Protein 5MA4 (pdb70)

Foldseek 3Di:
DAAPLVVLQQAKFKEKEWEWEAAANDTWIKIKIFIAHLCFQKTWMKMFTPVADDQWDPVVCVVVRACLSAHEDPVFNLARQQSNLPQQFKWKWKWKQWPPAKIKTKIWTWHDDDRHTYIYMYIYIDGGDCCPCTSVVFFDQWFDKWKKKWAFDVVQLWIWIWTWGWTAGNVGDTIIITMTMIMHHPDDDHGRGHHIWIKIKDKTWDDDPVDDGHMITMMMGMYIDDDDD/DLQVVLLVCLLVLVLVSVVVSVVVPRDLCDADPFQDGSLLNNLLVQNQSSNVVSVVSPHDQLGQGNQQDGSLLNNLLNQNQVSNVVSLVSPYDQLRQGNQGDGSLLNNLLNQRQSSNVVSVVSPYDLAGQGNFGFGSLNNNVLRPNVVNNVVSVVVVHDGACRPPQAGATSFQDGQLLSCLLPNVVSNVVSVVVPYDQAGATNQQDTSLLSNLLNQPQVSNVVSLVSPYDLQRDVRNQGGSLLNNLLVLNQSSNVVSLVSPYDQCDQGPVGDGSLRNNVVNVNVVNNVCSVVRD

Radius of gyration: 24.28 Å; Cα contacts (8 Å, |Δi|>4): 1284; chains: 2; bounding box: 54×56×76 Å

Structure (mmCIF, N/CA/C/O backbone):
data_5MA4
#
_entry.id   5MA4
#
_cell.length_a   55.880
_cell.length_b   92.340
_cell.length_c   56.530
_cell.angle_alpha   90.00
_cell.angle_beta   114.60
_cell.angle_gamma   90.00
#
_symmetry.space_group_name_H-M   'P 1 21 1'
#
loop_
_entity.id
_entity.type
_entity.pdbx_description
1 polymer 'Green fluorescent protein'
2 polymer K7
3 water water
#
loop_
_atom_site.group_PDB
_atom_site.id
_atom_site.type_symbol
_atom_site.label_atom_id
_atom_site.label_alt_id
_atom_site.label_comp_id
_atom_site.label_asym_id
_atom_site.label_entity_id
_atom_site.label_seq_id
_atom_site.pdbx_PDB_ins_code
_atom_site.Cartn_x
_atom_site.Cartn_y
_atom_site.Cartn_z
_atom_site.occupancy
_atom_site.B_iso_or_equiv
_atom_site.auth_seq_id
_atom_site.auth_comp_id
_atom_site.auth_asym_id
_atom_site.auth_atom_id
_atom_site.pdbx_PDB_model_num
ATOM 1 N N . MET A 1 5 ? -11.216 -8.219 23.904 1.00 56.45 0 MET B N 1
ATOM 2 C CA . MET A 1 5 ? -11.490 -7.077 24.836 1.00 52.99 0 MET B CA 1
ATOM 3 C C . MET A 1 5 ? -10.437 -6.924 25.961 1.00 46.73 0 MET B C 1
ATOM 4 O O . MET A 1 5 ? -9.382 -7.562 25.925 1.00 45.64 0 MET B O 1
ATOM 18 N N . VAL A 1 6 ? -10.735 -6.048 26.925 1.00 41.68 1 VAL B N 1
ATOM 19 C CA . VAL A 1 6 ? -9.703 -5.402 27.737 1.00 37.78 1 VAL B CA 1
ATOM 20 C C . VAL A 1 6 ? -8.979 -6.416 28.609 1.00 34.54 1 VAL B C 1
ATOM 21 O O . VAL A 1 6 ? -9.599 -7.275 29.246 1.00 33.58 1 VAL B O 1
ATOM 34 N N . SER A 1 7 ? -7.655 -6.296 28.669 1.00 32.00 2 SER B N 1
ATOM 35 C CA . SER A 1 7 ? -6.857 -7.218 29.476 1.00 29.45 2 SER B CA 1
ATOM 36 C C . SER A 1 7 ? -7.000 -6.901 30.958 1.00 29.95 2 SER B C 1
ATOM 37 O O . SER A 1 7 ? -7.381 -5.808 31.354 1.00 30.73 2 SER B O 1
ATOM 45 N N . LYS A 1 8 ? -6.735 -7.903 31.785 1.00 30.54 3 LYS B N 1
ATOM 46 C CA . LYS A 1 8 ? -6.676 -7.670 33.224 1.00 33.29 3 LYS B CA 1
ATOM 47 C C . LYS A 1 8 ? -5.559 -6.682 33.576 1.00 32.08 3 LYS B C 1
ATOM 48 O O . LYS A 1 8 ? -5.721 -5.840 34.464 1.00 33.39 3 LYS B O 1
ATOM 67 N N . GLY A 1 9 ? -4.418 -6.766 32.892 1.00 31.01 4 GLY B N 1
ATOM 68 C CA . GLY A 1 9 ? -3.304 -5.876 33.216 1.00 30.18 4 GLY B CA 1
ATOM 69 C C . GLY A 1 9 ? -3.615 -4.401 32.995 1.00 29.07 4 GLY B C 1
ATOM 70 O O . GLY A 1 9 ? -3.029 -3.529 33.651 1.00 27.57 4 GLY B O 1
ATOM 74 N N . GLU A 1 10 ? -4.557 -4.101 32.098 1.00 28.47 5 GLU B N 1
ATOM 75 C CA . GLU A 1 10 ? -4.934 -2.713 31.853 1.00 29.55 5 GLU B CA 1
ATOM 76 C C . GLU A 1 10 ? -5.471 -2.048 33.114 1.00 29.26 5 GLU B C 1
ATOM 77 O O . GLU A 1 10 ? -5.355 -0.828 33.270 1.00 29.29 5 GLU B O 1
ATOM 89 N N . GLU A 1 11 ? -6.046 -2.823 34.039 1.00 30.14 6 GLU B N 1
ATOM 90 C CA . GLU A 1 11 ? -6.594 -2.198 35.230 1.00 31.61 6 GLU B CA 1
ATOM 91 C C . GLU A 1 11 ? -5.520 -1.527 36.092 1.00 30.23 6 GLU B C 1
ATOM 92 O O . GLU A 1 11 ? -5.842 -0.662 36.906 1.00 30.53 6 GLU B O 1
ATOM 104 N N . LEU A 1 12 ? -4.258 -1.894 35.935 1.00 27.51 7 LEU B N 1
ATOM 105 C CA . LEU A 1 12 ? -3.211 -1.308 36.752 1.00 25.85 7 LEU B CA 1
ATOM 106 C C . LEU A 1 12 ? -2.857 0.099 36.300 1.00 24.81 7 LEU B C 1
ATOM 107 O O . LEU A 1 12 ? -2.049 0.763 36.952 1.00 25.40 7 LEU B O 1
ATOM 123 N N . PHE A 1 13 ? -3.441 0.558 35.189 1.00 23.45 8 PHE B N 1
ATOM 124 C CA . PHE A 1 13 ? -3.050 1.804 34.548 1.00 23.12 8 PHE B CA 1
ATOM 125 C C . PHE A 1 13 ? -4.193 2.809 34.470 1.00 24.72 8 PHE B C 1
ATOM 126 O O . PHE A 1 13 ? -4.086 3.789 33.720 1.00 25.40 8 PHE B O 1
ATOM 143 N N . THR A 1 14 ? -5.254 2.619 35.246 1.00 27.18 9 THR B N 1
ATOM 144 C CA . THR A 1 14 ? -6.370 3.553 35.196 1.00 28.95 9 THR B CA 1
ATOM 145 C C . THR A 1 14 ? -5.998 4.930 35.718 1.00 28.37 9 THR B C 1
ATOM 146 O O . THR A 1 14 ? -6.669 5.916 35.377 1.00 28.88 9 THR B O 1
ATOM 157 N N . GLY A 1 15 ? -4.960 5.023 36.539 1.00 27.10 10 GLY B N 1
ATOM 158 C CA . GLY A 1 15 ? -4.538 6.294 37.069 1.00 26.53 10 GLY B CA 1
ATOM 159 C C . GLY A 1 15 ? -3.039 6.464 37.028 1.00 24.68 10 GLY B C 1
ATOM 160 O O . GLY A 1 15 ? -2.336 5.747 36.315 1.00 24.93 10 GLY B O 1
ATOM 164 N N . VAL A 1 16 ? -2.542 7.400 37.825 1.00 25.20 11 VAL B N 1
ATOM 165 C CA . VAL A 1 16 ? -1.114 7.688 37.880 1.00 24.21 11 VAL B CA 1
ATOM 166 C C . VAL A 1 16 ? -0.350 6.535 38.516 1.00 23.59 11 VAL B C 1
ATOM 167 O O . VAL A 1 16 ? -0.691 6.057 39.617 1.00 25.56 11 VAL B O 1
ATOM 180 N N . VAL A 1 17 ? 0.767 6.168 37.903 1.00 21.74 12 VAL B N 1
ATOM 181 C CA . VAL A 1 17 ? 1.570 5.061 38.382 1.00 21.11 12 VAL B CA 1
ATOM 182 C C . VAL A 1 17 ? 2.999 5.561 38.551 1.00 20.62 12 VAL B C 1
ATOM 183 O O . VAL A 1 17 ? 3.549 6.180 37.633 1.00 19.81 12 VAL B O 1
ATOM 196 N N . PRO A 1 18 ? 3.619 5.348 39.704 1.00 21.78 13 PRO B N 1
ATOM 197 C CA . PRO A 1 18 ? 5.013 5.754 39.866 1.00 20.86 13 PRO B CA 1
ATOM 198 C C . PRO A 1 18 ? 5.927 4.896 39.015 1.00 19.93 13 PRO B C 1
ATOM 199 O O . PRO A 1 18 ? 5.664 3.712 38.797 1.00 20.62 13 PRO B O 1
ATOM 210 N N . ILE A 1 19 ? 7.014 5.501 38.559 1.00 19.61 14 ILE B N 1
ATOM 211 C CA . ILE A 1 19 ? 7.969 4.852 37.660 1.00 18.05 14 ILE B CA 1
ATOM 212 C C . ILE A 1 19 ? 9.368 4.918 38.245 1.00 19.01 14 ILE B C 1
ATOM 213 O O . ILE A 1 19 ? 9.781 5.963 38.755 1.00 19.04 14 ILE B O 1
ATOM 229 N N . LEU A 1 20 ? 10.111 3.809 38.140 1.00 18.69 15 LEU B N 1
ATOM 230 C CA . LEU A 1 20 ? 11.557 3.824 38.349 1.00 19.20 15 LEU B CA 1
ATOM 231 C C . LEU A 1 20 ? 12.242 3.224 37.138 1.00 17.98 15 LEU B C 1
ATOM 232 O O . LEU A 1 20 ? 11.751 2.256 36.570 1.00 18.25 15 LEU B O 1
ATOM 248 N N . VAL A 1 21 ? 13.388 3.799 36.756 1.00 17.14 16 VAL B N 1
ATOM 249 C CA . VAL A 1 21 ? 14.204 3.309 35.645 1.00 16.48 16 VAL B CA 1
ATOM 250 C C . VAL A 1 21 ? 15.633 3.148 36.143 1.00 17.48 16 VAL B C 1
ATOM 251 O O . VAL A 1 21 ? 16.147 4.028 36.826 1.00 18.16 16 VAL B O 1
ATOM 264 N N . GLU A 1 22 ? 16.277 2.036 35.798 1.00 17.33 17 GLU B N 1
ATOM 265 C CA . GLU A 1 22 ? 17.681 1.836 36.139 1.00 18.07 17 GLU B CA 1
ATOM 266 C C . GLU A 1 22 ? 18.386 1.289 34.910 1.00 18.05 17 GLU B C 1
ATOM 267 O O . GLU A 1 22 ? 17.964 0.263 34.359 1.00 19.90 17 GLU B O 1
ATOM 279 N N A LEU A 1 23 ? 19.462 1.950 34.490 0.55 18.17 18 LEU B N 1
ATOM 280 N N B LEU A 1 23 ? 19.461 1.951 34.495 0.45 17.94 18 LEU B N 1
ATOM 281 C CA A LEU A 1 23 ? 20.195 1.560 33.290 0.55 18.22 18 LEU B CA 1
ATOM 282 C CA B LEU A 1 23 ? 20.207 1.579 33.299 0.45 17.87 18 LEU B CA 1
ATOM 283 C C A LEU A 1 23 ? 21.673 1.371 33.601 0.55 18.66 18 LEU B C 1
ATOM 284 C C B LEU A 1 23 ? 21.667 1.347 33.658 0.45 18.47 18 LEU B C 1
ATOM 285 O O A LEU A 1 23 ? 22.322 2.286 34.112 0.55 18.96 18 LEU B O 1
ATOM 286 O O B LEU A 1 23 ? 22.298 2.209 34.271 0.45 18.84 18 LEU B O 1
ATOM 317 N N . ASP A 1 24 ? 22.198 0.193 33.246 1.00 18.94 19 ASP B N 1
ATOM 318 C CA . ASP A 1 24 ? 23.617 -0.108 33.317 1.00 19.98 19 ASP B CA 1
ATOM 319 C C . ASP A 1 24 ? 24.161 -0.075 31.903 1.00 19.70 19 ASP B C 1
ATOM 320 O O . ASP A 1 24 ? 23.712 -0.864 31.056 1.00 21.09 19 ASP B O 1
ATOM 330 N N . GLY A 1 25 ? 25.151 0.771 31.659 1.00 19.02 20 GLY B N 1
ATOM 331 C CA . GLY A 1 25 ? 25.628 1.008 30.315 1.00 19.27 20 GLY B CA 1
ATOM 332 C C . GLY A 1 25 ? 27.118 0.828 30.153 1.00 20.35 20 GLY B C 1
ATOM 333 O O . GLY A 1 25 ? 27.896 1.053 31.085 1.00 21.05 20 GLY B O 1
ATOM 337 N N . ASP A 1 26 ? 27.507 0.440 28.950 1.00 20.33 21 ASP B N 1
ATOM 338 C CA . ASP A 1 26 ? 28.907 0.323 28.586 1.00 21.44 21 ASP B CA 1
ATOM 339 C C . ASP A 1 26 ? 28.955 0.591 27.100 1.00 21.14 21 ASP B C 1
ATOM 340 O O . ASP A 1 26 ? 28.435 -0.211 26.321 1.00 21.26 21 ASP B O 1
ATOM 349 N N . VAL A 1 27 ? 29.540 1.709 26.714 1.00 20.50 22 VAL B N 1
ATOM 350 C CA . VAL A 1 27 ? 29.676 2.094 25.320 1.00 19.66 22 VAL B CA 1
ATOM 351 C C . VAL A 1 27 ? 31.159 2.253 25.030 1.00 21.42 22 VAL B C 1
ATOM 352 O O . VAL A 1 27 ? 31.804 3.140 25.594 1.00 22.24 22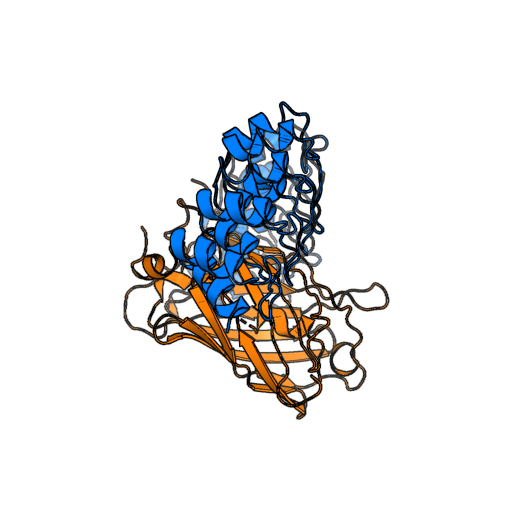 VAL B O 1
ATOM 365 N N . ASN A 1 28 ? 31.663 1.420 24.131 1.00 22.46 23 ASN B N 1
ATOM 366 C CA . ASN A 1 28 ? 33.087 1.373 23.825 1.00 23.76 23 ASN B CA 1
ATOM 367 C C . ASN A 1 28 ? 33.943 1.286 25.092 1.00 25.28 23 ASN B C 1
ATOM 368 O O . ASN A 1 28 ? 35.030 1.870 25.154 1.00 26.45 23 ASN B O 1
ATOM 379 N N . GLY A 1 29 ? 33.447 0.592 26.120 1.00 25.56 24 GLY B N 1
ATOM 380 C CA . GLY A 1 29 ? 34.192 0.423 27.363 1.00 26.18 24 GLY B CA 1
ATOM 381 C C . GLY A 1 29 ? 33.985 1.539 28.370 1.00 26.03 24 GLY B C 1
ATOM 382 O O . GLY A 1 29 ? 34.473 1.431 29.516 1.00 27.90 24 GLY B O 1
ATOM 386 N N . HIS A 1 30 ? 33.270 2.602 27.993 1.00 25.41 25 HIS B N 1
ATOM 387 C CA . HIS A 1 30 ? 32.921 3.667 28.928 1.00 24.78 25 HIS B CA 1
ATOM 388 C C . HIS A 1 30 ? 31.701 3.197 29.703 1.00 24.34 25 HIS B C 1
ATOM 389 O O . HIS A 1 30 ? 30.622 3.121 29.123 1.00 24.81 25 HIS B O 1
ATOM 403 N N . LYS A 1 31 ? 31.856 2.904 30.992 1.00 24.42 26 LYS B N 1
ATOM 404 C CA . LYS A 1 31 ? 30.779 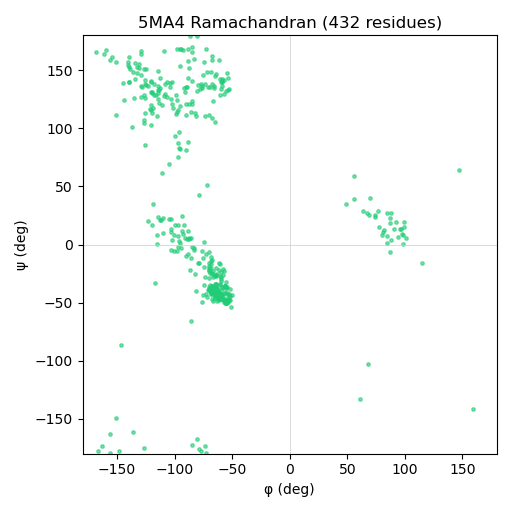2.452 31.850 1.00 24.43 26 LYS B CA 1
ATOM 405 C C . LYS A 1 31 ? 30.041 3.615 32.490 1.00 24.37 26 LYS B C 1
ATOM 406 O O . LYS A 1 31 ? 30.637 4.648 32.823 1.00 25.80 26 LYS B O 1
ATOM 425 N N . PHE A 1 32 ? 28.725 3.462 32.624 1.00 22.29 27 PHE B N 1
ATOM 426 C CA . PHE A 1 32 ? 27.908 4.483 33.276 1.00 21.20 27 PHE B CA 1
ATOM 427 C C . PHE A 1 32 ? 26.636 3.844 33.815 1.00 20.14 27 PHE B C 1
ATOM 428 O O . PHE A 1 32 ? 26.229 2.770 33.363 1.00 21.08 27 PHE B O 1
ATOM 445 N N . SER A 1 33 ? 26.013 4.512 34.798 1.00 19.50 28 SER B N 1
ATOM 446 C CA . SER A 1 33 ? 24.726 4.112 35.358 1.00 19.95 28 SER B CA 1
ATOM 447 C C . SER A 1 33 ? 23.781 5.312 35.356 1.00 18.07 28 SER B C 1
ATOM 448 O O . SER A 1 33 ? 24.196 6.444 35.636 1.00 19.33 28 SER B O 1
ATOM 456 N N . VAL A 1 34 ? 22.511 5.088 34.942 1.00 17.01 29 VAL B N 1
ATOM 457 C CA . VAL A 1 34 ? 21.499 6.129 34.941 1.00 15.86 29 VAL B CA 1
ATOM 458 C C . VAL A 1 34 ? 20.309 5.648 35.749 1.00 16.76 29 VAL B C 1
ATOM 459 O O . VAL A 1 34 ? 19.882 4.492 35.611 1.00 17.93 29 VAL B O 1
ATOM 472 N N . SER A 1 35 ? 19.763 6.528 36.572 1.00 16.93 30 SER B N 1
ATOM 473 C CA . SER A 1 35 ? 18.552 6.270 37.320 1.00 19.39 30 SER B CA 1
ATOM 474 C C . SER A 1 35 ? 17.519 7.312 36.924 1.00 19.16 30 SER B C 1
ATOM 475 O O . SER A 1 35 ? 17.839 8.486 36.764 1.00 19.82 30 SER B O 1
ATOM 483 N N . GLY A 1 36 ? 16.276 6.874 36.800 1.00 18.27 31 GLY B N 1
ATOM 484 C CA . GLY A 1 36 ? 15.177 7.787 36.579 1.00 17.59 31 GLY B CA 1
ATOM 485 C C . GLY A 1 36 ? 14.016 7.528 37.515 1.00 18.33 31 GLY B C 1
ATOM 486 O O . GLY A 1 36 ? 13.808 6.422 38.005 1.00 18.30 31 GLY B O 1
ATOM 490 N N . GLU A 1 37 ? 13.234 8.587 37.727 1.00 18.43 32 GLU B N 1
ATOM 491 C CA . GLU A 1 37 ? 12.032 8.471 38.536 1.00 20.72 32 GLU B CA 1
ATOM 492 C C . GLU A 1 37 ? 10.999 9.474 38.075 1.00 19.17 32 GLU B C 1
ATOM 493 O O . GLU A 1 37 ? 11.324 10.487 37.493 1.00 18.72 32 GLU B O 1
ATOM 505 N N . GLY A 1 38 ? 9.749 9.179 38.368 1.00 18.99 33 GLY B N 1
ATOM 506 C CA . GLY A 1 38 ? 8.661 10.054 38.020 1.00 19.46 33 GLY B CA 1
ATOM 507 C C . GLY A 1 38 ? 7.373 9.287 37.993 1.00 19.86 33 GLY B C 1
ATOM 508 O O . GLY A 1 38 ? 7.174 8.350 38.773 1.00 19.52 33 GLY B O 1
ATOM 512 N N . GLU A 1 39 ? 6.519 9.612 37.030 1.00 19.50 34 GLU B N 1
ATOM 513 C CA . GLU A 1 39 ? 5.252 8.916 36.978 1.00 21.32 34 GLU B CA 1
ATOM 514 C C . GLU A 1 39 ? 4.715 8.918 35.562 1.00 18.50 34 GLU B C 1
ATOM 515 O O . GLU A 1 39 ? 5.124 9.698 34.694 1.00 18.44 34 GLU B O 1
ATOM 527 N N . GLY A 1 40 ? 3.792 8.007 35.357 1.00 18.10 35 GLY B N 1
ATOM 528 C CA . GLY A 1 40 ? 3.129 7.871 34.079 1.00 17.96 35 GLY B CA 1
ATOM 529 C C . GLY A 1 40 ? 1.631 7.770 34.246 1.00 18.54 35 GLY B C 1
ATOM 530 O O . GLY A 1 40 ? 1.120 7.252 35.241 1.00 18.55 35 GLY B O 1
ATOM 534 N N . ASP A 1 41 ? 0.917 8.294 33.256 1.00 17.90 36 ASP B N 1
ATOM 535 C CA . ASP A 1 41 ? -0.538 8.226 33.293 1.00 19.02 36 ASP B CA 1
ATOM 536 C C . ASP A 1 41 ? -1.017 7.862 31.905 1.00 18.02 36 ASP B C 1
ATOM 537 O O . ASP A 1 41 ? -1.120 8.735 31.033 1.00 17.52 36 ASP B O 1
ATOM 546 N N . ALA A 1 42 ? -1.352 6.591 31.741 1.00 18.44 37 ALA B N 1
ATOM 547 C CA . ALA A 1 42 ? -1.744 6.104 30.441 1.00 17.28 37 ALA B CA 1
ATOM 548 C C . ALA A 1 42 ? -3.057 6.674 29.996 1.00 18.00 37 ALA B C 1
ATOM 549 O O . ALA A 1 42 ? -3.337 6.608 28.816 1.00 18.19 37 ALA B O 1
ATOM 556 N N . THR A 1 43 ? -3.828 7.282 30.891 1.00 18.32 38 THR B N 1
ATOM 557 C CA . THR A 1 43 ? -5.069 7.937 30.482 1.00 19.48 38 THR B CA 1
ATOM 558 C C . THR A 1 43 ? -4.782 8.972 29.420 1.00 17.45 38 THR B C 1
ATOM 559 O O . THR A 1 43 ? -5.556 9.130 28.469 1.00 18.01 38 THR B O 1
ATOM 570 N N . TYR A 1 44 ? -3.648 9.640 29.537 1.00 16.34 39 TYR B N 1
ATOM 571 C CA . TYR A 1 44 ? -3.242 10.707 28.646 1.00 16.72 39 TYR B CA 1
ATOM 572 C C . TYR A 1 44 ? -2.009 10.362 27.849 1.00 16.23 39 TYR B C 1
ATOM 573 O O . TYR A 1 44 ? -1.542 11.196 27.080 1.00 18.11 39 TYR B O 1
ATOM 591 N N . GLY A 1 45 ? -1.461 9.170 28.027 1.00 15.02 40 GLY B N 1
ATOM 592 C CA . GLY A 1 45 ? -0.219 8.805 27.365 1.00 15.05 40 GLY B CA 1
ATOM 593 C C . GLY A 1 45 ? 0.986 9.576 27.844 1.00 13.95 40 GLY B C 1
ATOM 594 O O . GLY A 1 45 ? 1.971 9.685 27.109 1.00 14.38 40 GLY B O 1
ATOM 598 N N . LYS A 1 46 ? 0.959 10.051 29.093 1.00 14.59 41 LYS B N 1
ATOM 599 C CA . LYS A 1 46 ? 1.880 11.068 29.582 1.00 14.79 41 LYS B CA 1
ATOM 600 C C . LYS A 1 46 ? 2.908 10.515 30.565 1.00 14.63 41 LYS B C 1
ATOM 601 O O . LYS A 1 46 ? 2.553 9.942 31.606 1.00 16.53 41 LYS B O 1
ATOM 620 N N . LEU A 1 47 ? 4.167 10.823 30.304 1.00 13.55 42 LEU B N 1
ATOM 621 C CA . LEU A 1 47 ? 5.249 10.598 31.241 1.00 13.71 42 LEU B CA 1
ATOM 622 C C . LEU A 1 47 ? 5.860 11.906 31.710 1.00 13.41 42 LEU B C 1
ATOM 623 O O . LEU A 1 47 ? 6.119 12.797 30.895 1.00 13.78 42 LEU B O 1
ATOM 639 N N . THR A 1 48 ? 6.120 11.987 33.014 1.00 14.45 43 THR B N 1
ATOM 640 C CA . THR A 1 48 ? 6.860 13.097 33.620 1.00 15.94 43 THR B CA 1
ATOM 641 C C . THR A 1 48 ? 7.997 12.461 34.411 1.00 16.51 43 THR B C 1
ATOM 642 O O . THR A 1 48 ? 7.779 11.868 35.482 1.00 17.32 43 THR B O 1
ATOM 653 N N . LEU A 1 49 ? 9.212 12.555 33.855 1.00 15.26 44 LEU B N 1
ATOM 654 C CA . LEU A 1 49 ? 10.379 11.816 34.359 1.00 15.63 44 LEU B CA 1
ATOM 655 C C . LEU A 1 49 ? 11.597 12.725 34.460 1.00 16.51 44 LEU B C 1
ATOM 656 O O . LEU A 1 49 ? 11.734 13.733 33.747 1.00 17.11 44 LEU B O 1
ATOM 672 N N . LYS A 1 50 ? 12.513 12.316 35.334 1.00 16.53 45 LYS B N 1
ATOM 673 C CA . LYS A 1 50 ? 13.823 12.924 35.393 1.00 16.89 45 LYS B CA 1
ATOM 674 C C . LYS A 1 50 ? 14.838 11.811 35.604 1.00 15.98 45 LYS B C 1
ATOM 675 O O . LYS A 1 50 ? 14.597 10.880 36.399 1.00 15.59 45 LYS B O 1
ATOM 694 N N . PHE A 1 51 ? 15.969 11.952 34.902 1.00 15.36 46 PHE B N 1
ATOM 695 C CA . PHE A 1 51 ? 17.044 10.968 34.883 1.00 16.31 46 PHE B CA 1
ATOM 696 C C . PHE A 1 51 ? 18.344 11.628 35.289 1.00 17.36 46 PHE B C 1
ATOM 697 O O . PHE A 1 51 ? 18.611 12.786 34.955 1.00 18.83 46 PHE B O 1
ATOM 714 N N A ILE A 1 52 ? 19.162 10.848 36.002 0.53 16.97 47 ILE B N 1
ATOM 715 N N B ILE A 1 52 ? 19.152 10.925 36.077 0.47 17.03 47 ILE B N 1
ATOM 716 C CA A ILE A 1 52 ? 20.464 11.280 36.493 0.53 17.27 47 ILE B CA 1
ATOM 717 C CA B ILE A 1 52 ? 20.493 11.413 36.392 0.47 17.74 47 ILE B CA 1
ATOM 718 C C A ILE A 1 52 ? 21.503 10.250 36.083 0.53 17.75 47 ILE B C 1
ATOM 719 C C B ILE A 1 52 ? 21.499 10.315 36.111 0.47 18.06 47 ILE B C 1
ATOM 720 O O A ILE A 1 52 ? 21.273 9.043 36.215 0.53 18.13 47 ILE B O 1
ATOM 721 O O B ILE A 1 52 ? 21.239 9.133 36.359 0.47 18.35 47 ILE B O 1
ATOM 752 N N . CYS A 1 53 ? 22.642 10.714 35.588 1.00 17.79 48 CYS B N 1
ATOM 753 C CA . CYS A 1 53 ? 23.816 9.848 35.494 1.00 18.81 48 CYS B CA 1
ATOM 754 C C . CYS A 1 53 ? 24.520 9.838 36.847 1.00 18.74 48 CYS B C 1
ATOM 755 O O . CYS A 1 53 ? 25.158 10.823 37.239 1.00 19.69 48 CYS B O 1
ATOM 764 N N . THR A 1 54 ? 24.346 8.733 37.563 1.00 18.44 49 THR B N 1
ATOM 765 C CA . THR A 1 54 ? 24.806 8.695 38.950 1.00 19.38 49 THR B CA 1
ATOM 766 C C . THR A 1 54 ? 26.288 8.468 39.035 1.00 20.04 49 THR B C 1
ATOM 767 O O . THR A 1 54 ? 26.864 8.728 40.098 1.00 20.31 49 THR B O 1
ATOM 778 N N . THR A 1 55 ? 26.937 8.024 37.986 1.00 20.82 50 THR B N 1
ATOM 779 C CA . THR A 1 55 ? 28.352 7.679 38.016 1.00 21.94 50 THR B CA 1
ATOM 780 C C . THR A 1 55 ? 29.265 8.838 37.671 1.00 23.83 50 THR B C 1
ATOM 781 O O . THR A 1 55 ? 30.483 8.722 37.912 1.00 24.79 50 THR B O 1
ATOM 792 N N . GLY A 1 56 ? 28.722 9.947 37.195 1.00 22.96 51 GLY B N 1
ATOM 793 C CA . GLY A 1 56 ? 29.499 11.075 36.737 1.00 22.79 51 GLY B CA 1
ATOM 794 C C . GLY A 1 56 ? 28.959 11.629 35.423 1.00 23.02 51 GLY B C 1
ATOM 795 O O . GLY A 1 56 ? 27.740 11.718 35.219 1.00 23.62 51 GLY B O 1
ATOM 799 N N A LYS A 1 57 ? 29.853 12.014 34.516 0.55 23.07 52 LYS B N 1
ATOM 800 N N B LYS A 1 57 ? 29.876 12.012 34.544 0.45 22.60 52 LYS B N 1
ATOM 801 C CA A LYS A 1 57 ? 29.422 12.559 33.242 0.55 23.05 52 LYS B CA 1
ATOM 802 C CA B LYS A 1 57 ? 29.509 12.476 33.224 0.45 21.92 52 LYS B CA 1
ATOM 803 C C A LYS A 1 57 ? 28.993 11.420 32.337 0.55 21.61 52 LYS B C 1
ATOM 804 C C B LYS A 1 57 ? 28.920 11.320 32.432 0.45 20.94 52 LYS B C 1
ATOM 805 O O A LYS A 1 57 ? 29.685 10.406 32.230 0.55 22.27 52 LYS B O 1
ATOM 806 O O B LYS A 1 57 ? 29.399 10.189 32.509 0.45 21.26 52 LYS B O 1
ATOM 843 N N . LEU A 1 58 ? 27.841 11.601 31.697 1.00 20.26 53 LEU B N 1
ATOM 844 C CA . LEU A 1 58 ? 27.334 10.620 30.765 1.00 19.49 53 LEU B CA 1
ATOM 845 C C . LEU A 1 58 ? 28.217 10.639 29.509 1.00 19.29 53 LEU B C 1
ATOM 846 O O . LEU A 1 58 ? 28.451 11.701 28.934 1.00 20.38 53 LEU B O 1
ATOM 863 N N . PRO A 1 59 ? 28.750 9.507 29.065 1.00 19.11 54 PRO B N 1
ATOM 864 C CA . PRO A 1 59 ? 29.699 9.528 27.947 1.00 19.30 54 PRO B CA 1
ATOM 865 C C . PRO A 1 59 ? 29.084 9.449 26.565 1.00 19.81 54 PRO B C 1
ATOM 866 O O . PRO A 1 59 ? 29.832 9.389 25.579 1.00 20.84 54 PRO B O 1
ATOM 877 N N . VAL A 1 60 ? 27.761 9.473 26.487 1.00 17.35 55 VAL B N 1
ATOM 878 C CA . VAL A 1 60 ? 27.040 9.583 25.230 1.00 17.06 55 VAL B CA 1
ATOM 879 C C . VAL A 1 60 ? 26.032 10.713 25.403 1.00 16.20 55 VAL B C 1
ATOM 880 O O . VAL A 1 60 ? 25.710 11.096 26.542 1.00 16.33 55 VAL B O 1
ATOM 893 N N . PRO A 1 61 ? 25.429 11.194 24.322 1.00 15.51 56 PRO B N 1
ATOM 894 C CA . PRO A 1 61 ? 24.419 12.251 24.460 1.00 15.47 56 PRO B CA 1
ATOM 895 C C . PRO A 1 61 ? 23.134 11.699 25.037 1.00 14.49 56 PRO B C 1
ATOM 896 O O . PRO A 1 61 ? 22.669 10.620 24.653 1.00 15.13 56 PRO B O 1
ATOM 907 N N . TRP A 1 62 ? 22.539 12.452 25.944 1.00 13.61 57 TRP B N 1
ATOM 908 C CA . TRP A 1 62 ? 21.272 12.049 26.532 1.00 13.24 57 TRP B CA 1
ATOM 909 C C . TRP A 1 62 ? 20.243 11.674 25.489 1.00 12.82 57 TRP B C 1
ATOM 910 O O . TRP A 1 62 ? 19.528 10.671 25.706 1.00 12.65 57 TRP B O 1
ATOM 931 N N . PRO A 1 63 ? 20.070 12.415 24.382 1.00 12.07 58 PRO B N 1
ATOM 932 C CA . PRO A 1 63 ? 19.005 12.010 23.433 1.00 12.42 58 PRO B CA 1
ATOM 933 C C . PRO A 1 63 ? 19.162 10.587 22.975 1.00 12.47 58 PRO B C 1
ATOM 934 O O . PRO A 1 63 ? 18.151 9.974 22.623 1.00 12.29 58 PRO B O 1
ATOM 945 N N . THR A 1 64 ? 20.387 10.070 22.852 1.00 12.58 59 THR B N 1
ATOM 946 C CA . THR A 1 64 ? 20.545 8.737 22.322 1.00 13.40 59 THR B CA 1
ATOM 947 C C . THR A 1 64 ? 20.003 7.665 23.243 1.00 11.93 59 THR B C 1
ATOM 948 O O . THR A 1 64 ? 19.876 6.526 22.774 1.00 12.74 59 THR B O 1
ATOM 959 N N . LEU A 1 65 ? 19.706 8.001 24.515 1.00 12.58 60 LEU B N 1
ATOM 960 C CA . LEU A 1 65 ? 19.207 7.049 25.474 1.00 12.09 60 LEU B CA 1
ATOM 961 C C . LEU A 1 65 ? 17.698 7.127 25.675 1.00 12.35 60 LEU B C 1
ATOM 962 O O . LEU A 1 65 ? 17.151 6.274 26.396 1.00 11.90 60 LEU B O 1
ATOM 978 N N . VAL A 1 66 ? 17.018 8.106 25.069 1.00 11.37 61 VAL B N 1
ATOM 979 C CA . VAL A 1 66 ? 15.598 8.275 25.356 1.00 11.54 61 VAL B CA 1
ATOM 980 C C . VAL A 1 66 ? 14.796 7.005 25.085 1.00 11.05 61 VAL B C 1
ATOM 981 O O . VAL A 1 66 ? 13.991 6.579 25.919 1.00 12.15 61 VAL B O 1
ATOM 994 N N . THR A 1 67 ? 14.948 6.390 23.907 1.00 10.72 62 THR B N 1
ATOM 995 C CA . THR A 1 67 ? 14.092 5.231 23.616 1.00 10.70 62 THR B CA 1
ATOM 996 C C . THR A 1 67 ? 14.420 4.049 24.537 1.00 11.50 62 THR B C 1
ATOM 997 O O . THR A 1 67 ? 13.529 3.268 24.852 1.00 11.66 62 THR B O 1
ATOM 1008 N N . THR A 1 68 ? 15.658 3.942 25.026 1.00 11.23 63 THR B N 1
ATOM 1009 C CA . THR A 1 68 ? 15.990 2.852 25.941 1.00 12.40 63 THR B CA 1
ATOM 1010 C C . THR A 1 68 ? 15.369 3.073 27.305 1.00 12.79 63 THR B C 1
ATOM 1011 O O . THR A 1 68 ? 14.814 2.128 27.905 1.00 13.39 63 THR B O 1
ATOM 1022 N N . LEU A 1 69 ? 15.427 4.311 27.783 1.00 13.04 64 LEU B N 1
ATOM 1023 C CA . LEU A 1 69 ? 14.868 4.683 29.094 1.00 13.53 64 LEU B CA 1
ATOM 1024 C C . LEU A 1 69 ? 13.349 4.716 29.137 1.00 13.37 64 LEU B C 1
ATOM 1025 O O . LEU A 1 69 ? 12.712 4.289 30.087 1.00 13.49 64 LEU B O 1
ATOM 1078 N N . VAL A 1 71 ? 9.027 2.568 28.280 1.00 12.81 68 VAL B N 1
ATOM 1079 C CA . VAL A 1 71 ? 7.924 2.141 29.134 1.00 13.21 68 VAL B CA 1
ATOM 1080 C C . VAL A 1 71 ? 6.630 2.329 28.331 1.00 12.99 68 VAL B C 1
ATOM 1081 O O . VAL A 1 71 ? 5.730 3.092 28.683 1.00 13.53 68 VAL B O 1
ATOM 1093 N N . GLN A 1 72 ? 6.534 1.575 27.251 1.00 12.49 69 GLN B N 1
ATOM 1094 C CA . GLN A 1 72 ? 5.483 1.736 26.246 1.00 12.11 69 GLN B CA 1
ATOM 1095 C C . GLN A 1 72 ? 4.118 1.249 26.732 1.00 13.09 69 GLN B C 1
ATOM 1096 O O . GLN A 1 72 ? 3.095 1.525 26.081 1.00 13.43 69 GLN B O 1
ATOM 1110 N N . CYS A 1 73 ? 4.079 0.613 27.887 1.00 13.71 70 CYS B N 1
ATOM 1111 C CA . CYS A 1 73 ? 2.825 0.382 28.601 1.00 13.56 70 CYS B CA 1
ATOM 1112 C C . CYS A 1 73 ? 2.107 1.660 29.001 1.00 14.21 70 CYS B C 1
ATOM 1113 O O . CYS A 1 73 ? 0.923 1.595 29.352 1.00 15.50 70 CYS B O 1
ATOM 1121 N N . PHE A 1 74 ? 2.775 2.811 28.981 1.00 13.14 71 PHE B N 1
ATOM 1122 C CA . PHE A 1 74 ? 2.088 4.076 29.257 1.00 13.99 71 PHE B CA 1
ATOM 1123 C C . PHE A 1 74 ? 1.503 4.757 28.035 1.00 13.36 71 PHE B C 1
ATOM 1124 O O . PHE A 1 74 ? 0.941 5.852 28.161 1.00 16.17 71 PHE B O 1
ATOM 1141 N N . SER A 1 75 ? 1.574 4.119 26.870 1.00 13.32 72 SER B N 1
ATOM 1142 C CA . SER A 1 75 ? 0.964 4.680 25.686 1.00 13.14 72 SER B CA 1
ATOM 1143 C C . SER A 1 75 ? -0.544 4.746 25.892 1.00 14.10 72 SER B C 1
ATOM 1144 O O . SER A 1 75 ? -1.160 3.850 26.482 1.00 15.73 72 SER B O 1
ATOM 1152 N N . ARG A 1 76 ? -1.183 5.756 25.324 1.00 13.58 73 ARG B N 1
ATOM 1153 C CA . ARG A 1 76 ? -2.646 5.826 25.379 1.00 13.93 73 ARG B CA 1
ATOM 1154 C C . ARG A 1 76 ? -3.229 5.031 24.231 1.00 14.07 73 ARG B C 1
ATOM 1155 O O . ARG A 1 76 ? -3.109 5.432 23.061 1.00 14.22 73 ARG B O 1
ATOM 1176 N N . TYR A 1 77 ? -3.917 3.947 24.553 1.00 15.08 74 TYR B N 1
ATOM 1177 C CA . TYR A 1 77 ? -4.671 3.196 23.559 1.00 16.01 74 TYR B CA 1
ATOM 1178 C C . TYR A 1 77 ? -6.124 3.634 23.639 1.00 17.10 74 TYR B C 1
ATOM 1179 O O . TYR A 1 77 ? -6.732 3.534 24.720 1.00 17.23 74 TYR B O 1
ATOM 1197 N N . PRO A 1 78 ? -6.724 4.088 22.561 1.00 17.33 75 PRO B N 1
ATOM 1198 C CA . PRO A 1 78 ? -8.153 4.441 22.601 1.00 17.70 75 PRO B CA 1
ATOM 1199 C C . PR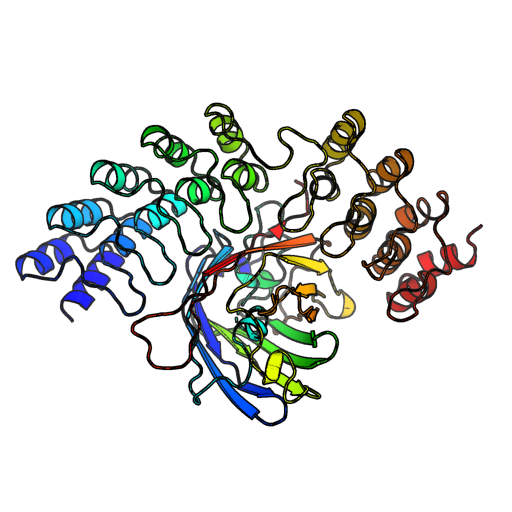O A 1 78 ? -9.019 3.209 22.801 1.00 18.70 75 PRO B C 1
ATOM 1200 O O . PRO A 1 78 ? -8.593 2.071 22.629 1.00 18.09 75 PRO B O 1
ATOM 1211 N N . ASP A 1 79 ? -10.248 3.455 23.211 1.00 20.58 76 ASP B N 1
ATOM 1212 C CA . ASP A 1 79 ? -11.117 2.337 23.603 1.00 22.34 76 ASP B CA 1
ATOM 1213 C C . ASP A 1 79 ? -11.214 1.273 22.523 1.00 22.03 76 ASP B C 1
ATOM 1214 O O . ASP A 1 79 ? -11.236 0.070 22.821 1.00 23.64 76 ASP B O 1
ATOM 1223 N N . HIS A 1 80 ? -11.352 1.687 21.261 1.00 21.35 77 HIS B N 1
ATOM 1224 C CA . HIS A 1 80 ? -11.498 0.710 20.190 1.00 21.77 77 HIS B CA 1
ATOM 1225 C C . HIS A 1 80 ? -10.230 -0.076 19.914 1.00 21.09 77 HIS B C 1
ATOM 1226 O O . HIS A 1 80 ? -10.279 -1.027 19.130 1.00 23.14 77 HIS B O 1
ATOM 1240 N N . MET A 1 81 ? -9.118 0.266 20.539 1.00 18.78 78 MET B N 1
ATOM 1241 C CA . MET A 1 81 ? -7.858 -0.423 20.306 1.00 18.72 78 MET B CA 1
ATOM 1242 C C . MET A 1 81 ? -7.383 -1.150 21.546 1.00 18.35 78 MET B C 1
ATOM 1243 O O . MET A 1 81 ? -6.259 -1.683 21.534 1.00 19.29 78 MET B O 1
ATOM 1257 N N . LYS A 1 82 ? -8.208 -1.219 22.605 1.00 19.45 79 LYS B N 1
ATOM 1258 C CA . LYS A 1 82 ? -7.740 -1.846 23.847 1.00 20.52 79 LYS B CA 1
ATOM 1259 C C . LYS A 1 82 ? -7.326 -3.295 23.646 1.00 19.69 79 LYS B C 1
ATOM 1260 O O . LYS A 1 82 ? -6.447 -3.787 24.362 1.00 20.50 79 LYS B O 1
ATOM 1279 N N A GLN A 1 83 ? -7.960 -3.999 22.709 0.56 20.06 80 GLN B N 1
ATOM 1280 N N B GLN A 1 83 ? -7.960 -4.017 22.712 0.44 20.22 80 GLN B N 1
ATOM 1281 C CA A GLN A 1 83 ? -7.620 -5.397 22.480 0.56 20.89 80 GLN B CA 1
ATOM 1282 C CA B GLN A 1 83 ? -7.585 -5.419 22.511 0.44 21.10 80 GLN B CA 1
ATOM 1283 C C A GLN A 1 83 ? -6.295 -5.562 21.756 0.56 19.78 80 GLN B C 1
ATOM 1284 C C B GLN A 1 83 ? -6.242 -5.568 21.824 0.44 19.96 80 GLN B C 1
ATOM 1285 O O A GLN A 1 83 ? -5.888 -6.695 21.486 0.56 19.98 80 GLN B O 1
ATOM 1286 O O B GLN A 1 83 ? -5.772 -6.697 21.645 0.44 20.09 80 GLN B O 1
ATOM 1313 N N . HIS A 1 84 ? -5.621 -4.459 21.432 1.00 18.57 81 HIS B N 1
ATOM 1314 C CA . HIS A 1 84 ? -4.333 -4.461 20.730 1.00 17.36 81 HIS B CA 1
ATOM 1315 C C . HIS A 1 84 ? -3.206 -3.939 21.581 1.00 16.96 81 HIS B C 1
ATOM 1316 O O . HIS A 1 84 ? -2.118 -3.726 21.043 1.00 16.78 81 HIS B O 1
ATOM 1331 N N . ASP A 1 85 ? -3.401 -3.802 22.901 1.00 17.18 82 ASP B N 1
ATOM 1332 C CA . ASP A 1 85 ? -2.364 -3.255 23.790 1.00 16.70 82 ASP B CA 1
ATOM 1333 C C . ASP A 1 85 ? -1.593 -4.414 24.444 1.00 16.10 82 ASP B C 1
ATOM 1334 O O . ASP A 1 85 ? -1.933 -4.906 25.534 1.00 17.33 82 ASP B O 1
ATOM 1343 N N . PHE A 1 86 ? -0.559 -4.876 23.750 1.00 15.59 83 PHE B N 1
ATOM 1344 C CA . PHE A 1 86 ? 0.288 -5.938 24.283 1.00 15.37 83 PHE B CA 1
ATOM 1345 C C . PHE A 1 86 ? 0.907 -5.533 25.622 1.00 15.82 83 PHE B C 1
ATOM 1346 O O . PHE A 1 86 ? 0.984 -6.333 26.582 1.00 16.49 83 PHE B O 1
ATOM 1363 N N . PHE A 1 87 ? 1.442 -4.316 25.662 1.00 15.54 84 PHE B N 1
ATOM 1364 C CA . PHE A 1 87 ? 2.269 -3.872 26.771 1.00 15.37 84 PHE B CA 1
ATOM 1365 C C . PHE A 1 87 ? 1.542 -4.005 28.116 1.00 16.47 84 PHE B C 1
ATOM 1366 O O . PHE A 1 87 ? 2.113 -4.520 29.074 1.00 17.30 84 PHE B O 1
ATOM 1383 N N . LYS A 1 88 ? 0.307 -3.491 28.233 1.00 16.97 85 LYS B N 1
ATOM 1384 C CA . LYS A 1 88 ? -0.397 -3.581 29.506 1.00 18.00 85 LYS B CA 1
ATOM 1385 C C . LYS A 1 88 ? -0.879 -4.989 29.787 1.00 18.48 85 LYS B C 1
ATOM 1386 O O . LYS A 1 88 ? -0.979 -5.384 30.973 1.00 19.11 85 LYS B O 1
ATOM 1405 N N . SER A 1 89 ? -1.142 -5.772 28.725 1.00 19.15 86 SER B N 1
ATOM 1406 C CA . SER A 1 89 ? -1.694 -7.119 28.929 1.00 19.67 86 SER B CA 1
ATOM 1407 C C . SER A 1 89 ? -0.683 -8.029 29.606 1.00 20.10 86 SER B C 1
ATOM 1408 O O . SER A 1 89 ? -1.089 -8.994 30.278 1.00 20.49 86 SER B O 1
ATOM 1416 N N . ALA A 1 90 ? 0.606 -7.726 29.453 1.00 19.52 87 ALA B N 1
ATOM 1417 C CA . ALA A 1 90 ? 1.652 -8.544 30.045 1.00 19.80 87 ALA B CA 1
ATOM 1418 C C . ALA A 1 90 ? 1.897 -8.195 31.498 1.00 20.84 87 ALA B C 1
ATOM 1419 O O . ALA A 1 90 ? 2.682 -8.893 32.157 1.00 21.75 87 ALA B O 1
ATOM 1426 N N . MET A 1 91 ? 1.231 -7.166 32.018 1.00 20.65 88 MET B N 1
ATOM 1427 C CA . MET A 1 91 ? 1.411 -6.733 33.399 1.00 20.89 88 MET B CA 1
ATOM 1428 C C . MET A 1 91 ? 0.471 -7.503 34.333 1.00 22.95 88 MET B C 1
ATOM 1429 O O . MET A 1 91 ? -0.614 -7.948 33.912 1.00 23.19 88 MET B O 1
ATOM 1443 N N . PRO A 1 92 ? 0.865 -7.676 35.619 1.00 24.21 89 PRO B N 1
ATOM 1444 C CA . PRO A 1 92 ? 2.065 -7.112 36.268 1.00 24.29 89 PRO B CA 1
ATOM 1445 C C . PRO A 1 92 ? 3.384 -7.863 36.128 1.00 24.54 89 PRO B C 1
ATOM 1446 O O . PRO A 1 92 ? 4.437 -7.307 36.449 1.00 24.78 89 PRO B O 1
ATOM 1457 N N A GLU A 1 93 ? 3.359 -9.106 35.644 0.31 24.89 90 GLU B N 1
ATOM 1458 N N B GLU A 1 93 ? 3.324 -9.085 35.608 0.69 24.89 90 GLU B N 1
ATOM 1459 C CA A GLU A 1 93 ? 4.608 -9.862 35.539 0.31 24.66 90 GLU B CA 1
ATOM 1460 C CA B GLU A 1 93 ? 4.528 -9.907 35.483 0.69 24.47 90 GLU B CA 1
ATOM 1461 C C A GLU A 1 93 ? 5.583 -9.209 34.570 0.31 23.18 90 GLU B C 1
ATOM 1462 C C B GLU A 1 93 ? 5.547 -9.256 34.556 0.69 22.95 90 GLU B C 1
ATOM 1463 O O A GLU A 1 93 ? 6.799 -9.275 34.777 0.31 23.70 90 GLU B O 1
ATOM 1464 O O B GLU A 1 93 ? 6.754 -9.336 34.803 0.69 23.63 90 GLU B O 1
ATOM 1487 N N . GLY A 1 94 ? 5.087 -8.566 33.528 1.00 21.64 91 GLY B N 1
ATOM 1488 C CA . GLY A 1 94 ? 5.943 -7.729 32.716 1.00 20.57 91 GLY B CA 1
ATOM 1489 C C . GLY A 1 94 ? 6.370 -8.360 31.411 1.00 19.02 91 GLY B C 1
ATOM 1490 O O . GLY A 1 94 ? 5.906 -9.439 31.008 1.00 19.91 91 GLY B O 1
ATOM 1495 N N . TYR A 1 95 ? 7.288 -7.643 30.734 1.00 18.40 92 TYR B N 1
ATOM 1496 C CA . TYR A 1 95 ? 7.839 -8.104 29.478 1.00 17.88 92 TYR B CA 1
ATOM 1497 C C . TYR A 1 95 ? 9.331 -7.797 29.408 1.00 16.99 92 TYR B C 1
ATOM 1498 O O . TYR A 1 95 ? 9.847 -6.905 30.065 1.00 17.43 92 TYR B O 1
ATOM 1516 N N . VAL A 1 96 ? 9.994 -8.564 28.583 1.00 17.20 93 VAL B N 1
ATOM 1517 C CA . VAL A 1 96 ? 11.363 -8.317 28.158 1.00 17.15 93 VAL B CA 1
ATOM 1518 C C . VAL A 1 96 ? 11.287 -7.485 26.888 1.00 16.15 93 VAL B C 1
ATOM 1519 O O . VAL A 1 96 ? 10.537 -7.816 25.967 1.00 16.39 93 VAL B O 1
ATOM 1532 N N . GLN A 1 97 ? 12.063 -6.409 26.848 1.00 15.36 94 GLN B N 1
ATOM 1533 C CA . GLN A 1 97 ? 12.183 -5.564 25.667 1.00 14.85 94 GLN B CA 1
ATOM 1534 C C . GLN A 1 97 ? 13.635 -5.552 25.227 1.00 15.17 94 GLN B C 1
ATOM 1535 O O . GLN A 1 97 ? 14.508 -5.162 26.005 1.00 15.51 94 GLN B O 1
ATOM 1549 N N . GLU A 1 98 ? 13.902 -6.002 24.018 1.00 15.38 95 GLU B N 1
ATOM 1550 C CA . GLU A 1 98 ? 15.241 -6.110 23.481 1.00 15.85 95 GLU B CA 1
ATOM 1551 C C . GLU A 1 98 ? 15.307 -5.267 22.237 1.00 13.91 95 GLU B C 1
ATOM 1552 O O . GLU A 1 98 ? 14.338 -5.235 21.455 1.00 14.78 95 GLU B O 1
ATOM 1564 N N . ARG A 1 99 ? 16.426 -4.565 22.067 1.00 13.58 96 ARG B N 1
ATOM 1565 C CA . ARG A 1 99 ? 16.643 -3.789 20.843 1.00 13.46 96 ARG B CA 1
ATOM 1566 C C . ARG A 1 99 ? 18.078 -3.908 20.361 1.00 14.01 96 ARG B C 1
ATOM 1567 O O . ARG A 1 99 ? 19.019 -4.083 21.146 1.00 14.23 96 ARG B O 1
ATOM 1588 N N . THR A 1 100 ? 18.236 -3.751 19.052 1.00 13.75 97 THR B N 1
ATOM 1589 C CA . THR A 1 100 ? 19.473 -3.242 18.458 1.00 14.27 97 THR B CA 1
ATOM 1590 C C . THR A 1 100 ? 19.147 -1.888 17.822 1.00 13.34 97 THR B C 1
ATOM 1591 O O . THR A 1 100 ? 18.122 -1.758 17.128 1.00 13.76 97 THR B O 1
ATOM 1602 N N . ILE A 1 101 ? 20.006 -0.892 18.092 1.00 13.91 98 ILE B N 1
ATOM 1603 C CA . ILE A 1 101 ? 19.855 0.474 17.569 1.00 13.19 98 ILE B CA 1
ATOM 1604 C C . ILE A 1 101 ? 21.094 0.765 16.744 1.00 14.31 98 ILE B C 1
ATOM 1605 O O . ILE A 1 101 ? 22.209 0.785 17.288 1.00 14.86 98 ILE B O 1
ATOM 1621 N N . PHE A 1 102 ? 20.916 0.917 15.421 1.00 14.01 99 PHE B N 1
ATOM 1622 C CA . PHE A 1 102 ? 22.029 1.148 14.499 1.00 15.03 99 PHE B CA 1
ATOM 1623 C C . PHE A 1 102 ? 22.127 2.648 14.227 1.00 14.58 99 PHE B C 1
ATOM 1624 O O . PHE A 1 102 ? 21.227 3.228 13.603 1.00 14.83 99 PHE B O 1
ATOM 1641 N N . PHE A 1 103 ? 23.224 3.275 14.666 1.00 15.26 100 PHE B N 1
ATOM 1642 C CA . PHE A 1 103 ? 23.430 4.689 14.364 1.00 15.32 100 PHE B CA 1
ATOM 1643 C C . PHE A 1 103 ? 24.129 4.762 13.008 1.00 17.88 100 PHE B C 1
ATOM 1644 O O . PHE A 1 103 ? 25.218 4.196 12.836 1.00 18.83 100 PHE B O 1
ATOM 1661 N N . LYS A 1 104 ? 23.489 5.441 12.045 1.00 18.91 101 LYS B N 1
ATOM 1662 C CA . LYS A 1 104 ? 24.008 5.455 10.684 1.00 20.07 101 LYS B CA 1
ATOM 1663 C C . LYS A 1 104 ? 25.439 5.998 10.681 1.00 21.10 101 LYS B C 1
ATOM 1664 O O . LYS A 1 104 ? 25.735 7.033 11.284 1.00 21.18 101 LYS B O 1
ATOM 1683 N N . ASP A 1 105 ? 26.325 5.251 10.046 1.00 21.37 102 ASP B N 1
ATOM 1684 C CA . ASP A 1 105 ? 27.727 5.627 9.900 1.00 23.40 102 ASP B CA 1
ATOM 1685 C C . ASP A 1 105 ? 28.433 5.706 11.245 1.00 23.48 102 ASP B C 1
ATOM 1686 O O . ASP A 1 105 ? 29.427 6.417 11.411 1.00 24.76 102 ASP B O 1
ATOM 1695 N N . ASP A 1 106 ? 27.971 4.928 12.208 1.00 21.88 103 ASP B N 1
ATOM 1696 C CA . ASP A 1 106 ? 28.611 4.888 13.513 1.00 21.34 103 ASP B CA 1
ATOM 1697 C C . ASP A 1 106 ? 28.258 3.531 14.132 1.00 20.37 103 ASP B C 1
ATOM 1698 O O . ASP A 1 106 ? 27.843 2.607 13.422 1.00 21.26 103 ASP B O 1
ATOM 1707 N N . GLY A 1 107 ? 28.440 3.398 15.437 1.00 19.54 104 GLY B N 1
ATOM 1708 C CA . GLY A 1 107 ? 28.259 2.130 16.099 1.00 18.68 104 GLY B CA 1
ATOM 1709 C C . GLY A 1 107 ? 26.785 1.815 16.393 1.00 17.94 104 GLY B C 1
ATOM 1710 O O . GLY A 1 107 ? 25.854 2.457 15.899 1.00 17.97 104 GLY B O 1
ATOM 1714 N N . ASN A 1 108 ? 26.592 0.795 17.227 1.00 18.21 105 ASN B N 1
ATOM 1715 C CA . ASN A 1 108 ? 25.263 0.331 17.606 1.00 18.05 105 ASN B CA 1
ATOM 1716 C C . ASN A 1 108 ? 25.135 0.125 19.113 1.00 16.41 105 ASN B C 1
ATOM 1717 O O . ASN A 1 108 ? 26.114 -0.146 19.818 1.00 16.84 105 ASN B O 1
ATOM 1728 N N . TYR A 1 109 ? 23.896 0.266 19.604 1.00 15.23 106 TYR B N 1
ATOM 1729 C CA . TYR A 1 109 ? 23.525 -0.162 20.937 1.00 14.86 106 TYR B CA 1
ATOM 1730 C C . TYR A 1 109 ? 22.735 -1.462 20.874 1.00 15.76 106 TYR B C 1
ATOM 1731 O O . TYR A 1 109 ? 21.885 -1.643 19.997 1.00 15.72 106 TYR B O 1
ATOM 1749 N N . LYS A 1 110 ? 23.015 -2.375 21.802 1.00 16.35 107 LYS B N 1
ATOM 1750 C CA . LYS A 1 110 ? 22.180 -3.558 22.060 1.00 16.54 107 LYS B CA 1
ATOM 1751 C C . LYS A 1 110 ? 21.676 -3.453 23.482 1.00 15.93 107 LYS B C 1
ATOM 1752 O O . LYS A 1 110 ? 22.479 -3.225 24.407 1.00 16.84 107 LYS B O 1
ATOM 1771 N N . THR A 1 111 ? 20.367 -3.594 23.671 1.00 14.86 108 THR B N 1
ATOM 1772 C CA . THR A 1 111 ? 19.750 -3.387 24.971 1.00 15.21 108 THR B CA 1
ATOM 1773 C C . THR A 1 111 ? 18.873 -4.576 25.303 1.00 15.13 108 THR B C 1
ATOM 1774 O O . THR A 1 111 ? 18.218 -5.159 24.430 1.00 15.75 108 THR B O 1
ATOM 1785 N N . ARG A 1 112 ? 18.829 -4.897 26.585 1.00 16.23 109 ARG B N 1
ATOM 1786 C CA . ARG A 1 112 ? 17.865 -5.834 27.112 1.00 17.27 109 ARG B CA 1
ATOM 1787 C C . ARG A 1 112 ? 17.294 -5.253 28.385 1.00 16.07 109 ARG B C 1
ATOM 1788 O O . ARG A 1 112 ? 18.046 -4.885 29.293 1.00 17.87 109 ARG B O 1
ATOM 1809 N N . ALA A 1 113 ? 15.980 -5.159 28.453 1.00 15.66 110 ALA B N 1
ATOM 1810 C CA . ALA A 1 113 ? 15.303 -4.599 29.590 1.00 16.19 110 ALA B CA 1
ATOM 1811 C C . ALA A 1 113 ? 14.184 -5.513 30.053 1.00 15.76 110 ALA B C 1
ATOM 1812 O O . ALA A 1 113 ? 13.582 -6.265 29.276 1.00 16.45 110 ALA B O 1
ATOM 1819 N N . GLU A 1 114 ? 13.906 -5.431 31.343 1.00 17.55 111 GLU B N 1
ATOM 1820 C CA . GLU A 1 114 ? 12.672 -5.976 31.903 1.00 18.94 111 GLU B CA 1
ATOM 1821 C C . GLU A 1 114 ? 11.833 -4.825 32.421 1.00 18.16 111 GLU B C 1
ATOM 1822 O O . GLU A 1 114 ? 12.343 -3.948 33.129 1.00 18.17 111 GLU B O 1
ATOM 1834 N N . VAL A 1 115 ? 10.562 -4.823 32.033 1.00 17.67 112 VAL B N 1
ATOM 1835 C CA . VAL A 1 115 ? 9.593 -3.805 32.414 1.00 17.36 112 VAL B CA 1
ATOM 1836 C C . VAL A 1 115 ? 8.480 -4.540 33.158 1.00 18.18 112 VAL B C 1
ATOM 1837 O O . VAL A 1 115 ? 7.826 -5.417 32.577 1.00 17.49 112 VAL B O 1
ATOM 1850 N N . LYS A 1 116 ? 8.307 -4.239 34.446 1.00 20.31 113 LYS B N 1
ATOM 1851 C CA . LYS A 1 116 ? 7.361 -4.993 35.261 1.00 22.22 113 LYS B CA 1
ATOM 1852 C C . LYS A 1 116 ? 7.015 -4.199 36.507 1.00 21.46 113 LYS B C 1
ATOM 1853 O O . LYS A 1 116 ? 7.697 -3.237 36.859 1.00 21.87 113 LYS B O 1
ATOM 1872 N N . PHE A 1 117 ? 5.930 -4.595 37.159 1.00 21.82 114 PHE B N 1
ATOM 1873 C CA . PHE A 1 117 ? 5.613 -4.012 38.466 1.00 23.02 114 PHE B CA 1
ATOM 1874 C C . PHE A 1 117 ? 6.469 -4.610 39.577 1.00 24.80 114 PHE B C 1
ATOM 1875 O O . PHE A 1 117 ? 6.645 -5.834 39.662 1.00 25.03 114 PHE B O 1
ATOM 1892 N N . GLU A 1 118 ? 7.006 -3.730 40.415 1.00 25.63 115 GLU B N 1
ATOM 1893 C CA . GLU A 1 118 ? 7.655 -4.099 41.674 1.00 26.69 115 GLU B CA 1
ATOM 1894 C C . GLU A 1 118 ? 6.839 -3.357 42.740 1.00 28.36 115 GLU B C 1
ATOM 1895 O O . GLU A 1 118 ? 6.940 -2.131 42.891 1.00 28.24 115 GLU B O 1
ATOM 1907 N N . GLY A 1 119 ? 5.980 -4.091 43.435 1.00 29.69 116 GLY B N 1
ATOM 1908 C CA . GLY A 1 119 ? 4.964 -3.430 44.232 1.00 31.35 116 GLY B CA 1
ATOM 1909 C C . GLY A 1 119 ? 4.061 -2.604 43.350 1.00 30.92 116 GLY B C 1
ATOM 1910 O O . GLY A 1 119 ? 3.615 -3.050 42.287 1.00 31.3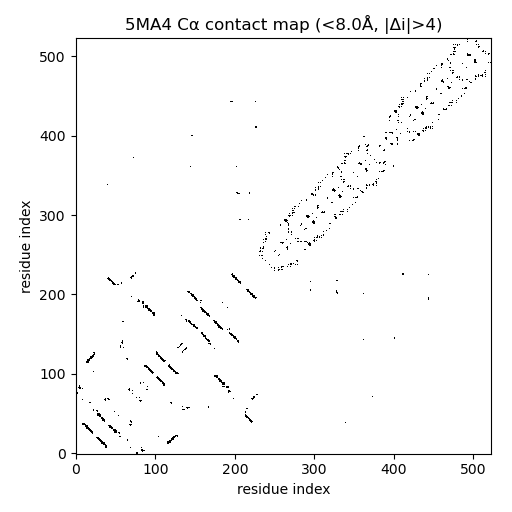2 116 GLY B O 1
ATOM 1914 N N . ASP A 1 120 ? 3.801 -1.372 43.756 1.00 31.62 117 ASP B N 1
ATOM 1915 C CA . ASP A 1 120 ? 2.929 -0.497 42.983 1.00 33.50 117 ASP B CA 1
ATOM 1916 C C . ASP A 1 120 ? 3.686 0.352 41.969 1.00 30.71 117 ASP B C 1
ATOM 1917 O O . ASP A 1 120 ? 3.073 1.196 41.309 1.00 29.45 117 ASP B O 1
ATOM 1926 N N . THR A 1 121 ? 4.988 0.128 41.810 1.00 28.32 118 THR B N 1
ATOM 1927 C CA . THR A 1 121 ? 5.805 0.927 40.903 1.00 26.22 118 THR B CA 1
ATOM 1928 C C . THR A 1 121 ? 6.110 0.154 39.632 1.00 23.45 118 THR B C 1
ATOM 1929 O O . THR A 1 121 ? 6.485 -1.027 39.675 1.00 24.64 118 THR B O 1
ATOM 1940 N N . LEU A 1 122 ? 5.983 0.843 38.496 1.00 20.78 119 LEU B N 1
ATOM 1941 C CA . LEU A 1 122 ? 6.377 0.271 37.214 1.00 19.51 119 LEU B CA 1
ATOM 1942 C C . LEU A 1 122 ? 7.866 0.502 37.046 1.00 19.08 119 LEU B C 1
ATOM 1943 O O . LEU A 1 122 ? 8.318 1.644 37.079 1.00 19.02 119 LEU B O 1
ATOM 1959 N N . VAL A 1 123 ? 8.641 -0.572 36.893 1.00 18.33 120 VAL B N 1
ATOM 1960 C CA . VAL A 1 123 ? 10.105 -0.492 36.880 1.00 18.33 120 VAL B CA 1
ATOM 1961 C C . VAL A 1 123 ? 10.671 -0.987 35.564 1.00 18.50 120 VAL B C 1
ATOM 1962 O O . VAL A 1 123 ? 10.338 -2.088 35.103 1.00 20.10 120 VAL B O 1
ATOM 1975 N N . ASN A 1 124 ? 11.578 -0.190 34.979 1.00 17.26 121 ASN B N 1
ATOM 1976 C CA . ASN A 1 124 ? 12.283 -0.527 33.743 1.00 15.87 121 ASN B CA 1
ATOM 1977 C C . ASN A 1 124 ? 13.756 -0.672 34.088 1.00 16.20 121 ASN B C 1
ATOM 1978 O O . ASN A 1 124 ? 14.401 0.333 34.393 1.00 17.09 121 ASN B O 1
ATOM 1989 N N . ARG A 1 125 ? 14.280 -1.910 34.042 1.00 16.81 122 ARG B N 1
ATOM 1990 C CA . ARG A 1 125 ? 15.675 -2.203 34.362 1.00 17.62 122 ARG B CA 1
ATOM 1991 C C . ARG A 1 125 ? 16.368 -2.674 33.095 1.00 16.16 122 ARG B C 1
ATOM 1992 O O . ARG A 1 125 ? 15.956 -3.672 32.485 1.00 19.11 122 ARG B O 1
ATOM 2013 N N . ILE A 1 126 ? 17.425 -1.971 32.697 1.00 16.37 123 ILE B N 1
ATOM 2014 C CA . ILE A 1 126 ? 18.043 -2.156 31.383 1.00 15.71 123 ILE B CA 1
ATOM 2015 C C . ILE A 1 126 ? 19.546 -2.390 31.489 1.00 16.69 123 ILE B C 1
ATOM 2016 O O . ILE A 1 126 ? 20.240 -1.746 32.280 1.00 17.59 123 ILE B O 1
ATOM 2032 N N A GLU A 1 127 ? 20.046 -3.273 30.639 0.46 17.29 124 GLU B N 1
ATOM 2033 N N B GLU A 1 127 ? 20.052 -3.255 30.617 0.54 17.21 124 GLU B N 1
ATOM 2034 C CA A GLU A 1 127 ? 21.465 -3.382 30.358 0.46 18.14 124 GLU B CA 1
ATOM 2035 C CA B GLU A 1 127 ? 21.476 -3.390 30.363 0.54 18.15 124 GLU B CA 1
ATOM 2036 C C A GLU A 1 127 ? 21.652 -2.902 28.924 0.46 16.95 124 GLU B C 1
ATOM 2037 C C B GLU A 1 127 ? 21.716 -2.978 28.914 0.54 17.25 124 GLU B C 1
ATOM 2038 O O A GLU A 1 127 ? 20.864 -3.263 28.046 0.46 17.43 124 GLU B O 1
ATOM 2039 O O B GLU A 1 127 ? 21.068 -3.505 28.005 0.54 18.32 124 GLU B O 1
ATOM 2062 N N . LEU A 1 128 ? 22.654 -2.047 28.703 1.00 16.62 125 LEU B N 1
ATOM 2063 C CA . LEU A 1 128 ? 22.960 -1.528 27.379 1.00 15.79 125 LEU B CA 1
ATOM 2064 C C . LEU A 1 128 ? 24.430 -1.731 27.095 1.00 17.02 125 LEU B C 1
ATOM 2065 O O . LEU A 1 128 ? 25.267 -1.418 27.966 1.00 18.36 125 LEU B O 1
ATOM 2082 N N . LYS A 1 129 ? 24.747 -2.235 25.901 1.00 18.68 126 LYS B N 1
ATOM 2083 C CA . LYS A 1 129 ? 26.109 -2.347 25.413 1.00 19.99 126 LYS B CA 1
ATOM 2084 C C . LYS A 1 129 ? 26.240 -1.658 24.063 1.00 19.22 126 LYS B C 1
ATOM 2085 O O . LYS A 1 129 ? 25.487 -1.959 23.125 1.00 18.90 126 LYS B O 1
ATOM 2104 N N . GLY A 1 130 ? 27.187 -0.750 23.936 1.00 18.99 127 GLY B N 1
ATOM 2105 C CA . GLY A 1 130 ? 27.439 -0.070 22.680 1.00 19.19 127 GLY B CA 1
ATOM 2106 C C . GLY A 1 130 ? 28.838 -0.383 22.192 1.00 20.29 127 GLY B C 1
ATOM 2107 O O . GLY A 1 130 ? 29.774 -0.464 22.995 1.00 20.39 127 GLY B O 1
ATOM 2111 N N . ILE A 1 131 ? 28.965 -0.623 20.888 1.00 20.78 128 ILE B N 1
ATOM 2112 C CA . ILE A 1 131 ? 30.220 -1.057 20.303 1.00 22.50 128 ILE B CA 1
ATOM 2113 C C . ILE A 1 131 ? 30.419 -0.368 18.975 1.00 22.49 128 ILE B C 1
ATOM 2114 O O . ILE A 1 131 ? 29.466 0.038 18.306 1.00 23.62 128 ILE B O 1
ATOM 2130 N N . ASP A 1 132 ? 31.697 -0.254 18.610 1.00 25.30 129 ASP B N 1
ATOM 2131 C CA . ASP A 1 132 ? 32.150 0.183 17.299 1.00 27.32 129 ASP B CA 1
ATOM 2132 C C . ASP A 1 132 ? 31.863 1.668 17.039 1.00 25.39 129 ASP B C 1
ATOM 2133 O O . ASP A 1 132 ? 31.778 2.115 15.895 1.00 25.47 129 ASP B O 1
ATOM 2142 N N . PHE A 1 133 ? 31.755 2.457 18.112 1.00 23.33 130 PHE B N 1
ATOM 2143 C CA . PHE A 1 133 ? 31.569 3.895 17.939 1.00 22.43 130 PHE B CA 1
ATOM 2144 C C . PHE A 1 133 ? 32.865 4.587 17.530 1.00 24.91 130 PHE B C 1
ATOM 2145 O O . PHE A 1 133 ? 33.974 4.210 17.932 1.00 25.86 130 PHE B O 1
ATOM 2162 N N . LYS A 1 134 ? 32.712 5.606 16.710 1.00 25.30 131 LYS B N 1
ATOM 2163 C CA . LYS A 1 134 ? 33.825 6.469 16.355 1.00 28.34 131 LYS B CA 1
ATOM 2164 C C . LYS A 1 134 ? 34.133 7.406 17.504 1.00 29.59 131 LYS B C 1
ATOM 2165 O O . LYS A 1 134 ? 33.228 7.993 18.110 1.00 28.35 131 LYS B O 1
ATOM 2184 N N . GLU A 1 135 ? 35.428 7.559 17.789 1.00 31.31 132 GLU B N 1
ATOM 2185 C CA . GLU A 1 135 ? 35.833 8.325 18.962 1.00 33.77 132 GLU B CA 1
ATOM 2186 C C . GLU A 1 135 ? 35.453 9.799 18.869 1.00 32.88 132 GLU B C 1
ATOM 2187 O O . GLU A 1 135 ? 35.167 10.420 19.902 1.00 34.19 132 GLU B O 1
ATOM 2199 N N . ASP A 1 136 ? 35.471 10.385 17.675 1.00 31.57 133 ASP B N 1
ATOM 2200 C CA . ASP A 1 136 ? 34.954 11.738 17.482 1.00 31.31 133 ASP B CA 1
ATOM 2201 C C . ASP A 1 136 ? 33.792 11.739 16.490 1.00 29.63 133 ASP B C 1
ATOM 2202 O O . ASP A 1 136 ? 33.608 12.692 15.733 1.00 29.92 133 ASP B O 1
ATOM 2211 N N . GLY A 1 137 ? 32.993 10.678 16.508 1.00 27.07 134 GLY B N 1
ATOM 2212 C CA . GLY A 1 137 ? 31.707 10.708 15.850 1.00 25.14 134 GLY B CA 1
ATOM 2213 C C . GLY A 1 137 ? 30.694 11.538 16.620 1.00 23.62 134 GLY B C 1
ATOM 2214 O O . GLY A 1 137 ? 31.010 12.205 17.607 1.00 23.50 134 GLY B O 1
ATOM 2218 N N . ASN A 1 138 ? 29.440 11.503 16.146 1.00 22.78 135 ASN B N 1
ATOM 2219 C CA . ASN A 1 138 ? 28.411 12.354 16.748 1.00 21.06 135 ASN B CA 1
ATOM 2220 C C . ASN A 1 138 ? 28.038 11.913 18.146 1.00 20.82 135 ASN B C 1
ATOM 2221 O O . ASN A 1 138 ? 27.508 12.729 18.926 1.00 20.01 135 ASN B O 1
ATOM 2232 N N . ILE A 1 139 ? 28.241 10.626 18.459 1.00 20.72 136 ILE B N 1
ATOM 2233 C CA . ILE A 1 139 ? 27.823 10.061 19.726 1.00 20.12 136 ILE B CA 1
ATOM 2234 C C . ILE A 1 139 ? 28.939 10.311 20.734 1.00 19.46 136 ILE B C 1
ATOM 2235 O O . ILE A 1 139 ? 28.770 11.081 21.690 1.00 19.07 136 ILE B O 1
ATOM 2251 N N . LEU A 1 140 ? 30.094 9.687 20.524 1.00 20.26 137 LEU B N 1
ATOM 2252 C CA . LEU A 1 140 ? 31.182 9.878 21.477 1.00 21.05 137 LEU B CA 1
ATOM 2253 C C . LEU A 1 140 ? 31.728 11.289 21.458 1.00 22.79 137 LEU B C 1
ATOM 2254 O O . LEU A 1 140 ? 32.279 11.711 22.475 1.00 23.11 137 LEU B O 1
ATOM 2270 N N . GLY A 1 141 ? 31.579 12.022 20.365 1.00 23.10 138 GLY B N 1
ATOM 2271 C CA . GLY A 1 141 ? 31.996 13.406 20.313 1.00 22.87 138 GLY B CA 1
ATOM 2272 C C . GLY A 1 141 ? 30.995 14.412 20.837 1.00 22.38 138 GLY B C 1
ATOM 2273 O O . GLY A 1 141 ? 31.260 15.617 20.768 1.00 23.69 138 GLY B O 1
ATOM 2277 N N . HIS A 1 142 ? 29.811 13.959 21.251 1.00 21.70 139 HIS B N 1
ATOM 2278 C CA . HIS A 1 142 ? 28.791 14.843 21.789 1.00 20.90 139 HIS B CA 1
ATOM 2279 C C . HIS A 1 142 ? 28.454 15.962 20.815 1.00 20.44 139 HIS B C 1
ATOM 2280 O O . HIS A 1 142 ? 28.510 17.137 21.138 1.00 20.72 139 HIS B O 1
ATOM 2294 N N . LYS A 1 143 ? 28.007 15.560 19.623 1.00 19.91 140 LYS B N 1
ATOM 2295 C CA . LYS A 1 143 ? 27.666 16.513 18.589 1.00 20.81 140 LYS B CA 1
ATOM 2296 C C . LYS A 1 143 ? 26.181 16.579 18.316 1.00 19.90 140 LYS B C 1
ATOM 2297 O O . LYS A 1 143 ? 25.783 17.221 17.334 1.00 21.47 140 LYS B O 1
ATOM 2316 N N . LEU A 1 144 ? 25.351 15.945 19.159 1.00 18.31 141 LEU B N 1
ATOM 2317 C CA . LEU A 1 144 ? 23.915 15.933 18.941 1.00 17.78 141 LEU B CA 1
ATOM 2318 C C . LEU A 1 144 ? 23.279 17.068 19.723 1.00 18.03 141 LEU B C 1
ATOM 2319 O O . LEU A 1 144 ? 23.661 17.347 20.864 1.00 19.89 141 LEU B O 1
ATOM 2335 N N A GLU A 1 145 ? 22.310 17.735 19.098 0.63 17.78 142 GLU B N 1
ATOM 2336 N N B GLU A 1 145 ? 22.296 17.710 19.108 0.37 18.18 142 GLU B N 1
ATOM 2337 C CA A GLU A 1 145 ? 21.535 18.746 19.802 0.63 18.28 142 GLU B CA 1
ATOM 2338 C CA B GLU A 1 145 ? 21.541 18.745 19.791 0.37 18.66 142 GLU B CA 1
ATOM 2339 C C A GLU A 1 145 ? 20.780 18.134 20.968 0.63 16.58 142 GLU B C 1
ATOM 2340 C C B GLU A 1 145 ? 20.743 18.153 20.945 0.37 17.04 142 GLU B C 1
ATOM 2341 O O A GLU A 1 145 ? 20.360 16.982 20.921 0.63 16.14 142 GLU B O 1
ATOM 2342 O O B GLU A 1 145 ? 20.247 17.031 20.859 0.37 16.41 142 GLU B O 1
ATOM 2365 N N . TYR A 1 146 ? 20.635 18.906 22.044 1.00 17.12 143 TYR B N 1
ATOM 2366 C CA . TYR A 1 146 ? 19.832 18.493 23.187 1.00 16.47 143 TYR B CA 1
ATOM 2367 C C . TYR A 1 146 ? 18.368 18.804 22.874 1.00 15.64 143 TYR B C 1
ATOM 2368 O O . TYR A 1 146 ? 17.812 19.838 23.265 1.00 17.51 143 TYR B O 1
ATOM 2387 N N A ASN A 1 147 ? 17.752 17.869 22.142 0.52 15.16 144 ASN B N 1
ATOM 2388 N N B ASN A 1 147 ? 17.730 17.896 22.144 0.48 15.38 144 ASN B N 1
ATOM 2389 C CA A ASN A 1 147 ? 16.431 18.043 21.551 0.52 14.12 144 ASN B CA 1
ATOM 2390 C CA B ASN A 1 147 ? 16.312 18.023 21.807 0.48 14.55 144 ASN B CA 1
ATOM 2391 C C A ASN A 1 147 ? 15.889 16.664 21.213 0.52 12.72 144 ASN B C 1
ATOM 2392 C C B ASN A 1 147 ? 15.899 16.706 21.179 0.48 13.30 144 ASN B C 1
ATOM 2393 O O A ASN A 1 147 ? 16.573 15.648 21.342 0.52 11.96 144 ASN B O 1
ATOM 2394 O O B ASN A 1 147 ? 16.702 15.781 21.049 0.48 13.26 144 ASN B O 1
ATOM 2415 N N . TYR A 1 148 ? 14.638 16.636 20.757 1.00 12.80 145 TYR B N 1
ATOM 2416 C CA . TYR A 1 148 ? 14.061 15.383 20.304 1.00 12.23 145 TYR B CA 1
ATOM 2417 C C . TYR A 1 148 ? 12.937 15.649 19.313 1.00 11.98 145 TYR B C 1
ATOM 2418 O O . TYR A 1 148 ? 12.256 16.674 19.360 1.00 13.50 145 TYR B O 1
ATOM 2437 N N . ASN A 1 149 ? 12.741 14.707 18.429 1.00 11.21 146 ASN B N 1
ATOM 2438 C CA . ASN A 1 149 ? 11.732 14.805 17.391 1.00 11.79 146 ASN B CA 1
ATOM 2439 C C . ASN A 1 149 ? 10.499 13.955 17.734 1.00 11.89 146 ASN B C 1
ATOM 2440 O O . ASN A 1 149 ? 10.473 13.228 18.699 1.00 13.26 146 ASN B O 1
ATOM 2451 N N A SER A 1 150 ? 9.462 14.097 16.925 0.74 10.98 147 SER B N 1
ATOM 2452 N N B SER A 1 150 ? 9.471 14.052 16.902 0.26 11.42 147 SER B N 1
ATOM 2453 C CA A SER A 1 150 ? 8.280 13.240 16.945 0.74 10.52 147 SER B CA 1
ATOM 2454 C CA B SER A 1 150 ? 8.285 13.214 17.012 0.26 11.16 147 SER B CA 1
ATOM 2455 C C A SER A 1 150 ? 8.498 12.084 15.988 0.74 9.60 147 SER B C 1
ATOM 2456 C C B SER A 1 150 ? 8.344 12.119 15.957 0.26 10.13 147 SER B C 1
ATOM 2457 O O A SER A 1 150 ? 9.068 12.267 14.915 0.74 9.94 147 SER B O 1
ATOM 2458 O O B SER A 1 150 ? 8.664 12.376 14.796 0.26 9.93 147 SER B O 1
ATOM 2473 N N . HIS A 1 151 ? 8.017 10.897 16.366 1.00 9.58 148 HIS B N 1
ATOM 2474 C CA . HIS A 1 151 ? 8.208 9.708 15.534 1.00 9.41 148 HIS B CA 1
ATOM 2475 C C . HIS A 1 151 ? 6.951 8.870 15.407 1.00 10.23 148 HIS B C 1
ATOM 2476 O O . HIS A 1 151 ? 6.017 8.966 16.209 1.00 10.76 148 HIS B O 1
ATOM 2491 N N . ASN A 1 152 ? 6.959 8.006 14.388 1.00 9.28 149 ASN B N 1
ATOM 2492 C CA . ASN A 1 152 ? 5.963 6.951 14.230 1.00 9.19 149 ASN B CA 1
ATOM 2493 C C . ASN A 1 152 ? 6.645 5.633 14.564 1.00 9.44 149 ASN B C 1
ATOM 2494 O O . ASN A 1 152 ? 7.696 5.328 14.001 1.00 10.48 149 ASN B O 1
ATOM 2505 N N . VAL A 1 153 ? 6.027 4.888 15.481 1.00 9.91 150 VAL B N 1
ATOM 2506 C CA . VAL A 1 153 ? 6.536 3.628 15.991 1.00 9.69 150 VAL B CA 1
ATOM 2507 C C . VAL A 1 153 ? 5.612 2.523 15.460 1.00 9.27 150 VAL B C 1
ATOM 2508 O O . VAL A 1 153 ? 4.408 2.526 15.755 1.00 10.83 150 VAL B O 1
ATOM 2521 N N . TYR A 1 154 ? 6.164 1.574 14.687 1.00 10.10 151 TYR B N 1
ATOM 2522 C CA . TYR A 1 154 ? 5.348 0.552 14.020 1.00 9.48 151 TYR B CA 1
ATOM 2523 C C . TYR A 1 154 ? 5.363 -0.758 14.813 1.00 10.14 151 TYR B C 1
ATOM 2524 O O . TYR A 1 154 ? 6.429 -1.282 15.156 1.00 10.84 151 TYR B O 1
ATOM 2542 N N . ILE A 1 155 ? 4.163 -1.300 15.094 1.00 10.78 152 ILE B N 1
ATOM 2543 C CA . ILE A 1 155 ? 3.975 -2.457 15.980 1.00 12.03 152 ILE B CA 1
ATOM 2544 C C . ILE A 1 155 ? 3.297 -3.591 15.213 1.00 11.72 152 ILE B C 1
ATOM 2545 O O . ILE A 1 155 ? 2.299 -3.382 14.501 1.00 12.14 152 ILE B O 1
ATOM 2561 N N . MET A 1 156 ? 3.874 -4.783 15.332 1.00 13.01 153 MET B N 1
ATOM 2562 C CA . MET A 1 156 ? 3.407 -5.987 14.660 1.00 13.76 153 MET B CA 1
ATOM 2563 C C . MET A 1 156 ? 3.413 -7.163 15.637 1.00 15.31 153 MET B C 1
ATOM 2564 O O . MET A 1 156 ? 4.290 -7.270 16.487 1.00 14.78 153 MET B O 1
ATOM 2578 N N . ALA A 1 157 ? 2.483 -8.093 15.458 1.00 15.76 154 ALA B N 1
ATOM 2579 C CA . ALA A 1 157 ? 2.529 -9.305 16.245 1.00 16.81 154 ALA B CA 1
ATOM 2580 C C . ALA A 1 157 ? 3.682 -10.201 15.812 1.00 18.49 154 ALA B C 1
ATOM 2581 O O . ALA A 1 157 ? 4.049 -10.269 14.636 1.00 19.46 154 ALA B O 1
ATOM 2588 N N . ASP A 1 158 ? 4.216 -10.937 16.785 1.00 19.41 155 ASP B N 1
ATOM 2589 C CA . ASP A 1 158 ? 5.188 -11.997 16.554 1.00 21.93 155 ASP B CA 1
ATOM 2590 C C . ASP A 1 158 ? 4.595 -13.246 17.218 1.00 24.24 155 ASP B C 1
ATOM 2591 O O . ASP A 1 158 ? 4.873 -13.549 18.382 1.00 23.00 155 ASP B O 1
ATOM 2600 N N . LYS A 1 159 ? 3.753 -13.956 16.475 1.00 27.77 156 LYS B N 1
ATOM 2601 C CA . LYS A 1 159 ? 2.998 -15.062 17.072 1.00 30.72 156 LYS B CA 1
ATOM 2602 C C . LYS A 1 159 ? 3.918 -16.164 17.594 1.00 31.78 156 LYS B C 1
ATOM 2603 O O . LYS A 1 159 ? 3.705 -16.686 18.698 1.00 31.62 156 LYS B O 1
ATOM 2622 N N . GLN A 1 160 ? 4.956 -16.517 16.834 1.00 34.73 157 GLN B N 1
ATOM 2623 C CA . GLN A 1 160 ? 5.863 -17.592 17.263 1.00 40.02 157 GLN B CA 1
ATOM 2624 C C . GLN A 1 160 ? 6.442 -17.338 18.653 1.00 36.81 157 GLN B C 1
ATOM 2625 O O . GLN A 1 160 ? 6.707 -18.282 19.406 1.00 37.23 157 GLN B O 1
ATOM 2639 N N . LYS A 1 161 ? 6.736 -16.078 18.978 1.00 33.29 158 LYS B N 1
ATOM 2640 C CA . LYS A 1 161 ? 7.338 -15.692 20.241 1.00 31.11 158 LYS B CA 1
ATOM 2641 C C . LYS A 1 161 ? 6.318 -15.247 21.274 1.00 27.32 158 LYS B C 1
ATOM 2642 O O . LYS A 1 161 ? 6.706 -14.879 22.390 1.00 26.26 158 LYS B O 1
ATOM 2661 N N . ASN A 1 162 ? 5.030 -15.315 20.956 1.00 24.64 159 ASN B N 1
ATOM 2662 C CA . ASN A 1 162 ? 3.974 -14.852 21.849 1.00 23.72 159 ASN B CA 1
ATOM 2663 C C . ASN A 1 162 ? 4.191 -13.396 22.250 1.00 22.02 159 ASN B C 1
ATOM 2664 O O . ASN A 1 162 ? 3.958 -13.014 23.399 1.00 22.60 159 ASN B O 1
ATOM 2675 N N . GLY A 1 163 ? 4.643 -12.583 21.315 1.00 20.55 160 GLY B N 1
ATOM 2676 C CA . GLY A 1 163 ? 4.982 -11.198 21.595 1.00 18.90 160 GLY B CA 1
ATOM 2677 C C . GLY A 1 163 ? 4.795 -10.325 20.389 1.00 17.66 160 GLY B C 1
ATOM 2678 O O . GLY A 1 163 ? 3.934 -10.569 19.529 1.00 17.46 160 GLY B O 1
ATOM 2682 N N . ILE A 1 164 ? 5.623 -9.283 20.333 1.00 16.05 161 ILE B N 1
ATOM 2683 C CA . ILE A 1 164 ? 5.524 -8.260 19.305 1.00 14.21 161 ILE B CA 1
ATOM 2684 C C . ILE A 1 164 ? 6.912 -7.968 18.758 1.00 13.39 161 ILE B C 1
ATOM 2685 O O . ILE A 1 164 ? 7.931 -8.159 19.424 1.00 14.01 161 ILE B O 1
ATOM 2701 N N A LYS A 1 165 ? 6.930 -7.460 17.528 0.65 13.40 162 LYS B N 1
ATOM 2702 N N B LYS A 1 165 ? 6.938 -7.465 17.529 0.35 13.66 162 LYS B N 1
ATOM 2703 C CA A LYS A 1 165 ? 8.106 -6.841 16.910 0.65 14.35 162 LYS B CA 1
ATOM 2704 C CA B LYS A 1 165 ? 8.127 -6.844 16.952 0.35 14.33 162 LYS B CA 1
ATOM 2705 C C A LYS A 1 165 ? 7.757 -5.380 16.686 0.65 13.04 162 LYS B C 1
ATOM 2706 C C B LYS A 1 165 ? 7.783 -5.400 16.625 0.35 13.43 162 LYS B C 1
ATOM 2707 O O A LYS A 1 165 ? 6.601 -5.055 16.407 0.65 13.39 162 LYS B O 1
ATOM 2708 O O B LYS A 1 165 ? 6.656 -5.103 16.219 0.35 13.74 162 LYS B O 1
ATOM 2745 N N . VAL A 1 166 ? 8.747 -4.506 16.834 1.00 13.10 163 VAL B N 1
ATOM 2746 C CA . VAL A 1 166 ? 8.539 -3.078 16.712 1.00 12.98 163 VAL B CA 1
ATOM 2747 C C . VAL A 1 166 ? 9.701 -2.506 15.918 1.00 12.17 163 VAL B C 1
ATOM 2748 O O . VAL A 1 166 ? 10.870 -2.858 16.157 1.00 12.95 163 VAL B O 1
ATOM 2762 N N . ASN A 1 167 ? 9.393 -1.603 15.000 1.00 11.66 164 ASN B N 1
ATOM 2763 C CA . ASN A 1 167 ? 10.418 -1.032 14.149 1.00 12.27 164 ASN B CA 1
ATOM 2764 C C . ASN A 1 167 ? 10.134 0.451 13.979 1.00 10.59 164 ASN B C 1
ATOM 2765 O O . ASN A 1 167 ? 8.980 0.836 13.786 1.00 10.85 164 ASN B O 1
ATOM 2776 N N . PHE A 1 168 ? 11.203 1.269 14.002 1.00 10.21 165 PHE B N 1
ATOM 2777 C CA . PHE A 1 168 ? 11.063 2.690 13.746 1.00 10.04 165 PHE B CA 1
ATOM 2778 C C . PHE A 1 168 ? 12.459 3.273 13.555 1.00 10.16 165 PHE B C 1
ATOM 2779 O O . PHE A 1 168 ? 13.445 2.671 13.955 1.00 11.24 165 PHE B O 1
ATOM 2796 N N . LYS A 1 169 ? 12.503 4.479 13.021 1.00 10.93 166 LYS B N 1
ATOM 2797 C CA . LYS A 1 169 ? 13.730 5.260 12.878 1.00 12.35 166 LYS B CA 1
ATOM 2798 C C . LYS A 1 169 ? 13.644 6.503 13.756 1.00 12.66 166 LYS B C 1
ATOM 2799 O O . LYS A 1 169 ? 12.716 7.292 13.614 1.00 13.15 166 LYS B O 1
ATOM 2818 N N . ILE A 1 170 ? 14.646 6.706 14.647 1.00 12.07 167 ILE B N 1
ATOM 2819 C CA . ILE A 1 170 ? 14.766 7.928 15.413 1.00 10.66 167 ILE B CA 1
ATOM 2820 C C . ILE A 1 170 ? 15.655 8.889 14.646 1.00 10.16 167 ILE B C 1
ATOM 2821 O O . ILE A 1 170 ? 16.661 8.494 14.049 1.00 11.70 167 ILE B O 1
ATOM 2837 N N A ARG A 1 171 ? 15.254 10.156 14.623 0.47 10.88 168 ARG B N 1
ATOM 2838 N N B ARG A 1 171 ? 15.249 10.155 14.631 0.53 10.73 168 ARG B N 1
ATOM 2839 C CA A ARG A 1 171 ? 16.010 11.205 13.960 0.47 11.57 168 ARG B CA 1
ATOM 2840 C CA B ARG A 1 171 ? 15.973 11.217 13.955 0.53 11.59 168 ARG B CA 1
ATOM 2841 C C A ARG A 1 171 ? 16.633 12.112 15.015 0.47 11.33 168 ARG B C 1
ATOM 2842 C C B ARG A 1 171 ? 16.623 12.113 15.015 0.53 11.20 168 ARG B C 1
ATOM 2843 O O A ARG A 1 171 ? 15.921 12.782 15.766 0.47 11.75 168 ARG B O 1
ATOM 2844 O O B ARG A 1 171 ? 15.922 12.767 15.790 0.53 11.50 168 ARG B O 1
ATOM 2885 N N . HIS A 1 172 ? 17.956 12.122 15.092 1.00 12.15 169 HIS B N 1
ATOM 2886 C CA . HIS A 1 172 ? 18.653 12.966 16.056 1.00 12.87 169 HIS B CA 1
ATOM 2887 C C . HIS A 1 172 ? 19.263 14.165 15.311 1.00 14.13 169 HIS B C 1
ATOM 2888 O O . HIS A 1 172 ? 20.182 14.001 14.499 1.00 15.60 169 HIS B O 1
ATOM 2903 N N . ASN A 1 173 ? 18.821 15.365 15.658 1.00 13.74 170 ASN B N 1
ATOM 2904 C CA . ASN A 1 173 ? 19.393 16.563 15.056 1.00 16.60 170 ASN B CA 1
ATOM 2905 C C . ASN A 1 173 ? 20.842 16.692 15.487 1.00 17.24 170 ASN B C 1
ATOM 2906 O O . ASN A 1 173 ? 21.151 16.602 16.683 1.00 16.51 170 ASN B O 1
ATOM 2917 N N . ILE A 1 174 ? 21.710 16.993 14.500 1.00 18.48 171 ILE B N 1
ATOM 2918 C CA . ILE A 1 174 ? 23.128 17.253 14.707 1.00 21.70 171 ILE B CA 1
ATOM 2919 C C . ILE A 1 174 ? 23.336 18.754 14.768 1.00 25.80 171 ILE B C 1
ATOM 2920 O O . ILE A 1 174 ? 22.642 19.537 14.094 1.00 25.88 171 ILE B O 1
ATOM 2936 N N A GLU A 1 175 ? 24.323 19.146 15.578 0.55 28.21 172 GLU B N 1
ATOM 2937 N N B GLU A 1 175 ? 24.319 19.176 15.566 0.45 27.94 172 GLU B N 1
ATOM 2938 C CA A GLU A 1 175 ? 24.584 20.555 15.855 0.55 31.16 172 GLU B CA 1
ATOM 2939 C CA B GLU A 1 175 ? 24.522 20.598 15.846 0.45 30.61 172 GLU B CA 1
ATOM 2940 C C A GLU A 1 175 ? 24.726 21.403 14.590 0.55 33.10 172 GLU B C 1
ATOM 2941 C C B GLU A 1 175 ? 24.931 21.431 14.629 0.45 32.24 172 GLU B C 1
ATOM 2942 O O A GLU A 1 175 ? 24.401 22.595 14.620 0.55 34.64 172 GLU B O 1
ATOM 2943 O O B GLU A 1 175 ? 25.019 22.657 14.755 0.45 32.76 172 GLU B O 1
ATOM 2966 N N . ASP A 1 176 ? 25.199 20.829 13.475 1.00 32.88 173 ASP B N 1
ATOM 2967 C CA . ASP A 1 176 ? 25.374 21.607 12.242 1.00 34.56 173 ASP B CA 1
ATOM 2968 C C . ASP A 1 176 ? 24.106 21.753 11.383 1.00 35.12 173 ASP B C 1
ATOM 2969 O O . ASP A 1 176 ? 24.142 22.496 10.402 1.00 36.71 173 ASP B O 1
ATOM 2979 N N . GLY A 1 177 ? 23.012 21.065 11.673 1.00 33.86 174 GLY B N 1
ATOM 2980 C CA . GLY A 1 177 ? 21.827 21.130 10.830 1.00 32.01 174 GLY B CA 1
ATOM 2981 C C . GLY A 1 177 ? 21.471 19.822 10.154 1.00 30.44 174 GLY B C 1
ATOM 2982 O O . GLY A 1 177 ? 20.334 19.671 9.665 1.00 30.76 174 GLY B O 1
ATOM 2986 N N . SER A 1 178 ? 22.387 18.872 10.117 1.00 27.63 175 SER B N 1
ATOM 2987 C CA . SER A 1 178 ? 22.094 17.559 9.552 1.00 25.42 175 SER B CA 1
ATOM 2988 C C . SER A 1 178 ? 21.344 16.681 10.561 1.00 21.83 175 SER B C 1
ATOM 2989 O O . SER A 1 178 ? 21.104 17.072 11.692 1.00 19.73 175 SER B O 1
ATOM 2997 N N . VAL A 1 179 ? 21.005 15.464 10.148 1.00 21.32 176 VAL B N 1
ATOM 2998 C CA . VAL A 1 179 ? 20.304 14.510 10.993 1.00 21.11 176 VAL B CA 1
ATOM 2999 C C . VAL A 1 179 ? 21.089 13.207 11.113 1.00 21.97 176 VAL B C 1
ATOM 3000 O O . VAL A 1 179 ? 21.670 12.715 10.136 1.00 23.90 176 VAL B O 1
ATOM 3013 N N . GLN A 1 180 ? 21.156 12.691 12.329 1.00 19.96 177 GLN B N 1
ATOM 3014 C CA . GLN A 1 180 ? 21.750 11.379 12.604 1.00 19.57 177 GLN B CA 1
ATOM 3015 C C . GLN A 1 180 ? 20.600 10.386 12.768 1.00 17.58 177 GLN B C 1
ATOM 3016 O O . GLN A 1 180 ? 19.809 10.519 13.708 1.00 16.25 177 GLN B O 1
ATOM 3030 N N . LEU A 1 181 ? 20.534 9.376 11.886 1.00 17.33 178 LEU B N 1
ATOM 3031 C CA . LEU A 1 181 ? 19.493 8.358 11.997 1.00 15.74 178 LEU B CA 1
ATOM 3032 C C . LEU A 1 181 ? 19.906 7.246 12.964 1.00 14.56 178 LEU B C 1
ATOM 3033 O O . LEU A 1 181 ? 21.076 6.837 13.027 1.00 17.77 178 LEU B O 1
ATOM 3049 N N . ALA A 1 182 ? 18.947 6.783 13.754 1.00 13.21 179 ALA B N 1
ATOM 3050 C CA . ALA A 1 182 ? 19.148 5.639 14.638 1.00 13.31 179 ALA B CA 1
ATOM 3051 C C . ALA A 1 182 ? 18.037 4.640 14.349 1.00 13.38 179 ALA B C 1
ATOM 3052 O O . ALA A 1 182 ? 16.890 4.847 14.755 1.00 12.17 179 ALA B O 1
ATOM 3059 N N . ASP A 1 183 ? 18.391 3.541 13.695 1.00 13.49 180 ASP B N 1
ATOM 3060 C CA . ASP A 1 183 ? 17.410 2.598 13.186 1.00 13.86 180 ASP B CA 1
ATOM 3061 C C . ASP A 1 183 ? 17.168 1.585 14.300 1.00 13.12 180 ASP B C 1
ATOM 3062 O O . ASP A 1 183 ? 18.097 0.904 14.708 1.00 13.98 180 ASP B O 1
ATOM 3071 N N . HIS A 1 184 ? 15.929 1.473 14.764 1.00 12.29 181 HIS B N 1
ATOM 3072 C CA . HIS A 1 184 ? 15.542 0.654 15.905 1.00 10.73 181 HIS B CA 1
ATOM 3073 C C . HIS A 1 184 ? 14.862 -0.646 15.461 1.00 11.00 181 HIS B C 1
ATOM 3074 O O . HIS A 1 184 ? 13.840 -0.641 14.756 1.00 12.57 181 HIS B O 1
ATOM 3088 N N . TYR A 1 185 ? 15.419 -1.753 15.932 1.00 12.04 182 TYR B N 1
ATOM 3089 C CA . TYR A 1 185 ? 14.841 -3.082 15.767 1.00 12.89 182 TYR B CA 1
ATOM 3090 C C . TYR A 1 185 ? 14.549 -3.639 17.144 1.00 13.49 182 TYR B C 1
ATOM 3091 O O . TYR A 1 185 ? 15.467 -3.799 17.951 1.00 14.79 182 TYR B O 1
ATOM 3109 N N . GLN A 1 186 ? 13.288 -3.889 17.435 1.00 12.29 183 GLN B N 1
ATOM 3110 C CA . GLN A 1 186 ? 12.811 -4.182 18.782 1.00 12.28 183 GLN B CA 1
ATOM 3111 C C . GLN A 1 186 ? 11.951 -5.438 18.832 1.00 13.08 183 GLN B C 1
ATOM 3112 O O . GLN A 1 186 ? 11.186 -5.734 17.910 1.00 13.40 183 GLN B O 1
ATOM 3126 N N A GLN A 1 187 ? 12.117 -6.204 19.900 0.49 14.58 184 GLN B N 1
ATOM 3127 N N B GLN A 1 187 ? 12.052 -6.148 19.944 0.51 14.01 184 GLN B N 1
ATOM 3128 C CA A GLN A 1 187 ? 11.236 -7.327 20.182 0.49 16.19 184 GLN B CA 1
ATOM 3129 C CA B GLN A 1 187 ? 11.227 -7.324 20.163 0.51 14.94 184 GLN B CA 1
ATOM 3130 C C A GLN A 1 187 ? 10.788 -7.224 21.626 0.49 15.10 184 GLN B C 1
ATOM 3131 C C B GLN A 1 187 ? 10.835 -7.378 21.621 0.51 14.42 184 GLN B C 1
ATOM 3132 O O A GLN A 1 187 ? 11.529 -6.723 22.472 0.49 15.66 184 GLN B O 1
ATOM 3133 O O B GLN A 1 187 ? 11.690 -7.191 22.480 0.51 14.47 184 GLN B O 1
ATOM 3160 N N . ASN A 1 188 ? 9.567 -7.683 21.905 1.00 14.64 185 ASN B N 1
ATOM 3161 C CA . ASN A 1 188 ? 9.077 -7.765 23.289 1.00 15.77 185 ASN B CA 1
ATOM 3162 C C . ASN A 1 188 ? 8.405 -9.111 23.483 1.00 16.86 185 ASN B C 1
ATOM 3163 O O . ASN A 1 188 ? 7.649 -9.541 22.649 1.00 17.68 185 ASN B O 1
ATOM 3175 N N A THR A 1 189 ? 8.629 -9.718 24.638 0.72 17.90 186 THR B N 1
ATOM 3176 N N B THR A 1 189 ? 8.663 -9.744 24.624 0.28 18.22 186 THR B N 1
ATOM 3177 C CA A THR A 1 189 ? 8.081 -11.028 24.928 0.72 19.34 186 THR B CA 1
ATOM 3178 C CA B THR A 1 189 ? 8.097 -11.051 24.934 0.28 19.62 186 THR B CA 1
ATOM 3179 C C A THR A 1 189 ? 7.620 -11.011 26.381 0.72 18.97 186 THR B C 1
ATOM 3180 C C B THR A 1 189 ? 7.635 -11.034 26.385 0.28 19.48 186 THR B C 1
ATOM 3181 O O A THR A 1 189 ? 8.263 -10.375 27.230 0.72 18.92 186 THR B O 1
ATOM 3182 O O B THR A 1 189 ? 8.294 -10.418 27.236 0.28 19.43 186 THR B O 1
ATOM 3203 N N . PRO A 1 190 ? 6.518 -11.689 26.705 1.00 19.85 187 PRO B N 1
ATOM 3204 C CA . PRO A 1 190 ? 6.039 -11.661 28.094 1.00 21.20 187 PRO B CA 1
ATOM 3205 C C . PRO A 1 190 ? 6.959 -12.450 29.010 1.00 22.08 187 PRO B C 1
ATOM 3206 O O . PRO A 1 190 ? 7.571 -13.448 28.597 1.00 23.08 187 PRO B O 1
ATOM 3217 N N . ILE A 1 191 ? 7.051 -11.975 30.265 1.00 22.52 188 ILE B N 1
ATOM 3218 C CA . ILE A 1 191 ? 7.752 -12.727 31.320 1.00 24.74 188 ILE B CA 1
ATOM 3219 C C . ILE A 1 191 ? 6.856 -13.798 31.911 1.00 26.93 188 ILE B C 1
ATOM 3220 O O . ILE A 1 191 ? 7.329 -14.907 32.251 1.00 28.10 188 ILE B O 1
ATOM 3236 N N . GLY A 1 192 ? 5.570 -13.479 32.104 1.00 26.84 189 GLY B N 1
ATOM 3237 C CA . GLY A 1 192 ? 4.651 -14.408 32.738 1.00 28.46 189 GLY B CA 1
ATOM 3238 C C . GLY A 1 192 ? 4.031 -15.372 31.740 1.00 29.55 189 GLY B C 1
ATOM 3239 O O . GLY A 1 192 ? 4.275 -15.315 30.528 1.00 29.53 189 GLY B O 1
ATOM 3243 N N . ASP A 1 193 ? 3.179 -16.254 32.283 1.00 31.37 190 ASP B N 1
ATOM 3244 C CA . ASP A 1 193 ? 2.537 -17.318 31.529 1.00 34.28 190 ASP B CA 1
ATOM 3245 C C . ASP A 1 193 ? 1.081 -17.038 31.197 1.00 32.43 190 ASP B C 1
ATOM 3246 O O . ASP A 1 193 ? 0.454 -17.856 30.509 1.00 33.60 190 ASP B O 1
ATOM 3255 N N . GLY A 1 194 ? 0.511 -15.943 31.693 1.00 29.66 191 GLY B N 1
ATOM 3256 C CA . GLY A 1 194 ? -0.875 -15.623 31.439 1.00 27.77 191 GLY B CA 1
ATOM 3257 C C . GLY A 1 194 ? -1.090 -15.156 30.020 1.00 26.71 191 GLY B C 1
ATOM 3258 O O . GLY A 1 194 ? -0.148 -14.833 29.282 1.00 27.71 191 GLY B O 1
ATOM 3262 N N . PRO A 1 195 ? -2.356 -15.069 29.625 1.00 23.92 192 PRO B N 1
ATOM 3263 C CA . PRO A 1 195 ? -2.670 -14.636 28.262 1.00 23.54 192 PRO B CA 1
ATOM 3264 C C . PRO A 1 195 ? -2.247 -13.203 28.032 1.00 22.44 192 PRO B C 1
ATOM 3265 O O . PRO A 1 195 ? -2.437 -12.337 28.879 1.00 22.82 192 PRO B O 1
ATOM 3276 N N . VAL A 1 196 ? -1.801 -12.941 26.808 1.00 20.96 193 VAL B N 1
ATOM 3277 C CA . VAL A 1 196 ? -1.431 -11.593 26.412 1.00 20.59 193 VAL B CA 1
ATOM 3278 C C . VAL A 1 196 ? -2.134 -11.247 25.112 1.00 19.87 193 VAL B C 1
ATOM 3279 O O . VAL A 1 196 ? -2.639 -12.105 24.390 1.00 21.29 193 VAL B O 1
ATOM 3292 N N . LEU A 1 197 ? -2.150 -9.958 24.810 1.00 19.22 194 LEU B N 1
ATOM 3293 C CA . LEU A 1 197 ? -2.829 -9.481 23.613 1.00 18.77 194 LEU B CA 1
ATOM 3294 C C . LEU A 1 197 ? -1.806 -9.305 22.501 1.00 18.68 194 LEU B C 1
ATOM 3295 O O . LEU A 1 197 ? -0.924 -8.452 22.591 1.00 19.25 194 LEU B O 1
ATOM 3311 N N . LEU A 1 198 ? -1.942 -10.099 21.439 1.00 19.01 195 LEU B N 1
ATOM 3312 C CA . LEU A 1 198 ? -1.106 -9.934 20.271 1.00 18.20 195 LEU B CA 1
ATOM 3313 C C . LEU A 1 198 ? -1.854 -9.067 19.266 1.00 17.67 195 LEU B C 1
ATOM 3314 O O . LEU A 1 198 ? -2.950 -9.422 18.837 1.00 18.51 195 LEU B O 1
ATOM 3330 N N . PRO A 1 199 ? -1.332 -7.909 18.897 1.00 16.46 196 PRO B N 1
ATOM 3331 C CA . PRO A 1 199 ? -2.126 -6.905 18.188 1.00 16.25 196 PRO B CA 1
ATOM 3332 C C . PRO A 1 199 ? -2.098 -7.066 16.682 1.00 16.03 196 PRO B C 1
ATOM 3333 O O . PRO A 1 199 ? -1.179 -7.646 16.118 1.00 16.93 196 PRO B O 1
ATOM 3344 N N . ASP A 1 200 ? -3.119 -6.501 16.024 1.00 15.52 197 ASP B N 1
ATOM 3345 C CA . ASP A 1 200 ? -3.021 -6.198 14.612 1.00 16.15 197 ASP B CA 1
ATOM 3346 C C . ASP A 1 200 ? -1.995 -5.077 14.410 1.00 14.40 197 ASP B C 1
ATOM 3347 O O . ASP A 1 200 ? -1.681 -4.317 15.331 1.00 13.98 197 ASP B O 1
ATOM 3356 N N . ASN A 1 201 ? -1.483 -4.982 13.199 1.00 13.87 198 ASN B N 1
ATOM 3357 C CA . ASN A 1 201 ? -0.494 -3.979 12.888 1.00 12.79 198 ASN B CA 1
ATOM 3358 C C . ASN A 1 201 ? -1.062 -2.590 13.148 1.00 11.97 198 ASN B C 1
ATOM 3359 O O . ASN A 1 201 ? -2.177 -2.252 12.776 1.00 13.16 198 ASN B O 1
ATOM 3370 N N . HIS A 1 202 ? -0.259 -1.742 13.766 1.00 11.72 199 HIS B N 1
ATOM 3371 C CA . HIS A 1 202 ? -0.706 -0.382 14.089 1.00 11.83 199 HIS B CA 1
ATOM 3372 C C . HIS A 1 202 ? 0.527 0.462 14.392 1.00 10.79 199 HIS B C 1
ATOM 3373 O O . HIS A 1 202 ? 1.656 0.019 14.170 1.00 10.95 199 HIS B O 1
ATOM 3387 N N . TYR A 1 203 ? 0.317 1.703 14.845 1.00 10.38 200 TYR B N 1
ATOM 3388 C CA . TYR A 1 203 ? 1.456 2.576 15.144 1.00 10.61 200 TYR B CA 1
ATOM 3389 C C . TYR A 1 203 ? 1.206 3.371 16.413 1.00 10.60 200 TYR B C 1
ATOM 3390 O O . TYR A 1 203 ? 0.088 3.486 16.902 1.00 10.99 200 TYR B O 1
ATOM 3408 N N . LEU A 1 204 ? 2.298 3.879 16.974 1.00 9.79 201 LEU B N 1
ATOM 3409 C CA . LEU A 1 204 ? 2.257 4.903 18.005 1.00 9.13 201 LEU B CA 1
ATOM 3410 C C . LEU A 1 204 ? 2.831 6.194 17.437 1.00 9.31 201 LEU B C 1
ATOM 3411 O O . LEU A 1 204 ? 3.760 6.169 16.621 1.00 10.57 201 LEU B O 1
ATOM 3427 N N . SER A 1 205 ? 2.250 7.316 17.836 1.00 9.57 202 SER B N 1
ATOM 3428 C CA . SER A 1 205 ? 2.762 8.634 17.533 1.00 10.46 202 SER B CA 1
ATOM 3429 C C . SER A 1 205 ? 3.314 9.247 18.818 1.00 10.49 202 SER B C 1
ATOM 3430 O O . SER A 1 205 ? 2.604 9.312 19.833 1.00 11.73 202 SER B O 1
ATOM 3438 N N . THR A 1 206 ? 4.549 9.720 18.763 1.00 9.63 203 THR B N 1
ATOM 3439 C CA . THR A 1 206 ? 5.261 10.201 19.944 1.00 10.67 203 THR B CA 1
ATOM 3440 C C . THR A 1 206 ? 5.570 11.694 19.908 1.00 10.52 203 THR B C 1
ATOM 3441 O O . THR A 1 206 ? 5.739 12.301 18.840 1.00 12.14 203 THR B O 1
ATOM 3452 N N . GLN A 1 207 ? 5.600 12.288 21.109 1.00 10.29 204 GLN B N 1
ATOM 3453 C CA . GLN A 1 207 ? 6.080 13.657 21.286 1.00 11.43 204 GLN B CA 1
ATOM 3454 C C . GLN A 1 207 ? 6.908 13.677 22.553 1.00 12.01 204 GLN B C 1
ATOM 3455 O O . GLN A 1 207 ? 6.507 13.081 23.554 1.00 12.96 204 GLN B O 1
ATOM 3469 N N A SER A 1 208 ? 8.042 14.385 22.528 0.69 10.99 205 SER B N 1
ATOM 3470 N N B SER A 1 208 ? 8.028 14.394 22.548 0.31 11.71 205 SER B N 1
ATOM 3471 C CA A SER A 1 208 ? 8.894 14.475 23.698 0.69 11.60 205 SER B CA 1
ATOM 3472 C CA B SER A 1 208 ? 8.756 14.511 23.800 0.31 12.12 205 SER B CA 1
ATOM 3473 C C A SER A 1 208 ? 9.473 15.868 23.766 0.69 11.38 205 SER B C 1
ATOM 3474 C C B SER A 1 208 ? 9.613 15.755 23.774 0.31 12.32 205 SER B C 1
ATOM 3475 O O A SER A 1 208 ? 9.602 16.552 22.758 0.69 11.68 205 SER B O 1
ATOM 3476 O O B SER A 1 208 ? 10.070 16.196 22.718 0.31 12.71 205 SER B O 1
ATOM 3491 N N . ALA A 1 209 ? 9.887 16.258 24.969 1.00 12.29 206 ALA B N 1
ATOM 3492 C CA . ALA A 1 209 ? 10.718 17.452 25.167 1.00 13.55 206 ALA B CA 1
ATOM 3493 C C . ALA A 1 209 ? 11.718 17.183 26.277 1.00 14.08 206 ALA B C 1
ATOM 3494 O O . ALA A 1 209 ? 11.358 16.659 27.332 1.00 12.95 206 ALA B O 1
ATOM 3502 N N . LEU A 1 210 ? 12.960 17.542 26.011 1.00 13.53 207 LEU B N 1
ATOM 3503 C CA . LEU A 1 210 ? 14.071 17.428 26.955 1.00 14.40 207 LEU B CA 1
ATOM 3504 C C . LEU A 1 210 ? 14.372 18.780 27.547 1.00 15.64 207 LEU B C 1
ATOM 3505 O O . LEU A 1 210 ? 14.416 19.786 26.832 1.00 16.56 207 LEU B O 1
ATOM 3521 N N . SER A 1 211 ? 14.656 18.793 28.840 1.00 16.07 208 SER B N 1
ATOM 3522 C CA . SER A 1 211 ? 14.982 20.070 29.503 1.00 16.88 208 SER B CA 1
ATOM 3523 C C . SER A 1 211 ? 15.974 19.795 30.620 1.00 18.60 208 SER B C 1
ATOM 3524 O O . SER A 1 211 ? 16.408 18.673 30.813 1.00 17.98 208 SER B O 1
ATOM 3532 N N . LYS A 1 212 ? 16.320 20.855 31.340 1.00 21.87 209 LYS B N 1
ATOM 3533 C CA . LYS A 1 212 ? 17.247 20.768 32.447 1.00 23.13 209 LYS B CA 1
ATOM 3534 C C . LYS A 1 212 ? 16.610 21.324 33.713 1.00 25.08 209 LYS B C 1
ATOM 3535 O O . LYS A 1 212 ? 15.780 22.223 33.663 1.00 26.24 209 LYS B O 1
ATOM 3554 N N . ASP A 1 213 ? 17.049 20.793 34.849 1.00 25.27 210 ASP B N 1
ATOM 3555 C CA . ASP A 1 213 ? 16.635 21.247 36.171 1.00 27.11 210 ASP B CA 1
ATOM 3556 C C . ASP A 1 213 ? 17.723 22.180 36.706 1.00 29.21 210 ASP B C 1
ATOM 3557 O O . ASP A 1 213 ? 18.854 21.727 36.969 1.00 29.33 210 ASP B O 1
ATOM 3566 N N . PRO A 1 214 ? 17.438 23.476 36.848 1.00 31.25 211 PRO B N 1
ATOM 3567 C CA . PRO A 1 214 ? 18.453 24.405 37.387 1.00 32.97 211 PRO B CA 1
ATOM 3568 C C . PRO A 1 214 ? 18.968 24.036 38.763 1.00 33.77 211 PRO B C 1
ATOM 3569 O O . PRO A 1 214 ? 20.042 24.527 39.151 1.00 34.59 211 PRO B O 1
ATOM 3580 N N . ASN A 1 215 ? 18.255 23.241 39.550 1.00 32.53 212 ASN B N 1
ATOM 3581 C CA . ASN A 1 215 ? 18.742 22.886 40.890 1.00 32.88 212 ASN B CA 1
ATOM 3582 C C . ASN A 1 215 ? 19.444 21.541 40.937 1.00 32.74 212 ASN B C 1
ATOM 3583 O O . ASN A 1 215 ? 19.764 21.066 42.029 1.00 34.30 212 ASN B O 1
ATOM 3594 N N . GLU A 1 216 ? 19.687 20.897 39.784 1.00 31.48 213 GLU B N 1
ATOM 3595 C CA . GLU A 1 216 ? 20.315 19.592 39.764 1.00 30.25 213 GLU B CA 1
ATOM 3596 C C . GLU A 1 216 ? 21.772 19.746 39.384 1.00 31.15 213 GLU B C 1
ATOM 3597 O O . GLU A 1 216 ? 22.102 20.240 38.302 1.00 33.02 213 GLU B O 1
ATOM 3609 N N . LYS A 1 217 ? 22.647 19.303 40.269 1.00 32.39 214 LYS B N 1
ATOM 3610 C CA . LYS A 1 217 ? 24.055 19.465 39.962 1.00 33.77 214 LYS B CA 1
ATOM 3611 C C . LYS A 1 217 ? 24.633 18.333 39.133 1.00 31.49 214 LYS B C 1
ATOM 3612 O O . LYS A 1 217 ? 25.678 18.532 38.494 1.00 33.06 214 LYS B O 1
ATOM 3631 N N . ARG A 1 218 ? 24.005 17.148 39.137 1.00 28.84 215 ARG B N 1
ATOM 3632 C CA . ARG A 1 218 ? 24.556 16.024 38.415 1.00 27.62 215 ARG B CA 1
ATOM 3633 C C . ARG A 1 218 ? 24.115 16.142 36.941 1.00 26.16 215 ARG B C 1
ATOM 3634 O O . ARG A 1 218 ? 23.223 16.930 36.622 1.00 27.17 215 ARG B O 1
ATOM 3655 N N . ASP A 1 219 ? 24.847 15.464 36.047 1.00 24.37 216 ASP B N 1
ATOM 3656 C CA . ASP A 1 219 ? 24.436 15.331 34.632 1.00 22.26 216 ASP B CA 1
ATOM 3657 C C . ASP A 1 219 ? 23.077 14.623 34.556 1.00 20.32 216 ASP B C 1
ATOM 3658 O O . ASP A 1 219 ? 22.864 13.609 35.202 1.00 20.51 216 ASP B O 1
ATOM 3667 N N . HIS A 1 220 ? 22.121 15.209 33.841 1.00 19.84 217 HIS B N 1
ATOM 3668 C CA . HIS A 1 220 ? 20.745 14.776 34.030 1.00 18.50 217 HIS B CA 1
ATOM 3669 C C . HIS A 1 220 ? 19.930 15.176 32.803 1.00 17.94 217 HIS B C 1
ATOM 3670 O O . HIS A 1 220 ? 20.370 15.944 31.946 1.00 17.98 217 HIS B O 1
ATOM 3684 N N . MET A 1 221 ? 18.731 14.610 32.748 1.00 16.58 218 MET B N 1
ATOM 3685 C CA . MET A 1 221 ? 17.758 14.907 31.699 1.00 15.67 218 MET B CA 1
ATOM 3686 C C . MET A 1 221 ? 16.367 14.896 32.297 1.00 15.86 218 MET B C 1
ATOM 3687 O O . MET A 1 221 ? 15.947 13.897 32.878 1.00 16.08 218 MET B O 1
ATOM 3701 N N . VAL A 1 222 ? 15.630 16.032 32.125 1.00 15.36 219 VAL B N 1
ATOM 3702 C CA . VAL A 1 222 ? 14.198 16.098 32.408 1.00 15.19 219 VAL B CA 1
ATOM 3703 C C . VAL A 1 222 ? 13.455 15.813 31.114 1.00 14.40 219 VAL B C 1
ATOM 3704 O O . VAL A 1 222 ? 13.791 16.358 30.057 1.00 14.82 219 VAL B O 1
ATOM 3717 N N A LEU A 1 223 ? 12.494 14.900 31.188 0.73 13.93 220 LEU B N 1
ATOM 3718 N N B LEU A 1 223 ? 12.442 14.948 31.197 0.27 13.85 220 LEU B N 1
ATOM 3719 C CA A LEU A 1 223 ? 11.767 14.405 30.007 0.73 13.21 220 LEU B CA 1
ATOM 3720 C CA B LEU A 1 223 ? 11.768 14.407 30.012 0.27 13.33 220 LEU B CA 1
ATOM 3721 C C A LEU A 1 223 ? 10.276 14.510 30.247 0.73 13.73 220 LEU B C 1
ATOM 3722 C C B LEU A 1 223 ? 10.260 14.434 30.202 0.27 13.24 220 LEU B C 1
ATOM 3723 O O A LEU A 1 223 ? 9.779 14.001 31.236 0.73 14.14 220 LEU B O 1
ATOM 3724 O O B LEU A 1 223 ? 9.739 13.777 31.102 0.27 13.29 220 LEU B O 1
ATOM 3755 N N . LEU A 1 224 ? 9.564 15.134 29.306 1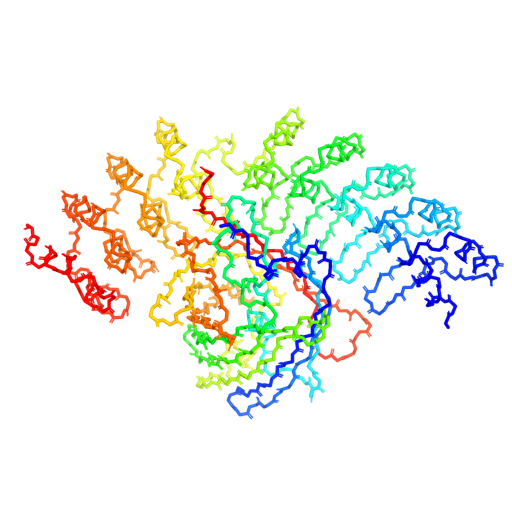.00 12.74 221 LEU B N 1
ATOM 3756 C CA . LEU A 1 224 ? 8.107 15.110 29.201 1.00 13.20 221 LEU B CA 1
ATOM 3757 C C . LEU A 1 224 ? 7.781 14.398 27.903 1.00 13.19 221 LEU B C 1
ATOM 3758 O O . LEU A 1 224 ? 8.370 14.719 26.865 1.00 13.17 221 LEU B O 1
ATOM 3775 N N . GLU A 1 225 ? 6.853 13.444 27.956 1.00 13.05 222 GLU B N 1
ATOM 3776 C CA . GLU A 1 225 ? 6.554 12.617 26.791 1.00 12.47 222 GLU B CA 1
ATOM 3777 C C . GLU A 1 225 ? 5.076 12.283 26.741 1.00 12.93 222 GLU B C 1
ATOM 3778 O O . GLU A 1 225 ? 4.460 12.012 27.773 1.00 13.94 222 GLU B O 1
ATOM 3790 N N . PHE A 1 226 ? 4.523 12.332 25.525 1.00 12.19 223 PHE B N 1
ATOM 3791 C CA . PHE A 1 226 ? 3.143 11.956 25.257 1.00 12.65 223 PHE B CA 1
ATOM 3792 C C . PHE A 1 226 ? 3.125 10.981 24.089 1.00 12.25 223 PHE B C 1
ATOM 3793 O O . PHE A 1 226 ? 3.715 11.274 23.047 1.00 13.59 223 PHE B O 1
ATOM 3810 N N . VAL A 1 227 ? 2.492 9.826 24.267 1.00 12.40 224 VAL B N 1
ATOM 3811 C CA . VAL A 1 227 ? 2.444 8.809 23.233 1.00 12.28 224 VAL B CA 1
ATOM 3812 C C . VAL A 1 227 ? 1.024 8.299 23.108 1.00 12.27 224 VAL B C 1
ATOM 3813 O O . VAL A 1 227 ? 0.381 7.953 24.111 1.00 12.72 224 VAL B O 1
ATOM 3826 N N A THR A 1 228 ? 0.514 8.248 21.879 0.65 12.14 225 THR B N 1
ATOM 3827 N N B THR A 1 228 ? 0.570 8.177 21.866 0.35 12.07 225 THR B N 1
ATOM 3828 C CA A THR A 1 228 ? -0.827 7.733 21.621 0.65 13.01 225 THR B CA 1
ATOM 3829 C CA B THR A 1 228 ? -0.759 7.691 21.548 0.35 12.18 225 THR B CA 1
ATOM 3830 C C A THR A 1 228 ? -0.775 6.671 20.523 0.65 11.18 225 THR B C 1
ATOM 3831 C C B THR A 1 228 ? -0.662 6.569 20.546 0.35 11.68 225 THR B C 1
ATOM 3832 O O A THR A 1 228 ? -0.037 6.811 19.540 0.65 11.96 225 THR B O 1
ATOM 3833 O O B THR A 1 228 ? 0.184 6.595 19.642 0.35 12.31 225 THR B O 1
ATOM 3854 N N . ALA A 1 229 ? -1.534 5.590 20.714 1.00 12.30 226 ALA B N 1
ATOM 3855 C CA . ALA A 1 229 ? -1.694 4.557 19.709 1.00 12.51 226 ALA B CA 1
ATOM 3856 C C . ALA A 1 229 ? -2.775 4.940 18.718 1.00 12.25 226 ALA B C 1
ATOM 3857 O O . ALA A 1 229 ? -3.759 5.596 19.065 1.00 14.75 226 ALA B O 1
ATOM 3865 N N . ALA A 1 230 ? -2.582 4.518 17.475 1.00 11.64 227 ALA B N 1
ATOM 3866 C CA . ALA A 1 230 ? -3.515 4.817 16.395 1.00 11.71 227 ALA B CA 1
ATOM 3867 C C . ALA A 1 230 ? -3.382 3.780 15.285 1.00 11.11 227 ALA B C 1
ATOM 3868 O O . ALA A 1 230 ? -2.550 2.873 15.347 1.00 11.69 227 ALA B O 1
ATOM 3875 N N . GLY A 1 231 ? -4.182 3.950 14.239 1.00 13.03 228 GLY B N 1
ATOM 3876 C CA . GLY A 1 231 ? -4.062 3.138 13.032 1.00 13.21 228 GLY B CA 1
ATOM 3877 C C . GLY A 1 231 ? -5.013 1.987 12.905 1.00 13.95 228 GLY B C 1
ATOM 3878 O O . GLY A 1 231 ? -4.978 1.304 11.870 1.00 15.48 228 GLY B O 1
ATOM 3882 N N . ILE A 1 232 ? -5.900 1.794 13.885 1.00 15.22 229 ILE B N 1
ATOM 3883 C CA . ILE A 1 232 ? -7.012 0.843 13.787 1.00 17.90 229 ILE B CA 1
ATOM 3884 C C . ILE A 1 232 ? -8.313 1.628 13.936 1.00 22.50 229 ILE B C 1
ATOM 3885 O O . ILE A 1 232 ? -8.436 2.466 14.828 1.00 24.40 229 ILE B O 1
ATOM 3901 N N . THR A 1 233 ? -9.254 1.410 13.019 1.00 25.38 230 THR B N 1
ATOM 3902 C CA . THR A 1 233 ? -10.483 2.205 12.942 1.00 30.11 230 THR B CA 1
ATOM 3903 C C . THR A 1 233 ? -11.597 1.488 13.687 1.00 33.75 230 THR B C 1
ATOM 3914 N N . LEU A 1 234 ? -12.561 2.274 14.162 1.00 34.34 231 LEU B N 1
ATOM 3915 C CA . LEU A 1 234 ? -13.655 1.741 14.962 1.00 36.83 231 LEU B CA 1
ATOM 3916 C C . LEU A 1 234 ? -14.403 0.651 14.199 1.00 38.55 231 LEU B C 1
ATOM 3917 O O . LEU A 1 234 ? -14.633 0.780 12.990 1.00 40.04 231 LEU B O 1
ATOM 3934 N N . ASP B 2 5 ? 9.632 20.259 57.383 1.00 99.13 13 ASP A N 1
ATOM 3935 C CA . ASP B 2 5 ? 8.471 19.455 57.024 1.00 98.91 13 ASP A CA 1
ATOM 3936 C C . ASP B 2 5 ? 7.207 20.305 57.007 1.00 97.40 13 ASP A C 1
ATOM 3937 O O . ASP B 2 5 ? 6.102 19.773 56.934 1.00 96.84 13 ASP A O 1
ATOM 3945 N N . LEU B 2 6 ? 7.367 21.628 57.101 1.00 96.61 14 LEU A N 1
ATOM 3946 C CA . LEU B 2 6 ? 6.207 22.514 57.054 1.00 95.86 14 LEU A CA 1
ATOM 3947 C C . LEU B 2 6 ? 5.685 22.674 55.628 1.00 95.02 14 LEU A C 1
ATOM 3948 O O . LEU B 2 6 ? 4.485 22.517 55.376 1.00 96.99 14 LEU A O 1
ATOM 3964 N N . GLY B 2 7 ? 6.570 22.974 54.679 1.00 91.96 15 GLY A N 1
ATOM 3965 C CA . GLY B 2 7 ? 6.156 22.999 53.290 1.00 89.21 15 GLY A CA 1
ATOM 3966 C C . GLY B 2 7 ? 5.864 21.610 52.779 1.00 86.46 15 GLY A C 1
ATOM 3967 O O . GLY B 2 7 ? 5.025 21.432 51.891 1.00 85.57 15 GLY A O 1
ATOM 3971 N N . LYS B 2 8 ? 6.540 20.606 53.341 1.00 83.80 16 LYS A N 1
ATOM 3972 C CA . LYS B 2 8 ? 6.275 19.229 52.953 1.00 81.85 16 LYS A CA 1
ATOM 3973 C C . LYS B 2 8 ? 4.919 18.773 53.467 1.00 79.59 16 LYS A C 1
ATOM 3974 O O . LYS B 2 8 ? 4.194 18.056 52.766 1.00 79.56 16 LYS A O 1
ATOM 3993 N N . LYS B 2 9 ? 4.554 19.170 54.695 1.00 76.92 17 LYS A N 1
ATOM 3994 C CA . LYS B 2 9 ? 3.216 18.853 55.178 1.00 74.72 17 LYS A CA 1
ATOM 3995 C C . LYS B 2 9 ? 2.157 19.540 54.323 1.00 68.84 17 LYS A C 1
ATOM 3996 O O . LYS B 2 9 ? 1.121 18.943 54.018 1.00 67.37 17 LYS A O 1
ATOM 4015 N N . LEU B 2 10 ? 2.399 20.793 53.932 1.00 64.55 18 LEU A N 1
ATOM 4016 C CA . LEU B 2 10 ? 1.433 21.523 53.108 1.00 61.36 18 LEU A CA 1
ATOM 4017 C C . LEU B 2 10 ? 1.314 20.894 51.728 1.00 60.04 18 LEU A C 1
ATOM 4018 O O . LEU B 2 10 ? 0.205 20.659 51.233 1.00 59.19 18 LEU A O 1
ATOM 4034 N N . LEU B 2 11 ? 2.447 20.635 51.083 1.00 58.78 19 LEU A N 1
ATOM 4035 C CA . LEU B 2 11 ? 2.414 19.874 49.836 1.00 57.64 19 LEU A CA 1
ATOM 4036 C C . LEU B 2 11 ? 1.657 18.569 50.037 1.00 58.61 19 LEU A C 1
ATOM 4037 O O . LEU B 2 11 ? 0.798 18.201 49.232 1.00 57.40 19 LEU A O 1
ATOM 4053 N N . GLU B 2 12 ? 1.946 17.861 51.139 1.00 59.81 20 GLU A N 1
ATOM 4054 C CA . GLU B 2 12 ? 1.230 16.617 51.395 1.00 61.74 20 GLU A CA 1
ATOM 4055 C C . GLU B 2 12 ? -0.223 16.878 51.750 1.00 59.82 20 GLU A C 1
ATOM 4056 O O . GLU B 2 12 ? -1.111 16.104 51.367 1.00 59.24 20 GLU A O 1
ATOM 4068 N N . ALA B 2 13 ? -0.489 17.954 52.496 1.00 57.79 21 ALA A N 1
ATOM 4069 C CA . ALA B 2 13 ? -1.871 18.293 52.797 1.00 56.32 21 ALA A CA 1
ATOM 4070 C C . ALA B 2 13 ? -2.626 18.640 51.520 1.00 54.63 21 ALA A C 1
ATOM 4071 O O . ALA B 2 13 ? -3.777 18.232 51.342 1.00 53.69 21 ALA A O 1
ATOM 4078 N N . ALA B 2 14 ? -1.982 19.365 50.607 1.00 54.03 22 ALA A N 1
ATOM 4079 C CA . ALA B 2 14 ? -2.641 19.693 49.344 1.00 53.91 22 ALA A CA 1
ATOM 4080 C C . ALA B 2 14 ? -2.830 18.443 48.494 1.00 53.89 22 ALA A C 1
ATOM 4081 O O . ALA B 2 14 ? -3.902 18.234 47.912 1.00 53.48 22 ALA A O 1
ATOM 4088 N N . ARG B 2 15 ? -1.812 17.587 48.431 1.00 55.08 23 ARG A N 1
ATOM 4089 C CA . ARG B 2 15 ? -1.950 16.357 47.659 1.00 58.01 23 ARG A CA 1
ATOM 4090 C C . ARG B 2 15 ? -3.093 15.499 48.182 1.00 59.31 23 ARG A C 1
ATOM 4091 O O . ARG B 2 15 ? -3.871 14.940 47.395 1.00 59.57 23 ARG A O 1
ATOM 4112 N N . ALA B 2 16 ? -3.204 15.374 49.508 1.00 60.34 24 ALA A N 1
ATOM 4113 C CA . ALA B 2 16 ? -4.173 14.474 50.119 1.00 61.77 24 ALA A CA 1
ATOM 4114 C C . ALA B 2 16 ? -5.557 15.095 50.237 1.00 62.14 24 ALA A C 1
ATOM 4115 O O . ALA B 2 16 ? -6.492 14.409 50.660 1.00 63.00 24 ALA A O 1
ATOM 4122 N N . GLY B 2 17 ? -5.721 16.354 49.849 1.00 60.86 25 GLY A N 1
ATOM 4123 C CA . GLY B 2 17 ? -7.035 16.957 49.915 1.00 60.06 25 GLY A CA 1
ATOM 4124 C C . GLY B 2 17 ? -7.483 17.190 51.343 1.00 59.99 25 GLY A C 1
ATOM 4125 O O . GLY B 2 17 ? -8.654 16.970 51.665 1.00 59.83 25 GLY A O 1
ATOM 4129 N N . GLN B 2 18 ? -6.575 17.625 52.204 1.00 60.84 26 GLN A N 1
ATOM 4130 C CA . GLN B 2 18 ? -6.883 17.812 53.626 1.00 61.75 26 GLN A CA 1
ATOM 4131 C C . GLN B 2 18 ? -7.238 19.278 53.844 1.00 61.72 26 GLN A C 1
ATOM 4132 O O . GLN B 2 18 ? -6.401 20.095 54.226 1.00 60.81 26 GLN A O 1
ATOM 4146 N N . ASP B 2 19 ? -8.504 19.610 53.569 1.00 63.61 27 ASP A N 1
ATOM 4147 C CA . ASP B 2 19 ? -8.944 21.004 53.617 1.00 66.26 27 ASP A CA 1
ATOM 4148 C C . ASP B 2 19 ? -8.557 21.667 54.940 1.00 68.22 27 ASP A C 1
ATOM 4149 O O . ASP B 2 19 ? -7.900 22.714 54.961 1.00 66.73 27 ASP A O 1
ATOM 4158 N N . ASP B 2 20 ? -8.946 21.061 56.062 1.00 71.49 28 ASP A N 1
ATOM 4159 C CA . ASP B 2 20 ? -8.676 21.685 57.353 1.00 74.74 28 ASP A CA 1
ATOM 4160 C C . ASP B 2 20 ? -7.178 21.819 57.612 1.00 72.87 28 ASP A C 1
ATOM 4161 O O . ASP B 2 20 ? -6.714 22.858 58.101 1.00 72.02 28 ASP A O 1
ATOM 4170 N N . GLU B 2 21 ? -6.403 20.781 57.286 1.00 71.76 29 GLU A N 1
ATOM 4171 C CA . GLU B 2 21 ? -4.969 20.822 57.548 1.00 71.31 29 GLU A CA 1
ATOM 4172 C C . GLU B 2 21 ? -4.287 21.916 56.742 1.00 67.33 29 GLU A C 1
ATOM 4173 O O . GLU B 2 21 ? -3.414 22.623 57.255 1.00 65.72 29 GLU A O 1
ATOM 4185 N N . VAL B 2 22 ? -4.643 22.052 55.460 1.00 64.61 30 VAL A N 1
ATOM 4186 C CA . VAL B 2 22 ? -4.153 23.189 54.688 1.00 63.52 30 VAL A CA 1
ATOM 4187 C C . VAL B 2 22 ? -4.503 24.477 55.410 1.00 64.05 30 VAL A C 1
ATOM 4188 O O . VAL B 2 22 ? -3.650 25.345 55.634 1.00 62.79 30 VAL A O 1
ATOM 4201 N N . ARG B 2 23 ? -5.775 24.607 55.791 1.00 66.27 31 ARG A N 1
ATOM 4202 C CA . ARG B 2 23 ? -6.235 25.790 56.506 1.00 68.99 31 ARG A CA 1
ATOM 4203 C C . ARG B 2 23 ? -5.371 26.071 57.731 1.00 69.48 31 ARG A C 1
ATOM 4204 O O . ARG B 2 23 ? -4.988 27.219 57.961 1.00 69.17 31 ARG A O 1
ATOM 4225 N N . ILE B 2 24 ? -5.008 25.034 58.497 1.00 70.23 32 ILE A N 1
ATOM 4226 C CA . ILE B 2 24 ? -4.232 25.226 59.729 1.00 71.30 32 ILE A CA 1
ATOM 4227 C C . ILE B 2 24 ? -2.765 25.525 59.424 1.00 70.02 32 ILE A C 1
ATOM 4228 O O . ILE B 2 24 ? -2.155 26.407 60.040 1.00 68.52 32 ILE A O 1
ATOM 4244 N N . LEU B 2 25 ? -2.168 24.797 58.472 1.00 68.89 33 LEU A N 1
ATOM 4245 C CA . LEU B 2 25 ? -0.746 24.971 58.183 1.00 68.90 33 LEU A CA 1
ATOM 4246 C C . LEU B 2 25 ? -0.419 26.394 57.747 1.00 69.70 33 LEU A C 1
ATOM 4247 O O . LEU B 2 25 ? 0.713 26.863 57.917 1.00 69.29 33 LEU A O 1
ATOM 4263 N N . MET B 2 26 ? -1.370 27.066 57.117 1.00 70.72 34 MET A N 1
ATOM 4264 C CA . MET B 2 26 ? -1.137 28.376 56.539 1.00 71.49 34 MET A CA 1
ATOM 4265 C C . MET B 2 26 ? -1.240 29.500 57.564 1.00 73.86 34 MET A C 1
ATOM 4266 O O . MET B 2 26 ? -0.642 30.560 57.363 1.00 73.42 34 MET A O 1
ATOM 4280 N N . ALA B 2 27 ? -1.994 29.299 58.642 1.00 76.88 35 ALA A N 1
ATOM 4281 C CA . ALA B 2 27 ? -2.025 30.271 59.729 1.00 78.73 35 ALA A CA 1
ATOM 4282 C C . ALA B 2 27 ? -0.715 30.277 60.494 1.00 80.46 35 ALA A C 1
ATOM 4283 O O . ALA B 2 27 ? -0.402 31.265 61.167 1.00 80.66 35 ALA A O 1
ATOM 4290 N N . ASN B 2 28 ? 0.040 29.183 60.418 1.00 81.47 36 ASN A N 1
ATOM 4291 C CA . ASN B 2 28 ? 1.351 29.064 61.028 1.00 82.42 36 ASN A CA 1
ATOM 4292 C C . ASN B 2 28 ? 2.455 29.606 60.141 1.00 82.59 36 ASN A C 1
ATOM 4293 O O . ASN B 2 28 ? 3.635 29.474 60.485 1.00 82.59 36 ASN A O 1
ATOM 4304 N N . GLY B 2 29 ? 2.098 30.201 59.008 1.00 82.22 37 GLY A N 1
ATOM 4305 C CA . GLY B 2 29 ? 3.062 30.803 58.126 1.00 81.51 37 GLY A CA 1
ATOM 4306 C C . GLY B 2 29 ? 3.620 29.884 57.064 1.00 80.20 37 GLY A C 1
ATOM 4307 O O . GLY B 2 29 ? 4.635 30.233 56.452 1.00 80.94 37 GLY A O 1
ATOM 4311 N N . ALA B 2 30 ? 3.010 28.718 56.841 1.00 77.92 38 ALA A N 1
ATOM 4312 C CA . ALA B 2 30 ? 3.473 27.820 55.781 1.00 75.29 38 ALA A CA 1
ATOM 4313 C C . ALA B 2 30 ? 3.568 28.564 54.458 1.00 71.95 38 ALA A C 1
ATOM 4314 O O . ALA B 2 30 ? 2.652 29.300 54.079 1.00 71.94 38 ALA A O 1
ATOM 4321 N N . ASP B 2 31 ? 4.691 28.370 53.763 1.00 68.16 39 ASP A N 1
ATOM 4322 C CA . ASP B 2 31 ? 4.920 28.977 52.454 1.00 64.12 39 ASP A CA 1
ATOM 4323 C C . ASP B 2 31 ? 3.919 28.418 51.444 1.00 60.73 39 ASP A C 1
ATOM 4324 O O . ASP B 2 31 ? 4.031 27.258 51.029 1.00 59.49 39 ASP A O 1
ATOM 4333 N N . VAL B 2 32 ? 2.915 29.223 51.082 1.00 57.21 40 VAL A N 1
ATOM 4334 C CA . VAL B 2 32 ? 1.922 28.821 50.086 1.00 54.47 40 VAL A CA 1
ATOM 4335 C C . VAL B 2 32 ? 2.579 28.443 48.766 1.00 52.72 40 VAL A C 1
ATOM 4336 O O . VAL B 2 32 ? 1.979 27.725 47.959 1.00 52.59 40 VAL A O 1
ATOM 4349 N N . ASN B 2 33 ? 3.791 28.942 48.518 1.00 51.02 41 ASN A N 1
ATOM 4350 C CA . ASN B 2 33 ? 4.540 28.664 47.306 1.00 49.61 41 ASN A CA 1
ATOM 4351 C C . ASN B 2 33 ? 5.645 27.649 47.528 1.00 48.74 41 ASN A C 1
ATOM 4352 O O . ASN B 2 33 ? 6.597 27.607 46.744 1.00 49.14 41 ASN A O 1
ATOM 4363 N N . ALA B 2 34 ? 5.534 26.829 48.567 1.00 47.95 42 ALA A N 1
ATOM 4364 C CA . ALA B 2 34 ? 6.450 25.710 48.732 1.00 46.31 42 ALA A CA 1
ATOM 4365 C C . ALA B 2 34 ? 6.445 24.874 47.461 1.00 44.46 42 ALA A C 1
ATOM 4366 O O . ALA B 2 34 ? 5.400 24.696 46.836 1.00 45.12 42 ALA A O 1
ATOM 4373 N N . ALA B 2 35 ? 7.607 24.357 47.108 1.00 43.67 43 ALA A N 1
ATOM 4374 C CA . ALA B 2 35 ? 7.788 23.542 45.912 1.00 43.56 43 ALA A CA 1
ATOM 4375 C C . ALA B 2 35 ? 8.617 22.308 46.265 1.00 41.95 43 ALA A C 1
ATOM 4376 O O . ALA B 2 35 ? 9.523 22.389 47.093 1.00 42.27 43 ALA A O 1
ATOM 4383 N N . ASP B 2 36 ? 8.290 21.155 45.670 1.00 40.08 44 ASP A N 1
ATOM 4384 C CA . ASP B 2 36 ? 9.058 19.934 45.878 1.00 39.58 44 ASP A CA 1
ATOM 4385 C C . ASP B 2 36 ? 10.242 19.903 44.906 1.00 38.60 44 ASP A C 1
ATOM 4386 O O . ASP B 2 36 ? 10.537 20.892 44.233 1.00 38.38 44 ASP A O 1
ATOM 4395 N N . ASP B 2 37 ? 10.967 18.781 44.864 1.00 37.78 45 ASP A N 1
ATOM 4396 C CA . ASP B 2 37 ? 12.194 18.756 44.070 1.00 38.37 45 ASP A CA 1
ATOM 4397 C C . ASP B 2 37 ? 11.944 18.684 42.551 1.00 35.07 45 ASP A C 1
ATOM 4398 O O . ASP B 2 37 ? 12.917 18.702 41.809 1.00 35.18 45 ASP A O 1
ATOM 4407 N N . VAL B 2 38 ? 10.689 18.689 42.105 1.00 32.54 46 VAL A N 1
ATOM 4408 C CA . VAL B 2 38 ? 10.380 18.781 40.683 1.00 31.06 46 VAL A CA 1
ATOM 4409 C C . VAL B 2 38 ? 9.491 19.977 40.399 1.00 30.98 46 VAL A C 1
ATOM 4410 O O . VAL B 2 38 ? 8.843 20.044 39.372 1.00 30.17 46 VAL A O 1
ATOM 4423 N N . GLY B 2 39 ? 9.471 20.950 41.292 1.00 31.72 47 GLY A N 1
ATOM 4424 C CA . GLY B 2 39 ? 8.784 22.188 41.037 1.00 31.54 47 GLY A CA 1
ATOM 4425 C C . GLY B 2 39 ? 7.300 22.136 41.240 1.00 33.07 47 GLY A C 1
ATOM 4426 O O . GLY B 2 39 ? 6.605 23.069 40.828 1.00 33.72 47 GLY A O 1
ATOM 4430 N N . VAL B 2 40 ? 6.780 21.055 41.782 1.00 32.96 48 VAL A N 1
ATOM 4431 C CA . VAL B 2 40 ? 5.354 20.949 42.026 1.00 33.22 48 VAL A CA 1
ATOM 4432 C C . VAL B 2 40 ? 5.014 21.701 43.312 1.00 34.57 48 VAL A C 1
ATOM 4433 O O . VAL B 2 40 ? 5.685 21.549 44.336 1.00 35.80 48 VAL A O 1
ATOM 4446 N N . THR B 2 41 ? 3.986 22.528 43.248 1.00 34.21 49 THR A N 1
ATOM 4447 C CA . THR B 2 41 ? 3.526 23.362 44.345 1.00 34.03 49 THR A CA 1
ATOM 4448 C C . THR B 2 41 ? 2.194 22.865 44.880 1.00 34.62 49 THR A C 1
ATOM 4449 O O . THR B 2 41 ? 1.526 22.024 44.269 1.00 34.00 49 THR A O 1
ATOM 4460 N N . PRO B 2 42 ? 1.774 23.349 46.061 1.00 35.25 50 PRO A N 1
ATOM 4461 C CA . PRO B 2 42 ? 0.473 22.895 46.560 1.00 35.62 50 PRO A CA 1
ATOM 4462 C C . PRO B 2 42 ? -0.652 23.141 45.567 1.00 34.77 50 PRO A C 1
ATOM 4463 O O . PRO B 2 42 ? -1.576 22.333 45.473 1.00 34.56 50 PRO A O 1
ATOM 4474 N N . LEU B 2 43 ? -0.600 24.261 44.851 1.00 34.39 51 LEU A N 1
ATOM 4475 C CA . LEU B 2 43 ? -1.660 24.584 43.910 1.00 33.02 51 LEU A CA 1
ATOM 4476 C C . LEU B 2 43 ? -1.665 23.604 42.739 1.00 31.63 51 LEU A C 1
ATOM 4477 O O . LEU B 2 43 ? -2.732 23.146 42.313 1.00 31.75 51 LEU A O 1
ATOM 4493 N N . HIS B 2 44 ? -0.485 23.206 42.262 1.00 31.51 52 HIS A N 1
ATOM 4494 C CA . HIS B 2 44 ? -0.425 22.159 41.223 1.00 31.54 52 HIS A CA 1
ATOM 4495 C C . HIS B 2 44 ? -1.164 20.911 41.692 1.00 32.42 52 HIS A C 1
ATOM 4496 O O . HIS B 2 44 ? -1.994 20.336 40.975 1.00 33.27 52 HIS A O 1
ATOM 4510 N N . LEU B 2 45 ? -0.836 20.459 42.912 1.00 33.28 53 LEU A N 1
ATOM 4511 C CA . LEU B 2 45 ? -1.396 19.217 43.437 1.00 35.16 53 LEU A CA 1
ATOM 4512 C C . LEU B 2 45 ? -2.906 19.331 43.593 1.00 36.09 53 LEU A C 1
ATOM 4513 O O . LEU B 2 45 ? -3.651 18.440 43.168 1.00 35.85 53 LEU A O 1
ATOM 4529 N N . ALA B 2 46 ? -3.379 20.426 44.214 1.00 35.98 54 ALA A N 1
ATOM 4530 C CA . ALA B 2 46 ? -4.816 20.587 44.413 1.00 36.05 54 ALA A CA 1
ATOM 4531 C C . ALA B 2 46 ? -5.552 20.693 43.079 1.00 34.97 54 ALA A C 1
ATOM 4532 O O . ALA B 2 46 ? -6.637 20.118 42.913 1.00 35.57 54 ALA A O 1
ATOM 4539 N N . ALA B 2 47 ? -4.978 21.411 42.106 1.00 33.35 55 ALA A N 1
ATOM 4540 C CA . ALA B 2 47 ? -5.653 21.583 40.817 1.00 32.47 55 ALA A CA 1
ATOM 4541 C C . ALA B 2 47 ? -5.670 20.280 40.046 1.00 32.13 55 ALA A C 1
ATOM 4542 O O . ALA B 2 47 ? -6.658 19.951 39.378 1.00 33.62 55 ALA A O 1
ATOM 4549 N N . GLN B 2 48 ? -4.571 19.534 40.114 1.00 32.32 56 GLN A N 1
ATOM 4550 C CA . GLN B 2 48 ? -4.494 18.265 39.408 1.00 34.20 56 GLN A CA 1
ATOM 4551 C C . GLN B 2 48 ? -5.455 17.250 40.002 1.00 36.19 56 GLN A C 1
ATOM 4552 O O . GLN B 2 48 ? -6.055 16.453 39.271 1.00 35.90 56 GLN A O 1
ATOM 4566 N N . ARG B 2 49 ? -5.618 17.260 41.329 1.00 38.85 57 ARG A N 1
ATOM 4567 C CA . ARG B 2 49 ? -6.393 16.235 42.008 1.00 41.97 57 ARG A CA 1
ATOM 4568 C C . ARG B 2 49 ? -7.847 16.639 42.223 1.00 42.44 57 ARG A C 1
ATOM 4569 O O . ARG B 2 49 ? -8.637 15.830 42.720 1.00 43.39 57 ARG A O 1
ATOM 4590 N N . GLY B 2 50 ? -8.222 17.853 41.841 1.00 41.52 58 GLY A N 1
ATOM 4591 C CA . GLY B 2 50 ? -9.613 18.238 41.849 1.00 41.71 58 GLY A CA 1
ATOM 4592 C C . GLY B 2 50 ? -10.071 18.794 43.164 1.00 42.18 58 GLY A C 1
ATOM 4593 O O . GLY B 2 50 ? -11.259 18.696 43.477 1.00 42.95 58 GLY A O 1
ATOM 4597 N N . HIS B 2 51 ? -9.167 19.389 43.943 1.00 42.36 59 HIS A N 1
ATOM 4598 C CA . HIS B 2 51 ? -9.489 19.874 45.290 1.00 43.01 59 HIS A CA 1
ATOM 4599 C C . HIS B 2 51 ? -9.854 21.357 45.234 1.00 43.34 59 HIS A C 1
ATOM 4600 O O . HIS B 2 51 ? -9.050 22.243 45.534 1.00 42.45 59 HIS A O 1
ATOM 4614 N N . LEU B 2 52 ? -11.117 21.626 44.881 1.00 45.30 60 LEU A N 1
ATOM 4615 C CA . LEU B 2 52 ? -11.545 23.003 44.640 1.00 46.00 60 LEU A CA 1
ATOM 4616 C C . LEU B 2 52 ? -11.346 23.883 45.868 1.00 47.16 60 LEU A C 1
ATOM 4617 O O . LEU B 2 52 ? -10.818 24.995 45.762 1.00 46.30 60 LEU A O 1
ATOM 4633 N N . GLU B 2 53 ? -11.758 23.407 47.048 1.00 49.68 61 GLU A N 1
ATOM 4634 C CA . GLU B 2 53 ? -11.666 24.261 48.226 1.00 51.77 61 GLU A CA 1
ATOM 4635 C C . GLU B 2 53 ? -10.216 24.600 48.526 1.00 48.89 61 GLU A C 1
ATOM 4636 O O . GLU B 2 53 ? -9.884 25.757 48.815 1.00 47.82 61 GLU A O 1
ATOM 4648 N N . ILE B 2 54 ? -9.324 23.617 48.397 1.00 47.19 62 ILE A N 1
ATOM 4649 C CA . ILE B 2 54 ? -7.906 23.881 48.611 1.00 45.81 62 ILE A CA 1
ATOM 4650 C C . ILE B 2 54 ? -7.363 24.854 47.569 1.00 44.18 62 ILE A C 1
ATOM 4651 O O . ILE B 2 54 ? -6.556 25.735 47.891 1.00 43.93 62 ILE A O 1
ATOM 4667 N N . VAL B 2 55 ? -7.760 24.697 46.298 1.00 42.63 63 VAL A N 1
ATOM 4668 C CA . VAL B 2 55 ? -7.335 25.654 45.276 1.00 41.75 63 VAL A CA 1
ATOM 4669 C C . VAL B 2 55 ? -7.710 27.062 45.709 1.00 41.87 63 VAL A C 1
ATOM 4670 O O . VAL B 2 55 ? -6.904 27.999 45.629 1.00 40.72 63 VAL A O 1
ATOM 4683 N N . GLU B 2 56 ? -8.953 27.225 46.175 1.00 43.29 64 GLU A N 1
ATOM 4684 C CA . GLU B 2 56 ? -9.457 28.549 46.524 1.00 45.52 64 GLU A CA 1
ATOM 4685 C C . GLU B 2 56 ? -8.680 29.150 47.697 1.00 45.70 64 GLU A C 1
ATOM 4686 O O . GLU B 2 56 ? -8.290 30.324 47.645 1.00 45.42 64 GLU A O 1
ATOM 4698 N N . VAL B 2 57 ? -8.377 28.351 48.734 1.00 45.93 65 VAL A N 1
ATOM 4699 C CA . VAL B 2 57 ? -7.663 28.934 49.881 1.00 47.50 65 VAL A CA 1
ATOM 4700 C C . VAL B 2 57 ? -6.198 29.185 49.544 1.00 45.44 65 VAL A C 1
ATOM 4701 O O . VAL B 2 57 ? -5.610 30.163 50.009 1.00 44.80 65 VAL A O 1
ATOM 4714 N N . LEU B 2 58 ? -5.572 28.336 48.727 1.00 43.65 66 LEU A N 1
ATOM 4715 C CA . LEU B 2 58 ? -4.206 28.645 48.340 1.00 42.34 66 LEU A CA 1
ATOM 4716 C C . LEU B 2 58 ? -4.142 29.951 47.556 1.00 42.09 66 LEU A C 1
ATOM 4717 O O . LEU B 2 58 ? -3.219 30.756 47.741 1.00 41.20 66 LEU A O 1
ATOM 4733 N N . LEU B 2 59 ? -5.086 30.158 46.627 1.00 41.51 67 LEU A N 1
ATOM 4734 C CA . LEU B 2 59 ? -5.092 31.409 45.87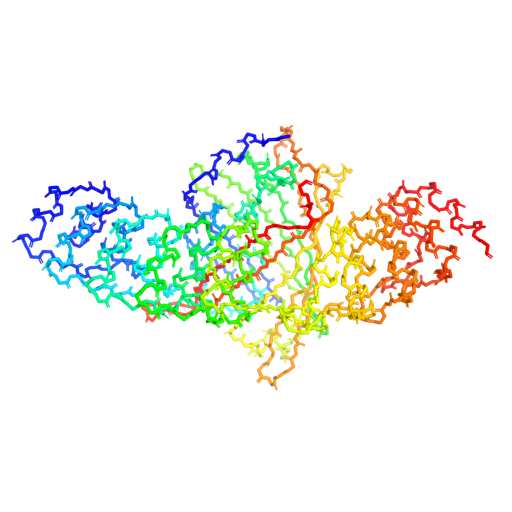9 1.00 42.71 67 LEU A CA 1
ATOM 4735 C C . LEU B 2 59 ? -5.355 32.583 46.808 1.00 45.86 67 LEU A C 1
ATOM 4736 O O . LEU B 2 59 ? -4.749 33.649 46.657 1.00 45.20 67 LEU A O 1
ATOM 4752 N N . LYS B 2 60 ? -6.226 32.386 47.791 1.00 49.81 68 LYS A N 1
ATOM 4753 C CA . LYS B 2 60 ? -6.494 33.430 48.782 1.00 54.04 68 LYS A CA 1
ATOM 4754 C C . LYS B 2 60 ? -5.202 33.961 49.399 1.00 55.61 68 LYS A C 1
ATOM 4755 O O . LYS B 2 60 ? -5.034 35.179 49.568 1.00 56.33 68 LYS A O 1
ATOM 4774 N N . TYR B 2 61 ? -4.286 33.054 49.754 1.00 56.35 69 TYR A N 1
ATOM 4775 C CA . TYR B 2 61 ? -3.062 33.356 50.482 1.00 57.34 69 TYR A CA 1
ATOM 4776 C C . TYR B 2 61 ? -1.898 33.746 49.587 1.00 54.88 69 TYR A C 1
ATOM 4777 O O . TYR B 2 61 ? -0.772 33.887 50.082 1.00 54.42 69 TYR A O 1
ATOM 4795 N N . GLY B 2 62 ? -2.120 33.878 48.285 1.00 52.15 70 GLY A N 1
ATOM 4796 C CA . GLY B 2 62 ? -1.094 34.358 47.400 1.00 49.68 70 GLY A CA 1
ATOM 4797 C C . GLY B 2 62 ? -0.361 33.268 46.652 1.00 46.55 70 GLY A C 1
ATOM 4798 O O . GLY B 2 62 ? 0.775 33.499 46.229 1.00 46.35 70 GLY A O 1
ATOM 4802 N N . ALA B 2 63 ? -0.939 32.076 46.544 1.00 45.54 71 ALA A N 1
ATOM 4803 C CA . ALA B 2 63 ? -0.357 31.046 45.687 1.00 43.78 71 ALA A CA 1
ATOM 4804 C C . ALA B 2 63 ? -0.143 31.597 44.281 1.00 41.81 71 ALA A C 1
ATOM 4805 O O . ALA B 2 63 ? -1.026 32.250 43.713 1.00 42.15 71 ALA A O 1
ATOM 4812 N N . ASP B 2 64 ? 1.047 31.354 43.742 1.00 39.93 72 ASP A N 1
ATOM 4813 C CA . ASP B 2 64 ? 1.359 31.736 42.365 1.00 39.05 72 ASP A CA 1
ATOM 4814 C C . ASP B 2 64 ? 0.593 30.859 41.377 1.00 36.16 72 ASP A C 1
ATOM 4815 O O . ASP B 2 64 ? 0.859 29.659 41.234 1.00 35.70 72 ASP A O 1
ATOM 4824 N N . VAL B 2 65 ? -0.364 31.480 40.690 1.00 35.14 73 VAL A N 1
ATOM 4825 C CA . VAL B 2 65 ? -1.280 30.752 39.836 1.00 34.45 73 VAL A CA 1
ATOM 4826 C C . VAL B 2 65 ? -0.578 30.209 38.611 1.00 33.48 73 VAL A C 1
ATOM 4827 O O . VAL B 2 65 ? -1.069 29.251 38.011 1.00 34.34 73 VAL A O 1
ATOM 4840 N N . ASN B 2 66 ? 0.562 30.787 38.225 1.00 31.91 74 ASN A N 1
ATOM 4841 C CA . ASN B 2 66 ? 1.265 30.384 37.009 1.00 32.57 74 ASN A CA 1
ATOM 4842 C C . ASN B 2 66 ? 2.597 29.720 37.302 1.00 31.59 74 ASN A C 1
ATOM 4843 O O . ASN B 2 66 ? 3.445 29.597 36.403 1.00 32.58 74 ASN A O 1
ATOM 4854 N N . ALA B 2 67 ? 2.771 29.197 38.502 1.00 30.82 75 ALA A N 1
ATOM 4855 C CA . ALA B 2 67 ? 3.996 28.462 38.781 1.00 30.27 75 ALA A CA 1
ATOM 4856 C C . ALA B 2 67 ? 4.120 27.291 37.818 1.00 28.94 75 ALA A C 1
ATOM 4857 O O . ALA B 2 67 ? 3.140 26.611 37.522 1.00 28.87 75 ALA A O 1
ATOM 4864 N N . ALA B 2 68 ? 5.334 27.060 37.366 1.00 28.21 76 ALA A N 1
ATOM 4865 C CA . ALA B 2 68 ? 5.614 25.979 36.417 1.00 28.08 76 ALA A CA 1
ATOM 4866 C C . ALA B 2 68 ? 6.488 24.917 37.073 1.00 26.74 76 ALA A C 1
ATOM 4867 O O . ALA B 2 68 ? 7.495 25.245 37.712 1.00 29.32 76 ALA A O 1
ATOM 4874 N N . ASP B 2 69 ? 6.120 23.640 36.924 1.00 26.37 77 ASP A N 1
ATOM 4875 C CA . ASP B 2 69 ? 6.978 22.539 37.367 1.00 25.00 77 ASP A CA 1
ATOM 4876 C C . ASP B 2 69 ? 8.126 22.323 36.378 1.00 23.90 77 ASP A C 1
ATOM 4877 O O . ASP B 2 69 ? 8.262 23.040 35.385 1.00 24.32 77 ASP A O 1
ATOM 4886 N N . LEU B 2 70 ? 8.968 21.314 36.638 1.00 23.07 78 LEU A N 1
ATOM 4887 C CA . LEU B 2 70 ? 10.109 21.054 35.744 1.00 22.24 78 LEU A CA 1
ATOM 4888 C C . LEU B 2 70 ? 9.709 20.778 34.286 1.00 21.15 78 LEU A C 1
ATOM 4889 O O . LEU B 2 70 ? 10.523 21.011 33.406 1.00 21.56 78 LEU A O 1
ATOM 4905 N N . TRP B 2 71 ? 8.496 20.286 34.053 1.00 20.03 79 TRP A N 1
ATOM 4906 C CA . TRP B 2 71 ? 8.019 19.946 32.727 1.00 18.94 79 TRP A CA 1
ATOM 4907 C C . TRP B 2 71 ? 7.260 21.117 32.090 1.00 18.96 79 TRP A C 1
ATOM 4908 O O . TRP B 2 71 ? 6.674 20.970 31.009 1.00 17.85 79 TRP A O 1
ATOM 4929 N N . GLY B 2 72 ? 7.300 22.293 32.715 1.00 20.22 80 GLY A N 1
ATOM 4930 C CA . GLY B 2 72 ? 6.637 23.456 32.207 1.00 20.78 80 GLY A CA 1
ATOM 4931 C C . GLY B 2 72 ? 5.175 23.529 32.505 1.00 21.47 80 GLY A C 1
ATOM 4932 O O . GLY B 2 72 ? 4.494 24.384 31.946 1.00 23.21 80 GLY A O 1
ATOM 4936 N N . GLN B 2 73 ? 4.656 22.681 33.371 1.00 20.56 81 GLN A N 1
ATOM 4937 C CA . GLN B 2 73 ? 3.221 22.583 33.517 1.00 21.90 81 GLN A CA 1
ATOM 4938 C C . GLN B 2 73 ? 2.809 23.550 34.617 1.00 22.60 81 GLN A C 1
ATOM 4939 O O . GLN B 2 73 ? 3.438 23.603 35.693 1.00 24.22 81 GLN A O 1
ATOM 4953 N N . THR B 2 74 ? 1.756 24.302 34.356 1.00 23.61 82 THR A N 1
ATOM 4954 C CA . THR B 2 74 ? 1.125 25.126 35.378 1.00 23.89 82 THR A CA 1
ATOM 4955 C C . THR B 2 74 ? -0.076 24.408 35.942 1.00 24.17 82 THR A C 1
ATOM 4956 O O . THR B 2 74 ? -0.527 23.396 35.409 1.00 23.94 82 THR A O 1
ATOM 4967 N N . PRO B 2 75 ? -0.635 24.902 37.055 1.00 25.00 83 PRO A N 1
ATOM 4968 C CA . PRO B 2 75 ? -1.858 24.266 37.561 1.00 24.55 83 PRO A CA 1
ATOM 4969 C C . PRO B 2 75 ? -2.979 24.206 36.532 1.00 24.14 83 PRO A C 1
ATOM 4970 O O . PRO B 2 75 ? -3.723 23.215 36.515 1.00 24.34 83 PRO A O 1
ATOM 4981 N N . LEU B 2 76 ? -3.129 25.246 35.688 1.00 23.70 84 LEU A N 1
ATOM 4982 C CA . LEU B 2 76 ? -4.153 25.233 34.640 1.00 22.78 84 LEU A CA 1
ATOM 4983 C C . LEU B 2 76 ? -3.945 24.076 33.656 1.00 22.62 84 LEU A C 1
ATOM 4984 O O . LEU B 2 76 ? -4.912 23.420 33.237 1.00 23.77 84 LEU A O 1
ATOM 5000 N N . HIS B 2 77 ? -2.705 23.826 33.242 1.00 22.43 85 HIS A N 1
ATOM 5001 C CA . HIS B 2 77 ? -2.475 22.664 32.384 1.00 21.41 85 HIS A CA 1
ATOM 5002 C C . HIS B 2 77 ? -3.029 21.400 33.038 1.00 20.94 85 HIS A C 1
ATOM 5003 O O . HIS B 2 77 ? -3.677 20.577 32.370 1.00 21.16 85 HIS A O 1
ATOM 5017 N N . LEU B 2 78 ? -2.706 21.201 34.323 1.00 22.19 86 LEU A N 1
ATOM 5018 C CA . LEU B 2 78 ? -3.052 19.958 35.014 1.00 22.66 86 LEU A CA 1
ATOM 5019 C C . LEU B 2 78 ? -4.557 19.856 35.187 1.00 24.12 86 LEU A C 1
ATOM 5020 O O . LEU B 2 78 ? -5.141 18.794 34.952 1.00 24.57 86 LEU A O 1
ATOM 5036 N N . ALA B 2 79 ? -5.220 20.970 35.532 1.00 24.84 87 ALA A N 1
ATOM 5037 C CA . ALA B 2 79 ? -6.674 20.930 35.701 1.00 26.17 87 ALA A CA 1
ATOM 5038 C C . ALA B 2 79 ? -7.387 20.727 34.359 1.00 24.51 87 ALA A C 1
ATOM 5039 O O . ALA B 2 79 ? -8.404 20.026 34.287 1.00 25.08 87 ALA A O 1
ATOM 5046 N N . ALA B 2 80 ? -6.886 21.360 33.293 1.00 23.29 88 ALA A N 1
ATOM 5047 C CA . ALA B 2 80 ? -7.502 21.209 31.985 1.00 22.68 88 ALA A CA 1
ATOM 5048 C C . ALA B 2 80 ? -7.327 19.785 31.464 1.00 21.39 88 ALA A C 1
ATOM 5049 O O . ALA B 2 80 ? -8.203 19.265 30.742 1.00 22.56 88 ALA A O 1
ATOM 5056 N N . THR B 2 81 ? -6.179 19.160 31.760 1.00 21.06 89 THR A N 1
ATOM 5057 C CA . THR B 2 81 ? -5.969 17.760 31.370 1.00 20.91 89 THR A CA 1
ATOM 5058 C C . THR B 2 81 ? -6.940 16.828 32.099 1.00 22.86 89 THR A C 1
ATOM 5059 O O . THR B 2 81 ? -7.523 15.930 31.487 1.00 23.00 89 THR A O 1
ATOM 5070 N N . ALA B 2 82 ? -7.145 17.056 33.417 1.00 24.66 90 ALA A N 1
ATOM 5071 C CA . ALA B 2 82 ? -7.930 16.152 34.254 1.00 26.35 90 ALA A CA 1
ATOM 5072 C C . ALA B 2 82 ? -9.430 16.333 34.122 1.00 28.57 90 ALA A C 1
ATOM 5073 O O . ALA B 2 82 ? -10.177 15.459 34.576 1.00 30.90 90 ALA A O 1
ATOM 5080 N N . GLY B 2 83 ? -9.894 17.440 33.561 1.00 28.17 91 GLY A N 1
ATOM 5081 C CA . GLY B 2 83 ? -11.314 17.635 33.380 1.00 29.40 91 GLY A CA 1
ATOM 5082 C C . GLY B 2 83 ? -11.977 18.359 34.510 1.00 30.31 91 GLY A C 1
ATOM 5083 O O . GLY B 2 83 ? -13.207 18.286 34.631 1.00 31.75 91 GLY A O 1
ATOM 5087 N N . HIS B 2 84 ? -11.214 19.073 35.330 1.00 29.30 92 HIS A N 1
ATOM 5088 C CA . HIS B 2 84 ? -11.762 19.739 36.516 1.00 29.68 92 HIS A CA 1
ATOM 5089 C C . HIS B 2 84 ? -12.255 21.130 36.143 1.00 29.72 92 HIS A C 1
ATOM 5090 O O . HIS B 2 84 ? -11.543 22.119 36.313 1.00 29.13 92 HIS A O 1
ATOM 5104 N N . LEU B 2 85 ? -13.530 21.215 35.705 1.00 31.75 93 LEU A N 1
ATOM 5105 C CA . LEU B 2 85 ? -14.078 22.446 35.129 1.00 31.81 93 LEU A CA 1
ATOM 5106 C C . LEU B 2 85 ? -14.110 23.608 36.130 1.00 32.60 93 LEU A C 1
ATOM 5107 O O . LEU B 2 85 ? -13.699 24.731 35.809 1.00 32.72 93 LEU A O 1
ATOM 5123 N N A GLU B 2 86 ? -14.605 23.373 37.345 0.39 34.02 94 GLU A N 1
ATOM 5124 N N B GLU B 2 86 ? -14.635 23.376 37.340 0.61 32.82 94 GLU A N 1
ATOM 5125 C CA A GLU B 2 86 ? -14.723 24.496 38.265 0.39 36.16 94 GLU A CA 1
ATOM 5126 C CA B GLU B 2 86 ? -14.711 24.477 38.291 0.61 34.34 94 GLU A CA 1
ATOM 5127 C C A GLU B 2 86 ? -13.357 25.007 38.721 0.39 34.22 94 GLU A C 1
ATOM 5128 C C B GLU B 2 86 ? -13.329 25.018 38.622 0.61 33.12 94 GLU A C 1
ATOM 5129 O O A GLU B 2 86 ? -13.209 26.202 38.988 0.39 33.67 94 GLU A O 1
ATOM 5130 O O B GLU B 2 86 ? -13.141 26.231 38.728 0.61 32.60 94 GLU A O 1
ATOM 5153 N N . ILE B 2 87 ? -12.351 24.133 38.813 1.00 33.38 95 ILE A N 1
ATOM 5154 C CA . ILE B 2 87 ? -10.987 24.592 39.084 1.00 31.76 95 ILE A CA 1
ATOM 5155 C C . ILE B 2 87 ? -10.441 25.409 37.914 1.00 30.21 95 ILE A C 1
ATOM 5156 O O . ILE B 2 87 ? -9.822 26.462 38.111 1.00 29.94 95 ILE A O 1
ATOM 5173 N N . VAL B 2 88 ? -10.624 24.923 36.677 1.00 28.91 96 VAL A N 1
ATOM 5174 C CA . VAL B 2 88 ? -10.194 25.700 35.519 1.00 29.65 96 VAL A CA 1
ATOM 5175 C C . VAL B 2 88 ? -10.788 27.084 35.618 1.00 30.81 96 VAL A C 1
ATOM 5176 O O . VAL B 2 88 ? -10.096 28.090 35.450 1.00 30.72 96 VAL A O 1
ATOM 5189 N N A GLU B 2 89 ? -12.091 27.151 35.896 0.54 32.09 97 GLU A N 1
ATOM 5190 N N B GLU B 2 89 ? -12.087 27.149 35.916 0.46 31.85 97 GLU A N 1
ATOM 5191 C CA A GLU B 2 89 ? -12.763 28.442 35.971 0.54 33.23 97 GLU A CA 1
ATOM 5192 C CA B GLU B 2 89 ? -12.776 28.431 35.980 0.46 32.75 97 GLU A CA 1
ATOM 5193 C C A GLU B 2 89 ? -12.122 29.334 37.027 0.54 33.16 97 GLU A C 1
ATOM 5194 C C B GLU B 2 89 ? -12.170 29.338 37.044 0.46 33.13 97 GLU A C 1
ATOM 5195 O O A GLU B 2 89 ? -11.866 30.512 36.765 0.54 33.10 97 GLU A O 1
ATOM 5196 O O B GLU B 2 89 ? -11.982 30.533 36.800 0.46 33.41 97 GLU A O 1
ATOM 5219 N N . VAL B 2 90 ? -11.840 28.797 38.225 1.00 33.22 98 VAL A N 1
ATOM 5220 C CA . VAL B 2 90 ? -11.275 29.642 39.293 1.00 34.62 98 VAL A CA 1
ATOM 5221 C C . VAL B 2 90 ? -9.829 30.058 39.004 1.00 32.62 98 VAL A C 1
ATOM 5222 O O . VAL B 2 90 ? -9.439 31.193 39.302 1.00 31.94 98 VAL A O 1
ATOM 5236 N N . LEU B 2 91 ? -9.013 29.184 38.391 1.00 31.55 99 LEU A N 1
ATOM 5237 C CA . LEU B 2 91 ? -7.663 29.600 38.022 1.00 30.69 99 LEU A CA 1
ATOM 5238 C C . LEU B 2 91 ? -7.678 30.759 37.019 1.00 31.15 99 LEU A C 1
ATOM 5239 O O . LEU B 2 91 ? -6.896 31.711 37.145 1.00 31.60 99 LEU A O 1
ATOM 5255 N N . LEU B 2 92 ? -8.542 30.680 35.996 1.00 30.93 100 LEU A N 1
ATOM 5256 C CA . LEU B 2 92 ? -8.643 31.748 35.001 1.00 31.66 100 LEU A CA 1
ATOM 5257 C C . LEU B 2 92 ? -9.086 33.072 35.627 1.00 33.79 100 LEU A C 1
ATOM 5258 O O . LEU B 2 92 ? -8.521 34.130 35.326 1.00 34.01 100 LEU A O 1
ATOM 5274 N N . LYS B 2 93 ? -10.121 33.033 36.468 1.00 35.70 101 LYS A N 1
ATOM 5275 C CA . LYS B 2 93 ? -10.608 34.217 37.178 1.00 37.42 101 LYS A CA 1
ATOM 5276 C C . LYS B 2 93 ? -9.523 34.811 38.067 1.00 37.14 101 LYS A C 1
ATOM 5277 O O . LYS B 2 93 ? -9.559 36.006 38.368 1.00 37.94 101 LYS A O 1
ATOM 5296 N N . ASN B 2 94 ? -8.541 34.014 38.469 1.00 36.86 102 ASN A N 1
ATOM 5297 C CA . ASN B 2 94 ? -7.469 34.484 39.327 1.00 36.77 102 ASN A CA 1
ATOM 5298 C C . ASN B 2 94 ? -6.149 34.698 38.587 1.00 36.20 102 ASN A C 1
ATOM 5299 O O . ASN B 2 94 ? -5.084 34.672 39.223 1.00 37.07 102 ASN A O 1
ATOM 5310 N N . GLY B 2 95 ? -6.182 34.892 37.268 1.00 34.71 103 GLY A N 1
ATOM 5311 C CA . GLY B 2 95 ? -5.009 35.370 36.560 1.00 33.50 103 GLY A CA 1
ATOM 5312 C C . GLY B 2 95 ? -4.156 34.323 35.862 1.00 31.86 103 GLY A C 1
ATOM 5313 O O . GLY B 2 95 ? -3.068 34.664 35.370 1.00 32.66 103 GLY A O 1
ATOM 5317 N N . ALA B 2 96 ? -4.605 33.070 35.794 1.00 29.61 104 ALA A N 1
ATOM 5318 C CA . ALA B 2 96 ? -3.842 32.055 35.090 1.00 28.10 104 ALA A CA 1
ATOM 5319 C C . ALA B 2 96 ? -3.651 32.460 33.634 1.00 27.48 104 ALA A C 1
ATOM 5320 O O . ALA B 2 96 ? -4.574 32.961 32.983 1.00 27.61 104 ALA A O 1
ATOM 5327 N N . ASP B 2 97 ? -2.451 32.203 33.117 1.00 27.22 105 ASP A N 1
ATOM 5328 C CA . ASP B 2 97 ? -2.123 32.456 31.713 1.00 25.16 105 ASP A CA 1
ATOM 5329 C C . ASP B 2 97 ? -2.795 31.396 30.853 1.00 22.96 105 ASP A C 1
ATOM 5330 O O . ASP B 2 97 ? -2.462 30.207 30.919 1.00 23.52 105 ASP A O 1
ATOM 5339 N N . VAL B 2 98 ? -3.794 31.824 30.093 1.00 22.56 106 VAL A N 1
ATOM 5340 C CA . VAL B 2 98 ? -4.623 30.885 29.368 1.00 21.91 106 VAL A CA 1
ATOM 5341 C C . VAL B 2 98 ? -3.830 30.220 28.252 1.00 21.12 106 VAL A C 1
ATOM 5342 O O . VAL B 2 98 ? -4.216 29.142 27.783 1.00 20.85 106 VAL A O 1
ATOM 5355 N N . ASN B 2 99 ? -2.719 30.832 27.837 1.00 21.50 107 ASN A N 1
ATOM 5356 C CA . ASN B 2 99 ? -1.876 30.321 26.767 1.00 21.40 107 ASN A CA 1
ATOM 5357 C C . ASN B 2 99 ? -0.509 29.846 27.245 1.00 20.86 107 ASN A C 1
ATOM 5358 O O . ASN B 2 99 ? 0.431 29.736 26.438 1.00 21.62 107 ASN A O 1
ATOM 5369 N N . ALA B 2 100 ? -0.381 29.533 28.535 1.00 20.93 108 ALA A N 1
ATOM 5370 C CA . ALA B 2 100 ? 0.866 28.961 29.046 1.00 20.06 108 ALA A CA 1
ATOM 5371 C C . ALA B 2 100 ? 1.257 27.712 28.262 1.00 19.16 108 ALA A C 1
ATOM 5372 O O . ALA B 2 100 ? 0.391 26.944 27.828 1.00 18.79 108 ALA A O 1
ATOM 5379 N N . ARG B 2 101 ? 2.564 27.483 28.118 1.00 19.83 109 ARG A N 1
ATOM 5380 C CA . ARG B 2 101 ? 3.070 26.367 27.309 1.00 19.69 109 ARG A CA 1
ATOM 5381 C C . ARG B 2 101 ? 3.836 25.359 28.161 1.00 18.41 109 ARG A C 1
ATOM 5382 O O . ARG B 2 101 ? 4.769 25.735 28.872 1.00 19.75 109 ARG A O 1
ATOM 5403 N N . ASP B 2 102 ? 3.486 24.078 28.063 1.00 17.69 110 ASP A N 1
ATOM 5404 C CA . ASP B 2 102 ? 4.342 23.050 28.671 1.00 16.98 110 ASP A CA 1
ATOM 5405 C C . ASP B 2 102 ? 5.606 22.911 27.819 1.00 16.11 110 ASP A C 1
ATOM 5406 O O . ASP B 2 102 ? 5.773 23.606 26.818 1.00 16.48 110 ASP A O 1
ATOM 5415 N N . ASN B 2 103 ? 6.529 22.012 28.190 1.00 16.04 111 ASN A N 1
ATOM 5416 C CA . ASN B 2 103 ? 7.810 21.961 27.475 1.00 15.06 111 ASN A CA 1
ATOM 5417 C C . ASN B 2 103 ? 7.676 21.457 26.035 1.00 14.71 111 ASN A C 1
ATOM 5418 O O . ASN B 2 103 ? 8.586 21.661 25.240 1.00 15.41 111 ASN A O 1
ATOM 5429 N N . ILE B 2 104 ? 6.559 20.816 25.694 1.00 13.59 112 ILE A N 1
ATOM 5430 C CA . ILE B 2 104 ? 6.282 20.408 24.318 1.00 13.52 112 ILE A CA 1
ATOM 5431 C C . ILE B 2 104 ? 5.630 21.538 23.541 1.00 13.72 112 ILE A C 1
ATOM 5432 O O . ILE B 2 104 ? 5.493 21.440 22.319 1.00 14.44 112 ILE A O 1
ATOM 5448 N N . GLY B 2 105 ? 5.189 22.593 24.205 1.00 13.98 113 GLY A N 1
ATOM 5449 C CA . GLY B 2 105 ? 4.484 23.670 23.535 1.00 13.90 113 GLY A CA 1
ATOM 5450 C C . GLY B 2 105 ? 2.990 23.570 23.624 1.00 13.52 113 GLY A C 1
ATOM 5451 O O . GLY B 2 105 ? 2.305 24.343 22.974 1.00 14.64 113 GLY A O 1
ATOM 5455 N N . HIS B 2 106 ? 2.462 22.657 24.429 1.00 13.01 114 HIS A N 1
ATOM 5456 C CA . HIS B 2 106 ? 1.022 22.506 24.544 1.00 13.55 114 HIS A CA 1
ATOM 5457 C C . HIS B 2 106 ? 0.476 23.647 25.401 1.00 13.75 114 HIS A C 1
ATOM 5458 O O . HIS B 2 106 ? 0.990 23.920 26.508 1.00 15.21 114 HIS A O 1
ATOM 5473 N N . THR B 2 107 ? -0.608 24.253 24.943 1.00 14.28 115 THR A N 1
ATOM 5474 C CA . THR B 2 107 ? -1.403 25.128 25.799 1.00 15.15 115 THR A CA 1
ATOM 5475 C C . THR B 2 107 ? -2.463 24.312 26.532 1.00 15.71 115 THR A C 1
ATOM 5476 O O . THR B 2 107 ? -2.762 23.170 26.172 1.00 14.68 115 THR A O 1
ATOM 5487 N N . PRO B 2 108 ? -3.124 24.902 27.542 1.00 16.05 116 PRO A N 1
ATOM 5488 C CA . PRO B 2 108 ? -4.279 24.227 28.134 1.00 17.16 116 PRO A CA 1
ATOM 5489 C C . PRO B 2 108 ? -5.303 23.786 27.107 1.00 16.24 116 PRO A C 1
ATOM 5490 O O . PRO B 2 108 ? -5.908 22.724 27.263 1.00 16.84 116 PRO A O 1
ATOM 5501 N N . LEU B 2 109 ? -5.538 24.606 26.070 1.00 16.12 117 LEU A N 1
ATOM 5502 C CA . LEU B 2 109 ? -6.501 24.256 25.027 1.00 15.91 117 LEU A CA 1
ATOM 5503 C C . LEU B 2 109 ? -6.077 22.988 24.283 1.00 15.57 117 LEU A C 1
ATOM 5504 O O . LEU B 2 109 ? -6.909 22.115 23.997 1.00 15.35 117 LEU A O 1
ATOM 5520 N N . HIS B 2 110 ? -4.793 22.864 23.959 1.00 14.98 118 HIS A N 1
ATOM 5521 C CA . HIS B 2 110 ? -4.326 21.589 23.412 1.00 14.32 118 HIS A CA 1
ATOM 5522 C C . HIS B 2 110 ? -4.709 20.434 24.323 1.00 14.85 118 HIS A C 1
ATOM 5523 O O . HIS B 2 110 ? -5.161 19.381 23.857 1.00 15.57 118 HIS A O 1
ATOM 5537 N N . LEU B 2 111 ? -4.422 20.580 25.617 1.00 15.41 119 LEU A N 1
ATOM 5538 C CA . LEU B 2 111 ? -4.583 19.464 26.552 1.00 15.08 119 LEU A CA 1
ATOM 5539 C C . LEU B 2 111 ? -6.054 19.087 26.749 1.00 16.79 119 LEU A C 1
ATOM 5540 O O . LEU B 2 111 ? -6.412 17.895 26.796 1.00 16.89 119 LEU A O 1
ATOM 5556 N N . ALA B 2 112 ? -6.916 20.086 26.847 1.00 17.16 120 ALA A N 1
ATOM 5557 C CA . ALA B 2 112 ? -8.345 19.818 26.959 1.00 17.78 120 ALA A CA 1
ATOM 5558 C C . ALA B 2 112 ? -8.895 19.152 25.712 1.00 18.28 120 ALA A C 1
ATOM 5559 O O . ALA B 2 112 ? -9.766 18.281 25.802 1.00 19.13 120 ALA A O 1
ATOM 5566 N N . ALA B 2 113 ? -8.452 19.594 24.535 1.00 18.24 121 ALA A N 1
ATOM 5567 C CA . ALA B 2 113 ? -8.875 18.963 23.280 1.00 19.10 121 ALA A CA 1
ATOM 5568 C C . ALA B 2 113 ? -8.393 17.516 23.188 1.00 19.39 121 ALA A C 1
ATOM 5569 O O . ALA B 2 113 ? -9.143 16.620 22.778 1.00 21.13 121 ALA A O 1
ATOM 5576 N N A TRP B 2 114 ? -7.151 17.279 23.530 0.40 19.15 122 TRP A N 1
ATOM 5577 N N B TRP B 2 114 ? -7.112 17.278 23.574 0.60 19.15 122 TRP A N 1
ATOM 5578 C CA A TRP B 2 114 ? -6.651 15.925 23.482 0.40 19.51 122 TRP A CA 1
ATOM 5579 C CA B TRP B 2 114 ? -6.460 15.951 23.576 0.60 20.12 122 TRP A CA 1
ATOM 5580 C C A TRP B 2 114 ? -7.444 15.037 24.434 0.40 19.64 122 TRP A C 1
ATOM 5581 C C B TRP B 2 114 ? -7.171 14.997 24.523 0.60 20.61 122 TRP A C 1
ATOM 5582 O O A TRP B 2 114 ? -7.898 13.951 24.067 0.40 18.51 122 TRP A O 1
ATOM 5583 O O B TRP B 2 114 ? -7.297 13.809 24.230 0.60 20.84 122 TRP A O 1
ATOM 5624 N N . ALA B 2 115 ? -7.655 15.510 25.655 1.00 20.33 123 ALA A N 1
ATOM 5625 C CA . ALA B 2 115 ? -8.285 14.704 26.691 1.00 21.11 123 ALA A CA 1
ATOM 5626 C C . ALA B 2 115 ? -9.814 14.621 26.602 1.00 22.30 123 ALA A C 1
ATOM 5627 O O . ALA B 2 115 ? -10.419 13.854 27.370 1.00 24.11 123 ALA A O 1
ATOM 5635 N N . GLY B 2 116 ? -10.461 15.381 25.718 1.00 22.07 124 GLY A N 1
ATOM 5636 C CA . GLY B 2 116 ? -11.899 15.246 25.521 1.00 23.35 124 GLY A CA 1
ATOM 5637 C C . GLY B 2 116 ? -12.788 16.062 26.430 1.00 24.65 124 GLY A C 1
ATOM 5638 O O . GLY B 2 116 ? -13.966 15.707 26.603 1.00 26.47 124 GLY A O 1
ATOM 5642 N N . HIS B 2 117 ? -12.300 17.147 27.001 1.00 24.60 125 HIS A N 1
ATOM 5643 C CA . HIS B 2 117 ? -13.087 17.923 27.962 1.00 24.25 125 HIS A CA 1
ATOM 5644 C C . HIS B 2 117 ? -13.700 19.132 27.271 1.00 23.60 125 HIS A C 1
ATOM 5645 O O . HIS B 2 117 ? -13.102 20.209 27.230 1.00 23.47 125 HIS A O 1
ATOM 5659 N N . LEU B 2 118 ? -14.949 18.969 26.793 1.00 23.65 126 LEU A N 1
ATOM 5660 C CA . LEU B 2 118 ? -15.538 19.967 25.911 1.00 25.24 126 LEU A CA 1
ATOM 5661 C C . LEU B 2 118 ? -15.891 21.246 26.647 1.00 25.98 126 LEU A C 1
ATOM 5662 O O . LEU B 2 118 ? -15.620 22.340 26.141 1.00 25.29 126 LEU A O 1
ATOM 5678 N N . GLU B 2 119 ? -16.512 21.141 27.834 1.00 28.45 127 GLU A N 1
ATOM 5679 C CA . GLU B 2 119 ? -16.829 22.348 28.590 1.00 31.16 127 GLU A CA 1
ATOM 5680 C C . GLU B 2 119 ? -15.573 23.133 28.940 1.00 26.98 127 GLU A C 1
ATOM 5681 O O . GLU B 2 119 ? -15.595 24.369 28.951 1.00 26.38 127 GLU A O 1
ATOM 5693 N N . ILE B 2 120 ? -14.463 22.441 29.197 1.00 25.18 128 ILE A N 1
ATOM 5694 C CA . ILE B 2 120 ? -13.210 23.135 29.478 1.00 24.14 128 ILE A CA 1
ATOM 5695 C C . ILE B 2 120 ? -12.697 23.862 28.230 1.00 22.39 128 ILE A C 1
ATOM 5696 O O . ILE B 2 120 ? -12.245 25.013 28.305 1.00 22.65 128 ILE A O 1
ATOM 5712 N N . VAL B 2 121 ? -12.777 23.214 27.058 1.00 20.77 129 VAL A N 1
ATOM 5713 C CA . VAL B 2 121 ? -12.434 23.886 25.811 1.00 19.72 129 VAL A CA 1
ATOM 5714 C C . VAL B 2 121 ? -13.202 25.196 25.693 1.00 20.41 129 VAL A C 1
ATOM 5715 O O . VAL B 2 121 ? -12.642 26.236 25.319 1.00 20.19 129 VAL A O 1
ATOM 5728 N N . GLU B 2 122 ? -14.511 25.153 25.945 1.00 20.71 130 GLU A N 1
ATOM 5729 C CA . GLU B 2 122 ? -15.327 26.359 25.799 1.00 21.83 130 GLU A CA 1
ATOM 5730 C C . GLU B 2 122 ? -14.875 27.480 26.732 1.00 21.92 130 GLU A C 1
ATOM 5731 O O . GLU B 2 122 ? -14.792 28.643 26.319 1.00 22.28 130 GLU A O 1
ATOM 5743 N N A VAL B 2 123 ? -14.577 27.158 27.987 0.58 21.92 131 VAL A N 1
ATOM 5744 N N B VAL B 2 123 ? -14.625 27.156 28.005 0.42 22.00 131 VAL A N 1
ATOM 5745 C CA A VAL B 2 123 ? -14.203 28.213 28.921 0.58 23.36 131 VAL A CA 1
ATOM 5746 C CA B VAL B 2 123 ? -14.190 28.171 28.965 0.42 23.12 131 VAL A CA 1
ATOM 5747 C C A VAL B 2 123 ? -12.805 28.748 28.630 0.58 22.65 131 VAL A C 1
ATOM 5748 C C B VAL B 2 123 ? -12.841 28.753 28.559 0.42 22.25 131 VAL A C 1
ATOM 5749 O O A VAL B 2 123 ? -12.531 29.940 28.821 0.58 23.74 131 VAL A O 1
ATOM 5750 O O B VAL B 2 123 ? -12.637 29.974 28.596 0.42 22.72 131 VAL A O 1
ATOM 5775 N N . LEU B 2 124 ? -11.898 27.896 28.158 1.00 21.22 132 LEU A N 1
ATOM 5776 C CA . LEU B 2 124 ? -10.601 28.398 27.727 1.00 19.75 132 LEU A CA 1
ATOM 5777 C C . LEU B 2 124 ? -10.744 29.353 26.548 1.00 19.67 132 LEU A C 1
ATOM 5778 O O . LEU B 2 124 ? -10.120 30.414 26.529 1.00 20.61 132 LEU A O 1
ATOM 5795 N N . LEU B 2 125 ? -11.595 29.019 25.571 1.00 19.69 133 LEU A N 1
ATOM 5796 C CA . LEU B 2 125 ? -11.845 29.943 24.470 1.00 19.88 133 LEU A CA 1
ATOM 5797 C C . LEU B 2 125 ? -12.405 31.270 24.982 1.00 21.65 133 LEU A C 1
ATOM 5798 O O . LEU B 2 125 ? -11.981 32.340 24.551 1.00 22.23 133 LEU A O 1
ATOM 5814 N N . LYS B 2 126 ? -13.331 31.216 25.926 1.00 22.39 134 LYS A N 1
ATOM 5815 C CA . LYS B 2 126 ? -13.934 32.451 26.439 1.00 23.42 134 LYS A CA 1
ATOM 5816 C C . LYS B 2 126 ? -12.866 33.370 27.033 1.00 24.27 134 LYS A C 1
ATOM 5817 O O . LYS B 2 126 ? -12.938 34.607 26.899 1.00 24.70 134 LYS A O 1
ATOM 5836 N N . TYR B 2 127 ? -11.863 32.771 27.681 1.00 23.89 135 TYR A N 1
ATOM 5837 C CA . TYR B 2 127 ? -10.802 33.502 28.360 1.00 23.83 135 TYR A CA 1
ATOM 5838 C C . TYR B 2 127 ? -9.632 33.844 27.472 1.00 23.36 135 TYR A C 1
ATOM 5839 O O . TYR B 2 127 ? -8.591 34.259 27.978 1.00 24.65 135 TYR A O 1
ATOM 5857 N N . GLY B 2 128 ? -9.763 33.687 26.177 1.00 21.80 136 GLY A N 1
ATOM 5858 C CA . GLY B 2 128 ? -8.771 34.189 25.257 1.00 21.76 136 GLY A CA 1
ATOM 5859 C C . GLY B 2 128 ? -7.788 33.161 24.749 1.00 21.07 136 GLY A C 1
ATOM 5860 O O . GLY B 2 128 ? -6.766 33.543 24.172 1.00 21.55 136 GLY A O 1
ATOM 5864 N N . ALA B 2 129 ? -8.062 31.872 24.921 1.00 18.77 137 ALA A N 1
ATOM 5865 C CA . ALA B 2 129 ? -7.173 30.848 24.349 1.00 18.36 137 ALA A CA 1
ATOM 5866 C C . ALA B 2 129 ? -6.985 31.057 22.851 1.00 17.93 137 ALA A C 1
ATOM 5867 O O . ALA B 2 129 ? -7.942 31.327 22.109 1.00 18.18 137 ALA A O 1
ATOM 5874 N N A ASP B 2 130 ? -5.740 30.859 22.416 0.57 16.53 138 ASP A N 1
ATOM 5875 N N B ASP B 2 130 ? -5.741 30.890 22.389 0.43 17.17 138 ASP A N 1
ATOM 5876 C CA A ASP B 2 130 ? -5.355 30.922 21.015 0.57 16.50 138 ASP A CA 1
ATOM 5877 C CA B ASP B 2 130 ? -5.443 30.973 20.961 0.43 17.26 138 ASP A CA 1
ATOM 5878 C C A ASP B 2 130 ? -5.828 29.629 20.341 0.57 16.12 138 ASP A C 1
ATOM 5879 C C B ASP B 2 130 ? -5.828 29.654 20.319 0.43 16.38 138 ASP A C 1
ATOM 5880 O O A ASP B 2 130 ? -5.275 28.548 20.595 0.57 15.35 138 ASP A O 1
ATOM 5881 O O B ASP B 2 130 ? -5.221 28.603 20.575 0.43 15.97 138 ASP A O 1
ATOM 5898 N N . VAL B 2 131 ? -6.855 29.729 19.490 1.00 15.14 139 VAL A N 1
ATOM 5899 C CA . VAL B 2 131 ? -7.488 28.546 18.914 1.00 15.55 139 VAL A CA 1
ATOM 5900 C C . VAL B 2 131 ? -6.547 27.803 17.978 1.00 14.15 139 VAL A C 1
ATOM 5901 O O . VAL B 2 131 ? -6.723 26.588 17.752 1.00 14.82 139 VAL A O 1
ATOM 5915 N N . ASN B 2 132 ? -5.563 28.504 17.396 1.00 14.12 140 ASN A N 1
ATOM 5916 C CA . ASN B 2 132 ? -4.628 27.916 16.431 1.00 13.97 140 ASN A CA 1
ATOM 5917 C C . ASN B 2 132 ? -3.214 27.877 16.960 1.00 14.47 140 ASN A C 1
ATOM 5918 O O . ASN B 2 132 ? -2.247 27.780 16.180 1.00 15.32 140 ASN A O 1
ATOM 5929 N N . ALA B 2 133 ? -3.061 27.881 18.273 1.00 14.06 141 ALA A N 1
ATOM 5930 C CA . ALA B 2 133 ? -1.736 27.660 18.834 1.00 14.61 141 ALA A CA 1
ATOM 5931 C C . ALA B 2 133 ? -1.175 26.330 18.339 1.00 13.10 141 ALA A C 1
ATOM 5932 O O . ALA B 2 133 ? -1.890 25.326 18.220 1.00 13.10 141 ALA A O 1
ATOM 5939 N N . GLN B 2 134 ? 0.127 26.329 18.066 1.00 13.85 142 GLN A N 1
ATOM 5940 C CA . GLN B 2 134 ? 0.836 25.128 17.637 1.00 14.33 142 GLN A CA 1
ATOM 5941 C C . GLN B 2 134 ? 1.813 24.697 18.705 1.00 13.23 142 GLN A C 1
ATOM 5942 O O . GLN B 2 134 ? 2.587 25.522 19.199 1.00 14.17 142 GLN A O 1
ATOM 5956 N N . ASP B 2 135 ? 1.841 23.390 19.002 1.00 12.61 143 ASP A N 1
ATOM 5957 C CA . ASP B 2 135 ? 2.904 22.886 19.851 1.00 12.20 143 ASP A CA 1
ATOM 5958 C C . ASP B 2 135 ? 4.212 22.832 19.019 1.00 12.82 143 ASP A C 1
ATOM 5959 O O . ASP B 2 135 ? 4.267 23.232 17.855 1.00 12.66 143 ASP A O 1
ATOM 5968 N N A LYS B 2 136 ? 5.295 22.355 19.629 0.60 13.35 144 LYS A N 1
ATOM 5969 N N B LYS B 2 136 ? 5.287 22.332 19.636 0.40 13.48 144 LYS A N 1
ATOM 5970 C CA A LYS B 2 136 ? 6.568 22.397 18.924 0.60 13.83 144 LYS A CA 1
ATOM 5971 C CA B LYS B 2 136 ? 6.604 22.304 19.000 0.40 14.01 144 LYS A CA 1
ATOM 5972 C C A LYS B 2 136 ? 6.601 21.426 17.756 0.60 13.63 144 LYS A C 1
ATOM 5973 C C B LYS B 2 136 ? 6.680 21.302 17.862 0.40 13.56 144 LYS A C 1
ATOM 5974 O O A LYS B 2 136 ? 7.494 21.534 16.916 0.60 15.26 144 LYS A O 1
ATOM 5975 O O B LYS B 2 136 ? 7.701 21.240 17.173 0.40 14.36 144 LYS A O 1
ATOM 6012 N N . PHE B 2 137 ? 5.638 20.498 17.674 1.00 12.50 145 PHE A N 1
ATOM 6013 C CA . PHE B 2 137 ? 5.535 19.566 16.576 1.00 13.03 145 PHE A CA 1
ATOM 6014 C C . PHE B 2 137 ? 4.439 19.971 15.611 1.00 13.23 145 PHE A C 1
ATOM 6015 O O . PHE B 2 137 ? 4.050 19.172 14.777 1.00 14.98 145 PHE A O 1
ATOM 6033 N N . GLY B 2 138 ? 3.974 21.219 15.673 1.00 13.32 146 GLY A N 1
ATOM 6034 C CA . GLY B 2 138 ? 3.065 21.780 14.686 1.00 13.63 146 GLY A CA 1
ATOM 6035 C C . GLY B 2 138 ? 1.606 21.479 14.903 1.00 13.07 146 GLY A C 1
ATOM 6036 O O . GLY B 2 138 ? 0.793 21.884 14.069 1.00 14.46 146 GLY A O 1
ATOM 6040 N N . LYS B 2 139 ? 1.243 20.769 15.965 1.00 11.96 147 LYS A N 1
ATOM 6041 C CA . LYS B 2 139 ? -0.152 20.363 16.133 1.00 12.17 147 LYS A CA 1
ATOM 6042 C C . LYS B 2 139 ? -0.966 21.526 16.688 1.00 11.17 147 LYS A C 1
ATOM 6043 O O . LYS B 2 139 ? -0.532 22.192 17.665 1.00 12.39 147 LYS A O 1
ATOM 6062 N N . THR B 2 140 ? -2.151 21.719 16.142 1.00 11.28 148 THR A N 1
ATOM 6063 C CA . THR B 2 140 ? -3.129 22.639 16.722 1.00 11.57 148 THR A CA 1
ATOM 6064 C C . THR B 2 140 ? -4.079 21.864 17.628 1.00 11.52 148 THR A C 1
ATOM 6065 O O . THR B 2 140 ? -4.153 20.624 17.577 1.00 11.78 148 THR A O 1
ATOM 6076 N N . PRO B 2 141 ? -4.872 22.569 18.425 1.00 12.24 149 PRO A N 1
ATOM 6077 C CA . PRO B 2 141 ? -5.906 21.890 19.199 1.00 13.21 149 PRO A CA 1
ATOM 6078 C C . PRO B 2 141 ? -6.886 21.115 18.346 1.00 12.88 149 PRO A C 1
ATOM 6079 O O . PRO B 2 141 ? -7.278 20.010 18.706 1.00 13.93 149 PRO A O 1
ATOM 6090 N N . PHE B 2 142 ? -7.249 21.644 17.187 1.00 12.93 150 PHE A N 1
ATOM 6091 C CA . PHE B 2 142 ? -8.108 20.899 16.281 1.00 13.36 150 PHE A CA 1
ATOM 6092 C C . PHE B 2 142 ? -7.468 19.582 15.851 1.00 13.94 150 PHE A C 1
ATOM 6093 O O . PHE B 2 142 ? -8.136 18.542 15.822 1.00 14.68 150 PHE A O 1
ATOM 6110 N N . ASP B 2 143 ? -6.182 19.613 15.509 1.00 12.65 151 ASP A N 1
ATOM 6111 C CA . ASP B 2 143 ? -5.518 18.374 15.116 1.00 12.84 151 ASP A CA 1
ATOM 6112 C C . ASP B 2 143 ? -5.665 17.356 16.233 1.00 13.50 151 ASP A C 1
ATOM 6113 O O . ASP B 2 143 ? -5.936 16.184 15.984 1.00 15.01 151 ASP A O 1
ATOM 6122 N N . LEU B 2 144 ? -5.364 17.760 17.466 1.00 12.94 152 LEU A N 1
ATOM 6123 C CA . LEU B 2 144 ? -5.392 16.819 18.585 1.00 14.59 152 LEU A CA 1
ATOM 6124 C C . LEU B 2 144 ? -6.791 16.294 18.845 1.00 16.66 152 LEU A C 1
ATOM 6125 O O . LEU B 2 144 ? -6.959 15.111 19.183 1.00 18.88 152 LEU A O 1
ATOM 6141 N N . ALA B 2 145 ? -7.821 17.136 18.689 1.00 16.38 153 ALA A N 1
ATOM 6142 C CA . ALA B 2 145 ? -9.174 16.652 18.910 1.00 17.04 153 ALA A CA 1
ATOM 6143 C C . ALA B 2 145 ? -9.561 15.646 17.843 1.00 20.36 153 ALA A C 1
ATOM 6144 O O . ALA B 2 145 ? -10.097 14.574 18.154 1.00 20.72 153 ALA A O 1
ATOM 6151 N N . ILE B 2 146 ? -9.293 15.986 16.579 1.00 21.82 154 ILE A N 1
ATOM 6152 C CA . ILE B 2 146 ? -9.817 15.227 15.452 1.00 26.83 154 ILE A CA 1
ATOM 6153 C C . ILE B 2 146 ? -9.041 13.950 15.218 1.00 30.08 154 ILE A C 1
ATOM 6154 O O . ILE B 2 146 ? -9.637 12.923 14.853 1.00 31.77 154 ILE A O 1
ATOM 6170 N N A ASP B 2 147 ? -7.726 13.960 15.430 0.53 30.54 155 ASP A N 1
ATOM 6171 N N B ASP B 2 147 ? -7.727 13.950 15.464 0.47 30.81 155 ASP A N 1
ATOM 6172 C CA A ASP B 2 147 ? -6.963 12.732 15.273 0.53 31.36 155 ASP A CA 1
ATOM 6173 C CA B ASP B 2 147 ? -6.944 12.730 15.316 0.47 31.84 155 ASP A CA 1
ATOM 6174 C C A ASP B 2 147 ? -7.230 11.735 16.421 0.53 33.30 155 ASP A C 1
ATOM 6175 C C B ASP B 2 147 ? -7.218 11.731 16.445 0.47 33.52 155 ASP A C 1
ATOM 6176 O O A ASP B 2 147 ? -6.916 10.549 16.258 0.53 33.77 155 ASP A O 1
ATOM 6177 O O B ASP B 2 147 ? -6.896 10.546 16.289 0.47 33.95 155 ASP A O 1
ATOM 6194 N N . ASN B 2 148 ? -7.869 12.164 17.537 1.00 34.83 156 ASN A N 1
ATOM 6195 C CA . ASN B 2 148 ? -8.113 11.334 18.726 1.00 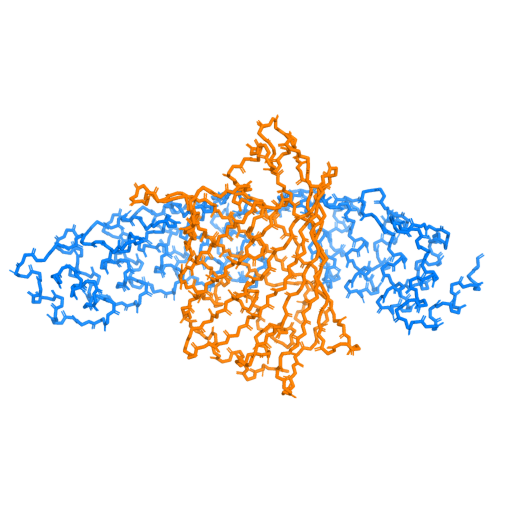37.40 156 ASN A CA 1
ATOM 6196 C C . ASN B 2 148 ? -9.610 11.165 19.101 1.00 33.33 156 ASN A C 1
ATOM 6197 O O . ASN B 2 148 ? -9.989 10.898 20.265 1.00 30.99 156 ASN A O 1
ATOM 6209 N N . GLY B 2 149 ? -10.473 11.276 18.125 1.00 31.16 157 GLY A N 1
ATOM 6210 C CA . GLY B 2 149 ? -11.836 10.865 18.319 1.00 29.06 157 GLY A CA 1
ATOM 6211 C C . GLY B 2 149 ? -12.751 11.854 19.010 1.00 26.23 157 GLY A C 1
ATOM 6212 O O . GLY B 2 149 ? -13.855 11.477 19.408 1.00 27.41 157 GLY A O 1
ATOM 6216 N N . ASN B 2 150 ? -12.357 13.108 19.169 1.00 23.12 158 ASN A N 1
ATOM 6217 C CA . ASN B 2 150 ? -13.181 14.058 19.896 1.00 22.87 158 ASN A CA 1
ATOM 6218 C C . ASN B 2 150 ? -13.845 14.997 18.895 1.00 22.24 158 ASN A C 1
ATOM 6219 O O . ASN B 2 150 ? -13.521 16.197 18.825 1.00 21.55 158 ASN A O 1
ATOM 6230 N N . GLU B 2 151 ? -14.780 14.441 18.115 1.00 23.14 159 GLU A N 1
ATOM 6231 C CA . GLU B 2 151 ? -15.405 15.172 17.025 1.00 25.84 159 GLU A CA 1
ATOM 6232 C C . GLU B 2 151 ? -16.206 16.352 17.540 1.00 23.75 159 GLU A C 1
ATOM 6233 O O . GLU B 2 151 ? -16.286 17.381 16.868 1.00 23.61 159 GLU A O 1
ATOM 6245 N N . ASP B 2 152 ? -16.823 16.218 18.710 1.00 22.70 160 ASP A N 1
ATOM 6246 C CA . ASP B 2 152 ? -17.626 17.314 19.233 1.00 23.04 160 ASP A CA 1
ATOM 6247 C C . ASP B 2 152 ? -16.760 18.521 19.535 1.00 21.21 160 ASP A C 1
ATOM 6248 O O . ASP B 2 152 ? -17.126 19.659 19.215 1.00 20.97 160 ASP A O 1
ATOM 6257 N N . ILE B 2 153 ? -15.581 18.279 20.092 1.00 19.97 161 ILE A N 1
ATOM 6258 C CA . ILE B 2 153 ? -14.624 19.348 20.360 1.00 19.21 161 ILE A CA 1
ATOM 6259 C C . ILE B 2 153 ? -14.087 19.918 19.057 1.00 18.66 161 ILE A C 1
ATOM 6260 O O . ILE B 2 153 ? -13.918 21.139 18.916 1.00 18.63 161 ILE A O 1
ATOM 6276 N N . ALA B 2 154 ? -13.808 19.058 18.084 1.00 18.28 162 ALA A N 1
ATOM 6277 C CA . ALA B 2 154 ? -13.319 19.557 16.810 1.00 19.10 162 ALA A CA 1
ATOM 6278 C C . ALA B 2 154 ? -14.300 20.544 16.200 1.00 18.53 162 ALA A C 1
ATOM 6279 O O . ALA B 2 154 ? -13.885 21.584 15.679 1.00 18.22 162 ALA A O 1
ATOM 6286 N N . GLU B 2 155 ? -15.602 20.250 16.271 1.00 19.50 163 GLU A N 1
ATOM 6287 C CA . GLU B 2 155 ? -16.590 21.167 15.742 1.00 21.46 163 GLU A CA 1
ATOM 6288 C C . GLU B 2 155 ? -16.625 22.476 16.526 1.00 19.98 163 GLU A C 1
ATOM 6289 O O . GLU B 2 155 ? -16.758 23.551 15.935 1.00 20.87 163 GLU A O 1
ATOM 6301 N N . VAL B 2 156 ? -16.515 22.412 17.855 1.00 20.47 164 VAL A N 1
ATOM 6302 C CA . VAL B 2 156 ? -16.483 23.639 18.641 1.00 20.79 164 VAL A CA 1
ATOM 6303 C C . VAL B 2 156 ? -15.291 24.467 18.228 1.00 20.00 164 VAL A C 1
ATOM 6304 O O . VAL B 2 156 ? -15.385 25.687 18.061 1.00 20.56 164 VAL A O 1
ATOM 6317 N N . LEU B 2 157 ? -14.141 23.811 18.031 1.00 18.56 165 LEU A N 1
ATOM 6318 C CA . LEU B 2 157 ? -12.928 24.558 17.675 1.00 18.01 165 LEU A CA 1
ATOM 6319 C C . LEU B 2 157 ? -13.070 25.182 16.289 1.00 18.81 165 LEU A C 1
ATOM 6320 O O . LEU B 2 157 ? -12.693 26.338 16.073 1.00 18.67 165 LEU A O 1
ATOM 6336 N N . GLN B 2 158 ? -13.646 24.454 15.350 1.00 19.45 166 GLN A N 1
ATOM 6337 C CA . GLN B 2 158 ? -13.832 24.989 14.003 1.00 21.78 166 GLN A CA 1
ATOM 6338 C C . GLN B 2 158 ? -14.778 26.185 13.993 1.00 22.37 166 GLN A C 1
ATOM 6352 N N . LYS B 2 159 ? -15.825 26.151 14.845 1.00 22.39 167 LYS A N 1
ATOM 6353 C CA . LYS B 2 159 ? -16.733 27.297 14.948 1.00 24.11 167 LYS A CA 1
ATOM 6354 C C . LYS B 2 159 ? -16.028 28.527 15.495 1.00 23.03 167 LYS A C 1
ATOM 6355 O O . LYS B 2 159 ? -16.405 29.663 15.158 1.00 24.55 167 LYS A O 1
ATOM 6374 N N . ALA B 2 160 ? -14.975 28.324 16.281 1.00 22.17 168 ALA A N 1
ATOM 6375 C CA . ALA B 2 160 ? -14.138 29.392 16.808 1.00 21.18 168 ALA A CA 1
ATOM 6376 C C . ALA B 2 160 ? -12.949 29.701 15.899 1.00 20.80 168 ALA A C 1
ATOM 6377 O O . ALA B 2 160 ? -11.973 30.312 16.345 1.00 21.92 168 ALA A O 1
ATOM 6384 N N . ALA B 2 161 ? -13.009 29.256 14.652 1.00 20.43 169 ALA A N 1
ATOM 6385 C CA . ALA B 2 161 ? -12.023 29.514 13.601 1.00 20.26 169 ALA A CA 1
ATOM 6386 C C . ALA B 2 161 ? -10.724 28.720 13.757 1.00 18.71 169 ALA A C 1
ATOM 6387 O O . ALA B 2 161 ? -9.676 29.119 13.250 1.00 19.31 169 ALA A O 1
ATOM 6394 N N . GLY B 2 162 ? -10.792 27.602 14.463 1.00 17.64 170 GLY A N 1
ATOM 6395 C CA . GLY B 2 162 ? -9.658 26.703 14.586 1.00 17.02 170 GLY A CA 1
ATOM 6396 C C . GLY B 2 162 ? -9.499 25.882 13.339 1.00 17.40 170 GLY A C 1
ATOM 6397 O O . GLY B 2 162 ? -10.476 25.396 12.770 1.00 20.88 170 GLY A O 1
ATOM 6401 N N . GLY B 2 163 ? -8.261 25.727 12.917 1.00 14.62 171 GLY A N 1
ATOM 6402 C CA . GLY B 2 163 ? -7.920 24.896 11.784 1.00 13.98 171 GLY A CA 1
ATOM 6403 C C . GLY B 2 163 ? -6.846 23.877 12.128 1.00 13.37 171 GLY A C 1
ATOM 6404 O O . GLY B 2 163 ? -6.446 23.728 13.280 1.00 13.55 171 GLY A O 1
ATOM 6408 N N . GLY B 2 164 ? -6.405 23.150 11.113 1.00 13.81 172 GLY A N 1
ATOM 6409 C CA . GLY B 2 164 ? -5.458 22.067 11.338 1.00 14.18 172 GLY A CA 1
ATOM 6410 C C . GLY B 2 164 ? -4.866 21.627 10.027 1.00 13.25 172 GLY A C 1
ATOM 6411 O O . GLY B 2 164 ? -5.135 22.214 8.975 1.00 13.65 172 GLY A O 1
ATOM 6415 N N . SER B 2 165 ? -4.029 20.619 10.110 1.00 12.88 173 SER A N 1
ATOM 6416 C CA . SER B 2 165 ? -3.262 20.195 8.956 1.00 13.23 173 SER A CA 1
ATOM 6417 C C . SER B 2 165 ? -4.196 19.616 7.885 1.00 14.31 173 SER A C 1
ATOM 6418 O O . SER B 2 165 ? -4.972 18.708 8.154 1.00 14.38 173 SER A O 1
ATOM 6426 N N . GLY B 2 166 ? -4.153 20.179 6.683 1.00 14.17 174 GLY A N 1
ATOM 6427 C CA . GLY B 2 166 ? -5.012 19.763 5.606 1.00 14.30 174 GLY A CA 1
ATOM 6428 C C . GLY B 2 166 ? -6.355 20.448 5.552 1.00 15.49 174 GLY A C 1
ATOM 6429 O O . GLY B 2 166 ? -7.153 20.123 4.686 1.00 16.99 174 GLY A O 1
ATOM 6433 N N . GLY B 2 167 ? -6.625 21.418 6.424 1.00 15.21 175 GLY A N 1
ATOM 6434 C CA . GLY B 2 167 ? -7.888 22.126 6.371 1.00 16.20 175 GLY A CA 1
ATOM 6435 C C . GLY B 2 167 ? -8.049 23.032 5.193 1.00 16.71 175 GLY A C 1
ATOM 6436 O O . GLY B 2 167 ? -9.200 23.411 4.881 1.00 19.38 175 GLY A O 1
ATOM 6440 N N . GLY B 2 168 ? -6.937 23.428 4.555 1.00 16.17 176 GLY A N 1
ATOM 6441 C CA . GLY B 2 168 ? -7.007 24.240 3.338 1.00 15.91 176 GLY A CA 1
ATOM 6442 C C . GLY B 2 168 ? -6.430 23.568 2.095 1.00 16.89 176 GLY A C 1
ATOM 6443 O O . GLY B 2 168 ? -6.893 23.796 0.981 1.00 19.33 176 GLY A O 1
ATOM 6447 N N . ASP B 2 169 ? -5.393 22.757 2.279 1.00 16.91 177 ASP A N 1
ATOM 6448 C CA . ASP B 2 169 ? -4.685 22.087 1.187 1.00 17.34 177 ASP A CA 1
ATOM 6449 C C . ASP B 2 169 ? -4.668 20.594 1.478 1.00 15.35 177 ASP A C 1
ATOM 6450 O O . ASP B 2 169 ? -4.033 20.166 2.431 1.00 15.37 177 ASP A O 1
ATOM 6459 N N . VAL B 2 170 ? -5.361 19.807 0.666 1.00 15.30 178 VAL A N 1
ATOM 6460 C CA . VAL B 2 170 ? -5.395 18.349 0.855 1.00 15.69 178 VAL A CA 1
ATOM 6461 C C . VAL B 2 170 ? -4.021 17.723 0.758 1.00 15.68 178 VAL A C 1
ATOM 6462 O O . VAL B 2 170 ? -3.859 16.545 1.128 1.00 16.58 178 VAL A O 1
ATOM 6475 N N . ASN B 2 171 ? -3.038 18.434 0.197 1.00 16.15 179 ASN A N 1
ATOM 6476 C CA . ASN B 2 171 ? -1.669 17.950 0.065 1.00 17.26 179 ASN A CA 1
ATOM 6477 C C . ASN B 2 171 ? -0.705 18.509 1.116 1.00 17.44 179 ASN A C 1
ATOM 6478 O O . ASN B 2 171 ? 0.504 18.252 1.034 1.00 19.38 179 ASN A O 1
ATOM 6489 N N . ALA B 2 172 ? -1.202 19.221 2.111 1.00 16.46 180 ALA A N 1
ATOM 6490 C CA . ALA B 2 172 ? -0.343 19.605 3.227 1.00 15.66 180 ALA A CA 1
ATOM 6491 C C . ALA B 2 172 ? 0.181 18.364 3.950 1.00 15.10 180 ALA A C 1
ATOM 6492 O O . ALA B 2 172 ? -0.394 17.296 3.884 1.00 15.33 180 ALA A O 1
ATOM 6499 N N . TYR B 2 173 ? 1.275 18.545 4.658 1.00 15.02 181 TYR A N 1
ATOM 6500 C CA . TYR B 2 173 ? 1.895 17.491 5.410 1.00 14.64 181 TYR A CA 1
ATOM 6501 C C . TYR B 2 173 ? 2.342 18.029 6.748 1.00 14.75 181 TYR A C 1
ATOM 6502 O O . TYR B 2 173 ? 2.634 19.225 6.915 1.00 16.10 181 TYR A O 1
ATOM 6520 N N . ASP B 2 174 ? 2.355 17.135 7.714 1.00 14.36 182 ASP A N 1
ATOM 6521 C CA . ASP B 2 174 ? 2.644 17.466 9.072 1.00 13.95 182 ASP A CA 1
ATOM 6522 C C . ASP B 2 174 ? 4.111 17.233 9.393 1.00 14.18 182 ASP A C 1
ATOM 6523 O O . ASP B 2 174 ? 4.952 17.045 8.525 1.00 14.40 182 ASP A O 1
ATOM 6532 N N A GLU B 2 175 ? 4.429 17.357 10.666 0.69 15.68 183 GLU A N 1
ATOM 6533 N N B GLU B 2 175 ? 4.381 17.112 10.667 0.31 15.27 183 GLU A N 1
ATOM 6534 C CA A GLU B 2 175 ? 5.785 17.192 11.172 0.69 16.21 183 GLU A CA 1
ATOM 6535 C CA B GLU B 2 175 ? 5.705 17.150 11.247 0.31 15.56 183 GLU A CA 1
ATOM 6536 C C A GLU B 2 175 ? 6.504 15.938 10.665 0.69 15.45 183 GLU A C 1
ATOM 6537 C C B GLU B 2 175 ? 6.495 15.866 10.986 0.31 15.12 183 GLU A C 1
ATOM 6538 O O A GLU B 2 175 ? 7.707 15.983 10.391 0.69 16.99 183 GLU A O 1
ATOM 6539 O O B GLU B 2 175 ? 7.724 15.846 11.135 0.31 16.25 183 GLU A O 1
ATOM 6562 N N . VAL B 2 176 ? 5.811 14.798 10.595 1.00 13.38 184 VAL A N 1
ATOM 6563 C CA . VAL B 2 176 ? 6.419 13.523 10.180 1.00 12.29 184 VAL A CA 1
ATOM 6564 C C . VAL B 2 176 ? 6.144 13.255 8.699 1.00 11.72 184 VAL A C 1
ATOM 6565 O O . VAL B 2 176 ? 6.325 12.141 8.225 1.00 12.90 184 VAL A O 1
ATOM 6579 N N . GLY B 2 177 ? 5.736 14.285 7.956 1.00 11.87 185 GLY A N 1
ATOM 6580 C CA . GLY B 2 177 ? 5.502 14.160 6.548 1.00 10.89 185 GLY A CA 1
ATOM 6581 C C . GLY B 2 177 ? 4.198 13.489 6.203 1.00 11.47 185 GLY A C 1
ATOM 6582 O O . GLY B 2 177 ? 4.012 13.071 5.045 1.00 12.40 185 GLY A O 1
ATOM 6586 N N . TRP B 2 178 ? 3.279 13.368 7.154 1.00 10.61 186 TRP A N 1
ATOM 6587 C CA . TRP B 2 178 ? 1.987 12.754 6.859 1.00 10.63 186 TRP A CA 1
ATOM 6588 C C . TRP B 2 178 ? 1.014 13.757 6.286 1.00 11.11 186 TRP A C 1
ATOM 6589 O O . TRP B 2 178 ? 0.722 14.795 6.892 1.00 11.84 186 TRP A O 1
ATOM 6610 N N . THR B 2 179 ? 0.519 13.419 5.107 1.00 10.47 187 THR A N 1
ATOM 6611 C CA . THR B 2 179 ? -0.596 14.096 4.464 1.00 10.69 187 THR A CA 1
ATOM 6612 C C . THR B 2 179 ? -1.904 13.511 4.987 1.00 10.87 187 THR A C 1
ATOM 6613 O O . THR B 2 179 ? -1.930 12.448 5.635 1.00 11.00 187 THR A O 1
ATOM 6624 N N . PRO B 2 180 ? -3.026 14.147 4.659 1.00 11.13 188 PRO A N 1
ATOM 6625 C CA . PRO B 2 180 ? -4.318 13.541 4.981 1.00 11.91 188 PRO A CA 1
ATOM 6626 C C . PRO B 2 180 ? -4.436 12.118 4.452 1.00 12.12 188 PRO A C 1
ATOM 6627 O O . PRO B 2 180 ? -5.015 11.246 5.129 1.00 12.47 188 PRO A O 1
ATOM 6638 N N A LEU B 2 181 ? -3.909 11.833 3.243 0.66 11.41 189 LEU A N 1
ATOM 6639 N N B LEU B 2 181 ? -3.838 11.851 3.290 0.34 12.06 189 LEU A N 1
ATOM 6640 C CA A LEU B 2 181 ? -3.954 10.456 2.749 0.66 11.87 189 LEU A CA 1
ATOM 6641 C CA B LEU B 2 181 ? -3.913 10.527 2.698 0.34 12.10 189 LEU A CA 1
ATOM 6642 C C A LEU B 2 181 ? -3.171 9.490 3.616 0.66 10.78 189 LEU A C 1
ATOM 6643 C C B LEU B 2 181 ? -3.086 9.487 3.453 0.34 10.94 189 LEU A C 1
ATOM 6644 O O A LEU B 2 181 ? -3.632 8.365 3.848 0.66 10.78 189 LEU A O 1
ATOM 6645 O O B LEU B 2 181 ? -3.432 8.297 3.422 0.34 10.61 189 LEU A O 1
ATOM 6676 N N . HIS B 2 182 ? -1.995 9.908 4.124 1.00 11.02 190 HIS A N 1
ATOM 6677 C CA . HIS B 2 182 ? -1.257 9.005 5.004 1.00 10.99 190 HIS A CA 1
ATOM 6678 C C . HIS B 2 182 ? -2.089 8.644 6.227 1.00 11.43 190 HIS A C 1
ATOM 6679 O O . HIS B 2 182 ? -2.102 7.486 6.662 1.00 12.38 190 HIS A O 1
ATOM 6694 N N . LYS B 2 183 ? -2.786 9.633 6.816 1.00 11.59 191 LYS A N 1
ATOM 6695 C CA . LYS B 2 183 ? -3.584 9.341 8.001 1.00 12.48 191 LYS A CA 1
ATOM 6696 C C . LYS B 2 183 ? -4.755 8.420 7.656 1.00 12.78 191 LYS A C 1
ATOM 6697 O O . LYS B 2 183 ? -5.107 7.513 8.421 1.00 14.38 191 LYS A O 1
ATOM 6716 N N . ALA B 2 184 ? -5.382 8.664 6.499 1.00 12.67 192 ALA A N 1
ATOM 6717 C CA . ALA B 2 184 ? -6.564 7.917 6.088 1.00 12.33 192 ALA A CA 1
ATOM 6718 C C . ALA B 2 184 ? -6.258 6.500 5.613 1.00 12.53 192 ALA A C 1
ATOM 6719 O O . ALA B 2 184 ? -7.187 5.652 5.575 1.00 12.80 192 ALA A O 1
ATOM 6726 N N . ALA B 2 185 ? -4.996 6.241 5.243 1.00 12.00 193 ALA A N 1
ATOM 6727 C CA . ALA B 2 185 ? -4.619 4.940 4.686 1.00 11.62 193 ALA A CA 1
ATOM 6728 C C . ALA B 2 185 ? -4.851 3.807 5.664 1.00 12.31 193 ALA A C 1
ATOM 6729 O O . ALA B 2 185 ? -4.951 2.671 5.242 1.00 13.37 193 ALA A O 1
ATOM 6736 N N . TRP B 2 186 ? -4.910 4.103 6.956 1.00 12.47 194 TRP A N 1
ATOM 6737 C CA . TRP B 2 186 ? -5.109 3.119 8.043 1.00 13.44 194 TRP A CA 1
ATOM 6738 C C . TRP B 2 186 ? -6.576 2.689 8.181 1.00 16.50 194 TRP A C 1
ATOM 6739 O O . TRP B 2 186 ? -7.115 2.568 9.274 1.00 18.68 194 TRP A O 1
ATOM 6760 N N . GLY B 2 187 ? -7.247 2.448 7.091 1.00 15.01 195 GLY A N 1
ATOM 6761 C CA . GLY B 2 187 ? -8.579 1.871 7.111 1.00 16.00 195 GLY A CA 1
ATOM 6762 C C . GLY B 2 187 ? -9.734 2.811 6.919 1.00 17.41 195 GLY A C 1
ATOM 6763 O O . GLY B 2 187 ? -10.879 2.368 7.000 1.00 20.30 195 GLY A O 1
ATOM 6767 N N . HIS B 2 188 ? -9.498 4.078 6.636 1.00 16.49 196 HIS A N 1
ATOM 6768 C CA . HIS B 2 188 ? -10.600 5.018 6.420 1.00 17.27 196 HIS A CA 1
ATOM 6769 C C . HIS B 2 188 ? -10.867 5.182 4.923 1.00 16.45 196 HIS A C 1
ATOM 6770 O O . HIS B 2 188 ? -10.496 6.189 4.291 1.00 16.22 196 HIS A O 1
ATOM 6784 N N . LEU B 2 189 ? -11.507 4.162 4.346 1.00 17.85 197 LEU A N 1
ATOM 6785 C CA . LEU B 2 189 ? -11.739 4.133 2.908 1.00 18.03 197 LEU A CA 1
ATOM 6786 C C . LEU B 2 189 ? -12.497 5.344 2.408 1.00 20.09 197 LEU A C 1
ATOM 6787 O O . LEU B 2 189 ? -12.123 5.923 1.390 1.00 19.16 197 LEU A O 1
ATOM 6803 N N . GLU B 2 190 ? -13.615 5.687 3.056 1.00 21.35 198 GLU A N 1
ATOM 6804 C CA . GLU B 2 190 ? -14.417 6.800 2.558 1.00 24.53 198 GLU A CA 1
ATOM 6805 C C . GLU B 2 190 ? -13.594 8.085 2.550 1.00 22.70 198 GLU A C 1
ATOM 6806 O O . GLU B 2 190 ? -13.709 8.898 1.625 1.00 23.11 198 GLU A O 1
ATOM 6818 N N . LYS B 2 191 ? -12.763 8.292 3.580 1.00 21.30 199 LYS A N 1
ATOM 6819 C CA . LYS B 2 191 ? -11.904 9.467 3.626 1.00 19.67 199 LYS A CA 1
ATOM 6820 C C . LYS B 2 191 ? -10.877 9.448 2.488 1.00 18.02 199 LYS A C 1
ATOM 6821 O O . LYS B 2 191 ? -10.624 10.486 1.857 1.00 18.39 199 LYS A O 1
ATOM 6840 N N . VAL B 2 192 ? -10.226 8.296 2.267 1.00 16.91 200 VAL A N 1
ATOM 6841 C CA . VAL B 2 192 ? -9.296 8.162 1.143 1.00 16.72 200 VAL A CA 1
ATOM 6842 C C . VAL B 2 192 ? -9.987 8.556 -0.152 1.00 18.34 200 VAL A C 1
ATOM 6843 O O . VAL B 2 192 ? -9.440 9.313 -0.976 1.00 18.59 200 VAL A O 1
ATOM 6856 N N . GLU B 2 193 ? -11.195 8.021 -0.364 1.00 19.35 201 GLU A N 1
ATOM 6857 C CA . GLU B 2 193 ? -11.929 8.307 -1.587 1.00 21.01 201 GLU A CA 1
ATOM 6858 C C . GLU B 2 193 ? -12.207 9.787 -1.726 1.00 22.34 201 GLU A C 1
ATOM 6859 O O . GLU B 2 193 ? -12.087 10.336 -2.837 1.00 23.76 201 GLU A O 1
ATOM 6871 N N . ASP B 2 194 ? -12.659 10.432 -0.639 1.00 23.71 202 ASP A N 1
ATOM 6872 C CA . ASP B 2 194 ? -12.960 11.861 -0.695 1.00 23.87 202 ASP A CA 1
ATOM 6873 C C . ASP B 2 194 ? -11.697 12.665 -0.986 1.00 22.71 202 ASP A C 1
ATOM 6874 O O . ASP B 2 194 ? -11.721 13.620 -1.750 1.00 22.28 202 ASP A O 1
ATOM 6883 N N . LEU B 2 195 ? -10.585 12.324 -0.346 1.00 21.08 203 LEU A N 1
ATOM 6884 C CA . LEU B 2 195 ? -9.367 13.071 -0.602 1.00 19.41 203 LEU A CA 1
ATOM 6885 C C . LEU B 2 195 ? -8.933 12.951 -2.045 1.00 20.46 203 LEU A C 1
ATOM 6886 O O . LEU B 2 195 ? -8.504 13.952 -2.665 1.00 20.47 203 LEU A O 1
ATOM 6902 N N . LEU B 2 196 ? -9.035 11.742 -2.614 1.00 21.62 204 LEU A N 1
ATOM 6903 C CA . LEU B 2 196 ? -8.672 11.557 -4.016 1.00 22.68 204 LEU A CA 1
ATOM 6904 C C . LEU B 2 196 ? -9.629 12.301 -4.948 1.00 25.32 204 LEU A C 1
ATOM 6905 O O . LEU B 2 196 ? -9.173 12.880 -5.926 1.00 25.91 204 LEU A O 1
ATOM 6921 N N . LYS B 2 197 ? -10.925 12.334 -4.619 1.00 27.86 205 LYS A N 1
ATOM 6922 C CA . LYS B 2 197 ? -11.897 13.103 -5.427 1.00 30.38 205 LYS A CA 1
ATOM 6923 C C . LYS B 2 197 ? -11.494 14.571 -5.448 1.00 30.35 205 LYS A C 1
ATOM 6924 O O . LYS B 2 197 ? -11.674 15.283 -6.445 1.00 30.40 205 LYS A O 1
ATOM 6943 N N . ASN B 2 198 ? -10.880 15.034 -4.362 1.00 29.31 206 ASN A N 1
ATOM 6944 C CA . ASN B 2 198 ? -10.538 16.440 -4.206 1.00 30.63 206 ASN A CA 1
ATOM 6945 C C . ASN B 2 198 ? -9.074 16.751 -4.533 1.00 29.70 206 ASN A C 1
ATOM 6946 O O . ASN B 2 198 ? -8.559 17.788 -4.103 1.00 30.59 206 ASN A O 1
ATOM 6957 N N . GLY B 2 199 ? -8.369 15.861 -5.231 1.00 28.95 207 GLY A N 1
ATOM 6958 C CA . GLY B 2 199 ? -7.055 16.191 -5.757 1.00 27.66 207 GLY A CA 1
ATOM 6959 C C . GLY B 2 199 ? -5.847 15.773 -4.938 1.00 26.39 207 GLY A C 1
ATOM 6960 O O . GLY B 2 199 ? -4.731 16.237 -5.221 1.00 26.54 207 GLY A O 1
ATOM 6964 N N . ALA B 2 200 ? -6.016 14.904 -3.946 1.00 22.99 208 ALA A N 1
ATOM 6965 C CA . ALA B 2 200 ? -4.883 14.508 -3.122 1.00 22.29 208 ALA A CA 1
ATOM 6966 C C . ALA B 2 200 ? -3.890 13.690 -3.953 1.00 22.71 208 ALA A C 1
ATOM 6967 O O . ALA B 2 200 ? -4.286 12.867 -4.793 1.00 23.30 208 ALA A O 1
ATOM 6974 N N . ASP B 2 201 ? -2.605 13.975 -3.750 1.00 22.17 209 ASP A N 1
ATOM 6975 C CA . ASP B 2 201 ? -1.486 13.338 -4.443 1.00 22.55 209 ASP A CA 1
ATOM 6976 C C . ASP B 2 201 ? -1.158 12.009 -3.782 1.00 16.98 209 ASP A C 1
ATOM 6977 O O . ASP B 2 201 ? -0.670 11.956 -2.649 1.00 17.35 209 ASP A O 1
ATOM 6986 N N . VAL B 2 202 ? -1.391 10.925 -4.502 1.00 15.91 210 VAL A N 1
ATOM 6987 C CA . VAL B 2 202 ? -1.155 9.603 -3.937 1.00 16.35 210 VAL A CA 1
ATOM 6988 C C . VAL B 2 202 ? 0.312 9.279 -3.742 1.00 15.18 210 VAL A C 1
ATOM 6989 O O . VAL B 2 202 ? 0.621 8.374 -2.984 1.00 16.18 210 VAL A O 1
ATOM 7002 N N . ASN B 2 203 ? 1.231 9.976 -4.385 1.00 16.63 211 ASN A N 1
ATOM 7003 C CA . ASN B 2 203 ? 2.640 9.581 -4.357 1.00 18.14 211 ASN A CA 1
ATOM 7004 C C . ASN B 2 203 ? 3.516 10.252 -3.246 1.00 19.31 211 ASN A C 1
ATOM 7005 O O . ASN B 2 203 ? 4.728 9.982 -3.120 1.00 22.54 211 ASN A O 1
ATOM 7016 N N . ALA B 2 204 ? 2.917 10.899 -2.319 1.00 15.72 212 ALA A N 1
ATOM 7017 C CA . ALA B 2 204 ? 3.667 11.638 -1.324 1.00 14.31 212 ALA A CA 1
ATOM 7018 C C . ALA B 2 204 ? 4.367 10.676 -0.365 1.00 12.78 212 ALA A C 1
ATOM 7019 O O . ALA B 2 204 ? 3.753 9.750 0.142 1.00 12.62 212 ALA A O 1
ATOM 7026 N N . ALA B 2 205 ? 5.639 10.933 -0.053 1.00 12.60 213 ALA A N 1
ATOM 7027 C CA . ALA B 2 205 ? 6.397 10.116 0.871 1.00 12.04 213 ALA A CA 1
ATOM 7028 C C . ALA B 2 205 ? 6.589 10.852 2.185 1.00 12.49 213 ALA A C 1
ATOM 7029 O O . ALA B 2 205 ? 6.816 12.053 2.195 1.00 12.70 213 ALA A O 1
ATOM 7036 N N . ASP B 2 206 ? 6.483 10.118 3.275 1.00 11.11 214 ASP A N 1
ATOM 7037 C CA . ASP B 2 206 ? 6.646 10.696 4.604 1.00 10.86 214 ASP A CA 1
ATOM 7038 C C . ASP B 2 206 ? 8.136 10.816 4.950 1.00 11.22 214 ASP A C 1
ATOM 7039 O O . ASP B 2 206 ? 9.034 10.589 4.138 1.00 12.07 214 ASP A O 1
ATOM 7048 N N A ILE B 2 207 ? 8.406 11.194 6.192 0.60 11.01 215 ILE A N 1
ATOM 7049 N N B ILE B 2 207 ? 8.398 11.198 6.199 0.40 11.38 215 ILE A N 1
ATOM 7050 C CA A ILE B 2 207 ? 9.778 11.474 6.582 0.60 12.29 215 ILE A CA 1
ATOM 7051 C CA B ILE B 2 207 ? 9.767 11.468 6.632 0.40 12.74 215 ILE A CA 1
ATOM 7052 C C A ILE B 2 207 ? 10.644 10.225 6.608 0.60 12.05 215 ILE A C 1
ATOM 7053 C C B ILE B 2 207 ? 10.636 10.227 6.519 0.40 12.03 215 ILE A C 1
ATOM 7054 O O A ILE B 2 207 ? 11.873 10.333 6.634 0.60 12.65 215 ILE A O 1
ATOM 7055 O O B ILE B 2 207 ? 11.855 10.331 6.332 0.40 12.27 215 ILE A O 1
ATOM 7086 N N . ASP B 2 208 ? 10.036 9.047 6.644 1.00 11.52 216 ASP A N 1
ATOM 7087 C CA . ASP B 2 208 ? 10.747 7.784 6.573 1.00 11.84 216 ASP A CA 1
ATOM 7088 C C . ASP B 2 208 ? 10.691 7.171 5.174 1.00 12.75 216 ASP A C 1
ATOM 7089 O O . ASP B 2 208 ? 11.206 6.059 4.972 1.00 14.49 216 ASP A O 1
ATOM 7099 N N . GLY B 2 209 ? 10.092 7.856 4.209 1.00 11.76 217 GLY A N 1
ATOM 7100 C CA . GLY B 2 209 ? 10.007 7.349 2.867 1.00 12.74 217 GLY A CA 1
ATOM 7101 C C . GLY B 2 209 ? 8.748 6.592 2.532 1.00 13.06 217 GLY A C 1
ATOM 7102 O O . GLY B 2 209 ? 8.648 6.041 1.426 1.00 14.80 217 GLY A O 1
ATOM 7106 N N . TYR B 2 210 ? 7.770 6.560 3.420 1.00 10.78 218 TYR A N 1
ATOM 7107 C CA . TYR B 2 210 ? 6.587 5.747 3.178 1.00 10.51 218 TYR A CA 1
ATOM 7108 C C . TYR B 2 210 ? 5.531 6.530 2.431 1.00 10.77 218 TYR A C 1
ATOM 7109 O O . TYR B 2 210 ? 5.178 7.647 2.818 1.00 10.80 218 TYR A O 1
ATOM 7127 N N . THR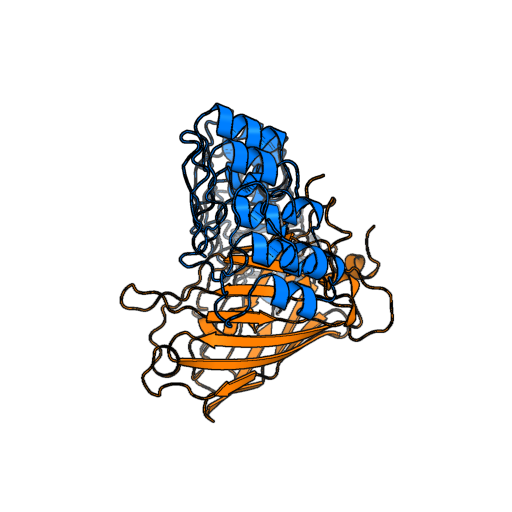 B 2 211 ? 4.949 5.891 1.431 1.00 10.04 219 THR A N 1
ATOM 7128 C CA . THR B 2 211 ? 3.798 6.427 0.724 1.00 10.54 219 THR A CA 1
ATOM 7129 C C . THR B 2 211 ? 2.525 5.914 1.357 1.00 10.60 219 THR A C 1
ATOM 7130 O O . THR B 2 211 ? 2.546 4.942 2.120 1.00 10.00 219 THR A O 1
ATOM 7141 N N . PRO B 2 212 ? 1.376 6.504 1.001 1.00 10.10 220 PRO A N 1
ATOM 7142 C CA . PRO B 2 212 ? 0.122 5.940 1.502 1.00 10.45 220 PRO A CA 1
ATOM 7143 C C . PRO B 2 212 ? -0.058 4.472 1.143 1.00 10.33 220 PRO A C 1
ATOM 7144 O O . PRO B 2 212 ? -0.598 3.698 1.947 1.00 10.35 220 PRO A O 1
ATOM 7155 N N . LEU B 2 213 ? 0.402 4.065 -0.035 1.00 10.12 221 LEU A N 1
ATOM 7156 C CA . LEU B 2 213 ? 0.310 2.656 -0.418 1.00 10.95 221 LEU A CA 1
ATOM 7157 C C . LEU B 2 213 ? 1.138 1.761 0.509 1.00 9.70 221 LEU A C 1
ATOM 7158 O O . LEU B 2 213 ? 0.692 0.678 0.854 1.00 10.79 221 LEU A O 1
ATOM 7174 N N . HIS B 2 214 ? 2.354 2.188 0.921 1.00 9.40 222 HIS A N 1
ATOM 7175 C CA . HIS B 2 214 ? 3.080 1.446 1.947 1.00 9.25 222 HIS A CA 1
ATOM 7176 C C . HIS B 2 214 ? 2.244 1.257 3.198 1.00 10.70 222 HIS A C 1
ATOM 7177 O O . HIS B 2 214 ? 2.189 0.159 3.763 1.00 10.64 222 HIS A O 1
ATOM 7191 N N . LEU B 2 215 ? 1.630 2.330 3.681 1.00 10.55 223 LEU A N 1
ATOM 7192 C CA . LEU B 2 215 ? 0.876 2.275 4.932 1.00 10.64 223 LEU A CA 1
ATOM 7193 C C . LEU B 2 215 ? -0.350 1.390 4.811 1.00 10.37 223 LEU A C 1
ATOM 7194 O O . LEU B 2 215 ? -0.660 0.636 5.731 1.00 11.58 223 LEU A O 1
ATOM 7210 N N . ALA B 2 216 ? -1.040 1.448 3.676 1.00 10.28 224 ALA A N 1
ATOM 7211 C CA . ALA B 2 216 ? -2.202 0.602 3.456 1.00 11.14 224 ALA A CA 1
ATOM 7212 C C . ALA B 2 216 ? -1.810 -0.869 3.343 1.00 11.43 224 ALA A C 1
ATOM 7213 O O . ALA B 2 216 ? -2.562 -1.722 3.804 1.00 12.82 224 ALA A O 1
ATOM 7220 N N . ALA B 2 217 ? -0.650 -1.165 2.736 1.00 11.35 225 ALA A N 1
ATOM 7221 C CA . ALA B 2 217 ? -0.174 -2.542 2.682 1.00 12.40 225 ALA A CA 1
ATOM 7222 C C . ALA B 2 217 ? 0.214 -3.045 4.073 1.00 12.39 225 ALA A C 1
ATOM 7223 O O . ALA B 2 217 ? -0.068 -4.201 4.443 1.00 14.20 225 ALA A O 1
ATOM 7230 N N . PHE B 2 218 ? 0.866 -2.194 4.864 1.00 11.92 226 PHE A N 1
ATOM 7231 C CA . PHE B 2 218 ? 1.278 -2.560 6.209 1.00 12.01 226 PHE A CA 1
ATOM 7232 C C . PHE B 2 218 ? 0.067 -2.887 7.063 1.00 13.39 226 PHE A C 1
ATOM 7233 O O . PHE B 2 218 ? 0.052 -3.875 7.797 1.00 15.22 226 PHE A O 1
ATOM 7250 N N . SER B 2 219 ? -0.984 -2.075 6.939 1.00 13.57 227 SER A N 1
ATOM 7251 C CA . SER B 2 219 ? -2.162 -2.239 7.769 1.00 14.44 227 SER A CA 1
ATOM 7252 C C . SER B 2 219 ? -3.187 -3.203 7.192 1.00 14.72 227 SER A C 1
ATOM 7253 O O . SER B 2 219 ? -4.145 -3.539 7.907 1.00 18.38 227 SER A O 1
ATOM 7261 N N . GLY B 2 220 ? -3.007 -3.660 5.948 1.00 13.98 228 GLY A N 1
ATOM 7262 C CA . GLY B 2 220 ? -3.797 -4.749 5.389 1.00 14.19 228 GLY A CA 1
ATOM 7263 C C . GLY B 2 220 ? -5.136 -4.365 4.794 1.00 14.96 228 GLY A C 1
ATOM 7264 O O . GLY B 2 220 ? -6.034 -5.205 4.752 1.00 16.59 228 GLY A O 1
ATOM 7268 N N . HIS B 2 221 ? -5.286 -3.125 4.310 1.00 14.09 229 HIS A N 1
ATOM 7269 C CA . HIS B 2 221 ? -6.563 -2.645 3.782 1.00 13.26 229 HIS A CA 1
ATOM 7270 C C . HIS B 2 221 ? -6.620 -2.794 2.262 1.00 13.65 229 HIS A C 1
ATOM 7271 O O . HIS B 2 221 ? -6.140 -1.940 1.520 1.00 13.74 229 HIS A O 1
ATOM 7285 N N . LEU B 2 222 ? -7.239 -3.888 1.810 1.00 14.62 230 LEU A N 1
ATOM 7286 C CA . LEU B 2 222 ? -7.272 -4.222 0.398 1.00 15.19 230 LEU A CA 1
ATOM 7287 C C . LEU B 2 222 ? -7.918 -3.133 -0.450 1.00 15.60 230 LEU A C 1
ATOM 7288 O O . LEU B 2 222 ? -7.384 -2.750 -1.498 1.00 15.50 230 LEU A O 1
ATOM 7304 N N A GLU B 2 223 ? -9.072 -2.628 -0.013 0.74 15.78 231 GLU A N 1
ATOM 7305 N N B GLU B 2 223 ? -9.096 -2.654 -0.039 0.26 16.28 231 GLU A N 1
ATOM 7306 C CA A GLU B 2 223 ? -9.808 -1.706 -0.869 0.74 15.92 231 GLU A CA 1
ATOM 7307 C CA B GLU B 2 223 ? -9.810 -1.680 -0.859 0.26 16.75 231 GLU A CA 1
ATOM 7308 C C A GLU B 2 223 ? -9.098 -0.355 -0.958 0.74 14.32 231 GLU A C 1
ATOM 7309 C C B GLU B 2 223 ? -9.008 -0.392 -0.994 0.26 15.21 231 GLU A C 1
ATOM 7310 O O A GLU B 2 223 ? -9.190 0.328 -1.987 0.74 15.10 231 GLU A O 1
ATOM 7311 O O B GLU B 2 223 ? -8.962 0.215 -2.071 0.26 15.48 231 GLU A O 1
ATOM 7334 N N . ILE B 2 224 ? -8.356 0.038 0.087 1.00 14.12 232 ILE A N 1
ATOM 7335 C CA . ILE B 2 224 ? -7.516 1.230 0.022 1.00 14.10 232 ILE A CA 1
ATOM 7336 C C . ILE B 2 224 ? -6.319 1.015 -0.905 1.00 13.28 232 ILE A C 1
ATOM 7337 O O . ILE B 2 224 ? -6.010 1.864 -1.752 1.00 13.67 232 ILE A O 1
ATOM 7354 N N . VAL B 2 225 ? -5.678 -0.150 -0.814 1.00 13.21 233 VAL A N 1
ATOM 7355 C CA . VAL B 2 225 ? -4.629 -0.487 -1.778 1.00 12.83 233 VAL A CA 1
ATOM 7356 C C . VAL B 2 225 ? -5.176 -0.344 -3.197 1.00 13.52 233 VAL A C 1
ATOM 7357 O O . VAL B 2 225 ? -4.559 0.271 -4.064 1.00 12.75 233 VAL A O 1
ATOM 7370 N N . GLU B 2 226 ? -6.356 -0.920 -3.449 1.00 14.33 234 GLU A N 1
ATOM 7371 C CA . GLU B 2 226 ? -6.925 -0.869 -4.779 1.00 15.10 234 GLU A CA 1
ATOM 7372 C C . GLU B 2 226 ? -7.170 0.569 -5.263 1.00 14.72 234 GLU A C 1
ATOM 7373 O O . GLU B 2 226 ? -6.868 0.896 -6.425 1.00 15.09 234 GLU A O 1
ATOM 7385 N N . VAL B 2 227 ? -7.766 1.412 -4.416 1.00 14.47 235 VAL A N 1
ATOM 7386 C CA . VAL B 2 227 ? -8.105 2.760 -4.858 1.00 14.79 235 VAL A CA 1
ATOM 7387 C C . VAL B 2 227 ? -6.857 3.599 -5.053 1.00 14.37 235 VAL A C 1
ATOM 7388 O O . VAL B 2 227 ? -6.767 4.405 -5.985 1.00 15.11 235 VAL A O 1
ATOM 7401 N N . LEU B 2 228 ? -5.843 3.413 -4.188 1.00 13.80 236 LEU A N 1
ATOM 7402 C CA . LEU B 2 228 ? -4.625 4.183 -4.392 1.00 13.24 236 LEU A CA 1
ATOM 7403 C C . LEU B 2 228 ? -3.987 3.825 -5.740 1.00 13.24 236 LEU A C 1
ATOM 7404 O O . LEU B 2 228 ? -3.535 4.690 -6.491 1.00 13.80 236 LEU A O 1
ATOM 7420 N N . LEU B 2 229 ? -3.974 2.543 -6.090 1.00 13.66 237 LEU A N 1
ATOM 7421 C CA . LEU B 2 229 ? -3.462 2.125 -7.390 1.00 14.02 237 LEU A CA 1
ATOM 7422 C C . LEU B 2 229 ? -4.313 2.653 -8.542 1.00 14.92 237 LEU A C 1
ATOM 7423 O O . LEU B 2 229 ? -3.768 3.099 -9.555 1.00 15.61 237 LEU A O 1
ATOM 7439 N N . LYS B 2 230 ? -5.630 2.646 -8.367 1.00 14.97 238 LYS A N 1
ATOM 7440 C CA . LYS B 2 230 ? -6.509 3.213 -9.396 1.00 16.45 238 LYS A CA 1
ATOM 7441 C C . LYS B 2 230 ? -6.133 4.665 -9.688 1.00 15.99 238 LYS A C 1
ATOM 7442 O O . LYS B 2 230 ? -6.158 5.111 -10.846 1.00 16.71 238 LYS A O 1
ATOM 7461 N N . TYR B 2 231 ? -5.706 5.405 -8.650 1.00 15.91 239 TYR A N 1
ATOM 7462 C CA . TYR B 2 231 ? -5.329 6.813 -8.767 1.00 16.82 239 TYR A CA 1
ATOM 7463 C C . TYR B 2 231 ? -3.841 7.031 -8.996 1.00 17.43 239 TYR A C 1
ATOM 7464 O O . TYR B 2 231 ? -3.330 8.141 -8.741 1.00 18.79 239 TYR A O 1
ATOM 7482 N N . GLY B 2 232 ? -3.157 6.031 -9.548 1.00 16.87 240 GLY A N 1
ATOM 7483 C CA . GLY B 2 232 ? -1.827 6.208 -10.061 1.00 16.76 240 GLY A CA 1
ATOM 7484 C C . GLY B 2 232 ? -0.712 6.037 -9.029 1.00 14.79 240 GLY A C 1
ATOM 7485 O O . GLY B 2 232 ? 0.446 6.409 -9.309 1.00 15.18 240 GLY A O 1
ATOM 7489 N N . ALA B 2 233 ? -0.979 5.391 -7.888 1.00 13.83 241 ALA A N 1
ATOM 7490 C CA . ALA B 2 233 ? 0.107 5.154 -6.949 1.00 13.49 241 ALA A CA 1
ATOM 7491 C C . ALA B 2 233 ? 1.208 4.327 -7.604 1.00 13.02 241 ALA A C 1
ATOM 7492 O O . ALA B 2 233 ? 0.942 3.368 -8.335 1.00 14.63 241 ALA A O 1
ATOM 7499 N N . ASP B 2 234 ? 2.460 4.694 -7.297 1.00 13.01 242 ASP A N 1
ATOM 7500 C CA . ASP B 2 234 ? 3.644 3.965 -7.728 1.00 13.49 242 ASP A CA 1
ATOM 7501 C C . ASP B 2 234 ? 3.636 2.618 -6.998 1.00 13.18 242 ASP A C 1
ATOM 7502 O O . ASP B 2 234 ? 3.936 2.534 -5.796 1.00 12.76 242 ASP A O 1
ATOM 7511 N N . VAL B 2 235 ? 3.379 1.548 -7.738 1.00 12.73 243 VAL A N 1
ATOM 7512 C CA . VAL B 2 235 ? 3.282 0.221 -7.162 1.00 12.88 243 VAL A CA 1
ATOM 7513 C C . VAL B 2 235 ? 4.587 -0.253 -6.585 1.00 13.14 243 VAL A C 1
ATOM 7514 O O . VAL B 2 235 ? 4.587 -1.097 -5.678 1.00 14.07 243 VAL A O 1
ATOM 7527 N N . ASN B 2 236 ? 5.711 0.250 -7.092 1.00 13.35 244 ASN A N 1
ATOM 7528 C CA . ASN B 2 236 ? 7.055 -0.143 -6.667 1.00 13.71 244 ASN A CA 1
ATOM 7529 C C . ASN B 2 236 ? 7.810 0.936 -5.881 1.00 14.02 244 ASN A C 1
ATOM 7530 O O . ASN B 2 236 ? 9.045 0.867 -5.778 1.00 15.10 244 ASN A O 1
ATOM 7541 N N . ALA B 2 237 ? 7.092 1.880 -5.271 1.00 13.20 245 ALA A N 1
ATOM 7542 C CA . ALA B 2 237 ? 7.751 2.908 -4.482 1.00 14.06 245 ALA A CA 1
ATOM 7543 C C . ALA B 2 237 ? 8.633 2.292 -3.412 1.00 14.86 245 ALA A C 1
ATOM 7544 O O . ALA B 2 237 ? 8.196 1.431 -2.648 1.00 15.19 245 ALA A O 1
ATOM 7551 N N . ASP B 2 238 ? 9.852 2.802 -3.331 1.00 16.28 246 ASP A N 1
ATOM 7552 C CA . ASP B 2 238 ? 10.806 2.442 -2.315 1.00 21.36 246 ASP A CA 1
ATOM 7553 C C . ASP B 2 238 ? 11.605 3.711 -2.047 1.00 24.82 246 ASP A C 1
ATOM 7554 O O . ASP B 2 238 ? 11.192 4.482 -1.201 1.00 23.25 246 ASP A O 1
ATOM 7563 N N . ASP B 2 239 ? 12.673 3.993 -2.806 1.00 29.87 247 ASP A N 1
ATOM 7564 C CA . ASP B 2 239 ? 13.462 5.233 -2.611 1.00 34.20 247 ASP A CA 1
ATOM 7565 C C . ASP B 2 239 ? 14.207 5.184 -1.271 1.00 34.39 247 ASP A C 1
ATOM 7566 O O . ASP B 2 239 ? 15.208 4.460 -1.179 1.00 35.99 247 ASP A O 1
ATOM 7575 N N . GLN B 2 240 ? 13.735 5.895 -0.220 1.00 32.17 248 GLN A N 1
ATOM 7576 C CA . GLN B 2 240 ? 14.386 5.803 1.102 1.00 31.48 248 GLN A CA 1
ATOM 7577 C C . GLN B 2 240 ? 13.691 4.835 2.049 1.00 29.83 248 GLN A C 1
ATOM 7578 O O . GLN B 2 240 ? 14.200 4.584 3.148 1.00 30.51 248 GLN A O 1
ATOM 7592 N N . ALA B 2 241 ? 12.548 4.272 1.658 1.00 28.15 249 ALA A N 1
ATOM 7593 C CA . ALA B 2 241 ? 11.809 3.475 2.609 1.00 26.48 249 ALA A CA 1
ATOM 7594 C C . ALA B 2 241 ? 12.573 2.233 3.030 1.00 25.74 249 ALA A C 1
ATOM 7595 O O . ALA B 2 241 ? 12.472 1.812 4.193 1.00 26.99 249 ALA A O 1
ATOM 7602 N N . GLY B 2 242 ? 13.183 1.551 2.060 1.00 26.53 250 GLY A N 1
ATOM 7603 C CA . GLY B 2 242 ? 13.903 0.283 2.228 1.00 26.03 250 GLY A CA 1
ATOM 7604 C C . GLY B 2 242 ? 13.100 -0.986 1.897 1.00 23.79 250 GLY A C 1
ATOM 7605 O O . GLY B 2 242 ? 13.534 -2.083 2.247 1.00 26.16 250 GLY A O 1
ATOM 7609 N N A PHE B 2 243 ? 11.926 -0.869 1.274 0.50 20.72 251 PHE A N 1
ATOM 7610 N N B PHE B 2 243 ? 12.007 -0.853 1.165 0.50 20.53 251 PHE A N 1
ATOM 7611 C CA A PHE B 2 243 ? 10.931 -1.923 1.030 0.50 18.23 251 PHE A CA 1
ATOM 7612 C CA B PHE B 2 243 ? 11.114 -1.936 0.799 0.50 17.86 251 PHE A CA 1
ATOM 7613 C C . PHE B 2 243 ? 9.969 -1.356 -0.022 1.00 15.72 251 PHE A C 1
ATOM 7614 O O . PHE B 2 243 ? 9.635 -0.160 0.036 1.00 14.48 251 PHE A O 1
ATOM 7647 N N . THR B 2 244 ? 9.412 -2.201 -0.858 1.00 13.82 252 THR A N 1
ATOM 7648 C CA . THR B 2 244 ? 8.260 -1.867 -1.679 1.00 13.35 252 THR A CA 1
ATOM 7649 C C . THR B 2 244 ? 6.971 -2.323 -0.981 1.00 13.03 252 THR A C 1
ATOM 7650 O O . THR B 2 244 ? 6.999 -3.148 -0.063 1.00 12.61 252 THR A O 1
ATOM 7661 N N . PRO B 2 245 ? 5.809 -1.889 -1.463 1.00 11.99 253 PRO A N 1
ATOM 7662 C CA . PRO B 2 245 ? 4.553 -2.437 -0.905 1.00 12.24 253 PRO A CA 1
ATOM 7663 C C . PRO B 2 245 ? 4.454 -3.952 -0.995 1.00 11.72 253 PRO A C 1
ATOM 7664 O O . PRO B 2 245 ? 3.914 -4.580 -0.072 1.00 12.96 253 PRO A O 1
ATOM 7675 N N . LEU B 2 246 ? 4.984 -4.560 -2.079 1.00 12.27 254 LEU A N 1
ATOM 7676 C CA . LEU B 2 246 ? 4.913 -6.023 -2.208 1.00 11.78 254 LEU A CA 1
ATOM 7677 C C . LEU B 2 246 ? 5.713 -6.715 -1.111 1.00 12.42 254 LEU A C 1
ATOM 7678 O O . LEU B 2 246 ? 5.312 -7.770 -0.609 1.00 12.79 254 LEU A O 1
ATOM 7694 N N . HIS B 2 247 ? 6.856 -6.142 -0.728 1.00 12.67 255 HIS A N 1
ATOM 7695 C CA . HIS B 2 247 ? 7.601 -6.703 0.394 1.00 12.77 255 HIS A CA 1
ATOM 7696 C C . HIS B 2 247 ? 6.731 -6.733 1.633 1.00 12.77 255 HIS A C 1
ATOM 7697 O O . HIS B 2 247 ? 6.683 -7.741 2.353 1.00 12.89 255 HIS A O 1
ATOM 7711 N N . LEU B 2 248 ? 6.060 -5.617 1.928 1.00 12.52 256 LEU A N 1
ATOM 7712 C CA . LEU B 2 248 ? 5.247 -5.554 3.147 1.00 12.47 256 LEU A CA 1
ATOM 7713 C C . LEU B 2 248 ? 4.138 -6.600 3.114 1.00 12.79 256 LEU A C 1
ATOM 7714 O O . LEU B 2 248 ? 3.874 -7.298 4.106 1.00 13.50 256 LEU A O 1
ATOM 7730 N N . ALA B 2 249 ? 3.443 -6.681 1.988 1.00 12.48 257 ALA A N 1
ATOM 7731 C CA . ALA B 2 249 ? 2.348 -7.632 1.875 1.00 13.84 257 ALA A CA 1
ATOM 7732 C C . ALA B 2 249 ? 2.848 -9.058 2.067 1.00 14.84 257 ALA A C 1
ATOM 7733 O O . ALA B 2 249 ? 2.165 -9.896 2.673 1.00 15.00 257 ALA A O 1
ATOM 7740 N N . ALA B 2 250 ? 4.066 -9.340 1.594 1.00 14.07 258 ALA A N 1
ATOM 7741 C CA . ALA B 2 250 ? 4.632 -10.677 1.745 1.00 15.36 258 ALA A CA 1
ATOM 7742 C C . ALA B 2 250 ? 4.995 -10.984 3.189 1.00 14.80 258 ALA A C 1
ATOM 7743 O O . ALA B 2 250 ? 4.853 -12.131 3.642 1.00 15.87 258 ALA A O 1
ATOM 7750 N N . ILE B 2 251 ? 5.512 -9.997 3.915 1.00 15.07 259 ILE A N 1
ATOM 7751 C CA . ILE B 2 251 ? 5.856 -10.204 5.335 1.00 15.22 259 ILE A CA 1
ATOM 7752 C C . ILE B 2 251 ? 4.624 -10.546 6.137 1.00 16.29 259 ILE A C 1
ATOM 7753 O O . ILE B 2 251 ? 4.644 -11.450 6.973 1.00 17.78 259 ILE A O 1
ATOM 7769 N N . PHE B 2 252 ? 3.526 -9.828 5.898 1.00 16.04 260 PHE A N 1
ATOM 7770 C CA . PHE B 2 252 ? 2.353 -9.904 6.758 1.00 17.29 260 PHE A CA 1
ATOM 7771 C C . PHE B 2 252 ? 1.292 -10.881 6.282 1.00 19.21 260 PHE A C 1
ATOM 7772 O O . PHE B 2 252 ? 0.252 -10.994 6.941 1.00 22.17 260 PHE A O 1
ATOM 7789 N N . GLY B 2 253 ? 1.517 -11.580 5.172 1.00 17.86 261 GLY A N 1
ATOM 7790 C CA . GLY B 2 253 ? 0.594 -12.623 4.748 1.00 18.69 261 GLY A CA 1
ATOM 7791 C C . GLY B 2 253 ? -0.666 -12.087 4.108 1.00 18.15 261 GLY A C 1
ATOM 7792 O O . GLY B 2 253 ? -1.711 -12.778 4.147 1.00 19.77 261 GLY A O 1
ATOM 7796 N N . HIS B 2 254 ? -0.599 -10.909 3.466 1.00 17.43 262 HIS A N 1
ATOM 7797 C CA . HIS B 2 254 ? -1.793 -10.311 2.859 1.00 17.78 262 HIS A CA 1
ATOM 7798 C C . HIS B 2 254 ? -1.932 -10.776 1.402 1.00 17.22 262 HIS A C 1
ATOM 7799 O O . HIS B 2 254 ? -1.537 -10.103 0.466 1.00 16.98 262 HIS A O 1
ATOM 7813 N N . LEU B 2 255 ? -2.481 -11.978 1.222 1.00 18.33 263 LEU A N 1
ATOM 7814 C CA . LEU B 2 255 ? -2.500 -12.623 -0.083 1.00 19.39 263 LEU A CA 1
ATOM 7815 C C . LEU B 2 255 ? -3.275 -11.814 -1.114 1.00 18.54 263 LEU A C 1
ATOM 7816 O O . LEU B 2 255 ? -2.835 -11.666 -2.255 1.00 18.06 263 LEU A O 1
ATOM 7832 N N . GLU B 2 256 ? -4.471 -11.357 -0.762 1.00 19.59 264 GLU A N 1
ATOM 7833 C CA . GLU B 2 256 ? -5.242 -10.608 -1.756 1.00 19.83 264 GLU A CA 1
ATOM 7834 C C . GLU B 2 256 ? -4.546 -9.311 -2.140 1.00 16.45 264 GLU A C 1
ATOM 7835 O O . GLU B 2 256 ? -4.579 -8.908 -3.310 1.00 16.65 264 GLU A O 1
ATOM 7847 N N . ILE B 2 257 ? -3.856 -8.673 -1.196 1.00 15.14 265 ILE A N 1
ATOM 7848 C CA . ILE B 2 257 ? -3.069 -7.494 -1.545 1.00 13.86 265 ILE A CA 1
ATOM 7849 C C . ILE B 2 257 ? -1.913 -7.859 -2.479 1.00 14.66 265 ILE A C 1
ATOM 7850 O O . ILE B 2 257 ? -1.630 -7.137 -3.445 1.00 14.28 265 ILE A O 1
ATOM 7866 N N . VAL B 2 258 ? -1.215 -8.969 -2.209 1.00 14.51 266 VAL A N 1
ATOM 7867 C CA . VAL B 2 258 ? -0.151 -9.428 -3.111 1.00 14.40 266 VAL A CA 1
ATOM 7868 C C . VAL B 2 258 ? -0.684 -9.539 -4.526 1.00 16.08 266 VAL A C 1
ATOM 7869 O O . VAL B 2 258 ? -0.062 -9.069 -5.483 1.00 15.95 266 VAL A O 1
ATOM 7882 N N . GLU B 2 259 ? -1.842 -10.171 -4.673 1.00 16.22 267 GLU A N 1
ATOM 7883 C CA . GLU B 2 259 ? -2.400 -10.366 -6.009 1.00 17.30 267 GLU A CA 1
ATOM 7884 C C . GLU B 2 259 ? -2.709 -9.048 -6.703 1.00 16.58 267 GLU A C 1
ATOM 7885 O O . GLU B 2 259 ? -2.465 -8.906 -7.907 1.00 17.69 267 GLU A O 1
ATOM 7897 N N A VAL B 2 260 ? -3.291 -8.097 -5.978 0.77 15.95 268 VAL A N 1
ATOM 7898 N N B VAL B 2 260 ? -3.269 -8.075 -5.983 0.23 15.92 268 VAL A N 1
ATOM 7899 C CA A VAL B 2 260 ? -3.593 -6.792 -6.577 0.77 16.58 268 VAL A CA 1
ATOM 7900 C CA B VAL B 2 260 ? -3.591 -6.819 -6.658 0.23 15.60 268 VAL A CA 1
ATOM 7901 C C A VAL B 2 260 ? -2.304 -6.086 -6.985 0.77 15.68 268 VAL A C 1
ATOM 7902 C C B VAL B 2 260 ? -2.326 -6.016 -6.956 0.23 15.07 268 VAL A C 1
ATOM 7903 O O A VAL B 2 260 ? -2.191 -5.529 -8.078 0.77 16.86 268 VAL A O 1
ATOM 7904 O O B VAL B 2 260 ? -2.262 -5.313 -7.968 0.23 15.52 268 VAL A O 1
ATOM 7929 N N . LEU B 2 261 ? -1.299 -6.098 -6.100 1.00 14.41 269 LEU A N 1
ATOM 7930 C CA . LEU B 2 261 ? -0.039 -5.465 -6.429 1.00 14.00 269 LEU A CA 1
ATOM 7931 C C . LEU B 2 261 ? 0.569 -6.077 -7.683 1.00 14.55 269 LEU A C 1
ATOM 7932 O O . LEU B 2 261 ? 1.023 -5.342 -8.576 1.00 14.68 269 LEU A O 1
ATOM 7949 N N . LEU B 2 262 ? 0.591 -7.424 -7.770 1.00 15.05 270 LEU A N 1
ATOM 7950 C CA . LEU B 2 262 ? 1.120 -8.094 -8.955 1.00 15.89 270 LEU A CA 1
ATOM 7951 C C . LEU B 2 262 ? 0.375 -7.675 -10.216 1.00 17.61 270 LEU A C 1
ATOM 7952 O O . LEU B 2 262 ? 1.007 -7.406 -11.237 1.00 18.29 270 LEU A O 1
ATOM 7968 N N . LYS B 2 263 ? -0.970 -7.656 -10.167 1.00 18.40 271 LYS A N 1
ATOM 7969 C CA . LYS B 2 263 ? -1.792 -7.282 -11.329 1.00 19.74 271 LYS A CA 1
ATOM 7970 C C . LYS B 2 263 ? -1.476 -5.866 -11.797 1.00 19.20 271 LYS A C 1
ATOM 7971 O O . LYS B 2 263 ? -1.685 -5.526 -12.954 1.00 20.51 271 LYS A O 1
ATOM 7990 N N . ASN B 2 264 ? -1.033 -5.014 -10.877 1.00 18.07 272 ASN A N 1
ATOM 7991 C CA . ASN B 2 264 ? -0.694 -3.614 -11.132 1.00 17.71 272 ASN A CA 1
ATOM 7992 C C . ASN B 2 264 ? 0.789 -3.381 -11.359 1.00 17.70 272 ASN A C 1
ATOM 7993 O O . ASN B 2 264 ? 1.231 -2.235 -11.341 1.00 18.50 272 ASN A O 1
ATOM 8004 N N . GLY B 2 265 ? 1.566 -4.426 -11.640 1.00 17.46 273 GLY A N 1
ATOM 8005 C CA . GLY B 2 265 ? 2.947 -4.253 -12.070 1.00 17.85 273 GLY A CA 1
ATOM 8006 C C . GLY B 2 265 ? 3.996 -4.358 -11.000 1.00 16.58 273 GLY A C 1
ATOM 8007 O O . GLY B 2 265 ? 5.152 -3.993 -11.259 1.00 17.71 273 GLY A O 1
ATOM 8011 N N . ALA B 2 266 ? 3.657 -4.856 -9.814 1.00 14.94 274 ALA A N 1
ATOM 8012 C CA . ALA B 2 266 ? 4.676 -4.957 -8.763 1.00 15.14 274 ALA A CA 1
ATOM 8013 C C . ALA B 2 266 ? 5.850 -5.827 -9.222 1.00 16.33 274 ALA A C 1
ATOM 8014 O O . ALA B 2 266 ? 5.680 -6.852 -9.900 1.00 17.57 274 ALA A O 1
ATOM 8021 N N . ASP B 2 267 ? 7.042 -5.416 -8.809 1.00 17.05 275 ASP A N 1
ATOM 8022 C CA . ASP B 2 267 ? 8.302 -6.014 -9.227 1.00 17.39 275 ASP A CA 1
ATOM 8023 C C . ASP B 2 267 ? 8.700 -7.145 -8.264 1.00 17.07 275 ASP A C 1
ATOM 8024 O O . ASP B 2 267 ? 9.085 -6.906 -7.110 1.00 17.28 275 ASP A O 1
ATOM 8033 N N . VAL B 2 268 ? 8.666 -8.380 -8.752 1.00 18.19 276 VAL A N 1
ATOM 8034 C CA . VAL B 2 268 ? 9.030 -9.544 -7.929 1.00 18.29 276 VAL A CA 1
ATOM 8035 C C . VAL B 2 268 ? 10.525 -9.575 -7.629 1.00 18.85 276 VAL A C 1
ATOM 8036 O O . VAL B 2 268 ? 10.966 -10.316 -6.744 1.00 19.03 276 VAL A O 1
ATOM 8049 N N . ASN B 2 269 ? 11.336 -8.815 -8.365 1.00 20.18 277 ASN A N 1
ATOM 8050 C CA . ASN B 2 269 ? 12.783 -8.839 -8.155 1.00 22.28 277 ASN A CA 1
ATOM 8051 C C . ASN B 2 269 ? 13.296 -7.731 -7.269 1.00 20.78 277 ASN A C 1
ATOM 8052 O O . ASN B 2 269 ? 14.489 -7.676 -7.005 1.00 20.95 277 ASN A O 1
ATOM 8063 N N . ALA B 2 270 ? 12.429 -6.846 -6.807 1.00 18.18 278 ALA A N 1
ATOM 8064 C CA . ALA B 2 270 ? 12.858 -5.758 -5.964 1.00 18.99 278 ALA A CA 1
ATOM 8065 C C . ALA B 2 270 ? 13.506 -6.320 -4.703 1.00 18.94 278 ALA A C 1
ATOM 8066 O O . ALA B 2 270 ? 12.988 -7.251 -4.072 1.00 18.56 278 ALA A O 1
ATOM 8073 N N . GLN B 2 271 ? 14.656 -5.761 -4.331 1.00 20.44 279 GLN A N 1
ATOM 8074 C CA . GLN B 2 271 ? 15.346 -6.153 -3.115 1.00 21.80 279 GLN A CA 1
ATOM 8075 C C . GLN B 2 271 ? 15.246 -5.062 -2.066 1.00 21.71 279 GLN A C 1
ATOM 8076 O O . GLN B 2 271 ? 15.389 -3.866 -2.375 1.00 23.27 279 GLN A O 1
ATOM 8090 N N . ASP B 2 272 ? 15.004 -5.468 -0.826 1.00 21.03 280 ASP A N 1
ATOM 8091 C CA . ASP B 2 272 ? 15.041 -4.532 0.287 1.00 22.36 280 ASP A CA 1
ATOM 8092 C C . ASP B 2 272 ? 16.482 -4.259 0.694 1.00 26.19 280 ASP A C 1
ATOM 8093 O O . ASP B 2 272 ? 17.427 -4.715 0.063 1.00 25.94 280 ASP A O 1
ATOM 8102 N N . LYS B 2 273 ? 16.657 -3.481 1.757 1.00 30.89 281 LYS A N 1
ATOM 8103 C CA . LYS B 2 273 ? 18.014 -3.105 2.142 1.00 35.56 281 LYS A CA 1
ATOM 8104 C C . LYS B 2 273 ? 18.850 -4.269 2.669 1.00 35.25 281 LYS A C 1
ATOM 8105 O O . LYS B 2 273 ? 20.068 -4.124 2.828 1.00 36.94 281 LYS A O 1
ATOM 8124 N N . PHE B 2 274 ? 18.240 -5.415 2.927 1.00 33.30 282 PHE A N 1
ATOM 8125 C CA . PHE B 2 274 ? 18.954 -6.619 3.305 1.00 32.60 282 PHE A CA 1
ATOM 8126 C C . PHE B 2 274 ? 19.071 -7.610 2.144 1.00 31.04 282 PHE A C 1
ATOM 8127 O O . PHE B 2 274 ? 19.455 -8.761 2.352 1.00 32.51 282 PHE A O 1
ATOM 8144 N N . GLY B 2 275 ? 18.736 -7.191 0.927 1.00 28.84 283 GLY A N 1
ATOM 8145 C CA . GLY B 2 275 ? 18.876 -8.036 -0.249 1.00 26.91 283 GLY A CA 1
ATOM 8146 C C . GLY B 2 275 ? 17.719 -8.976 -0.500 1.00 25.03 283 GLY A C 1
ATOM 8147 O O . GLY B 2 275 ? 17.796 -9.799 -1.411 1.00 26.33 283 GLY A O 1
ATOM 8151 N N . LYS B 2 276 ? 16.643 -8.860 0.258 1.00 21.64 284 LYS A N 1
ATOM 8152 C CA . LYS B 2 276 ? 15.540 -9.818 0.200 1.00 19.80 284 LYS A CA 1
ATOM 8153 C C . LYS B 2 276 ? 14.503 -9.401 -0.834 1.00 17.80 284 LYS A C 1
ATOM 8154 O O . LYS B 2 276 ? 14.109 -8.242 -0.911 1.00 18.22 284 LYS A O 1
ATOM 8173 N N . THR B 2 277 ? 14.054 -10.359 -1.622 1.00 16.86 285 THR A N 1
ATOM 8174 C CA . THR B 2 277 ? 12.899 -10.191 -2.514 1.00 17.37 285 THR A CA 1
ATOM 8175 C C . THR B 2 277 ? 11.625 -10.452 -1.743 1.00 16.36 285 THR A C 1
ATOM 8176 O O . THR B 2 277 ? 11.644 -10.994 -0.640 1.00 16.44 285 THR A O 1
ATOM 8187 N N . PRO B 2 278 ? 10.477 -10.065 -2.303 1.00 15.25 286 PRO A N 1
ATOM 8188 C CA . PRO B 2 278 ? 9.225 -10.439 -1.648 1.00 14.55 286 PRO A CA 1
ATOM 8189 C C . PRO B 2 278 ? 9.097 -11.954 -1.420 1.00 14.67 286 PRO A C 1
ATOM 8190 O O . PRO B 2 278 ? 8.635 -12.400 -0.364 1.00 14.26 286 PRO A O 1
ATOM 8201 N N . PHE B 2 279 ? 9.516 -12.761 -2.398 1.00 14.93 287 PHE A N 1
ATOM 8202 C CA . PHE B 2 279 ? 9.480 -14.215 -2.237 1.00 16.11 287 PHE A CA 1
ATOM 8203 C C . PHE B 2 279 ? 10.291 -14.628 -1.007 1.00 16.06 287 PHE A C 1
ATOM 8204 O O . PHE B 2 279 ? 9.815 -15.400 -0.171 1.00 16.36 287 PHE A O 1
ATOM 8221 N N . ASP B 2 280 ? 11.512 -14.083 -0.867 1.00 16.13 288 ASP A N 1
ATOM 8222 C CA . ASP B 2 280 ? 12.356 -14.404 0.287 1.00 16.83 288 ASP A CA 1
ATOM 8223 C C . ASP B 2 280 ? 11.671 -14.051 1.592 1.00 17.27 288 ASP A C 1
ATOM 8224 O O . ASP B 2 280 ? 11.717 -14.822 2.555 1.00 17.70 288 ASP A O 1
ATOM 8233 N N . LEU B 2 281 ? 11.017 -12.887 1.638 1.00 16.48 289 LEU A N 1
ATOM 8234 C CA . LEU B 2 281 ? 10.325 -12.477 2.856 1.00 16.40 289 LEU A CA 1
ATOM 8235 C C . LEU B 2 281 ? 9.104 -13.338 3.137 1.00 15.92 289 LEU A C 1
ATOM 8236 O O . LEU B 2 281 ? 8.805 -13.625 4.304 1.00 16.79 289 LEU A O 1
ATOM 8252 N N . ALA B 2 282 ? 8.393 -13.791 2.091 1.00 15.55 290 ALA A N 1
ATOM 8253 C CA . ALA B 2 282 ? 7.278 -14.702 2.336 1.00 15.15 290 ALA A CA 1
ATOM 8254 C C . ALA B 2 282 ? 7.777 -15.995 2.955 1.00 16.77 290 ALA A C 1
ATOM 8255 O O . ALA B 2 282 ? 7.195 -16.488 3.929 1.00 17.32 290 ALA A O 1
ATOM 8262 N N . ILE B 2 283 ? 8.870 -16.540 2.432 1.00 17.38 291 ILE A N 1
ATOM 8263 C CA . ILE B 2 283 ? 9.429 -17.752 3.011 1.00 19.61 291 ILE A CA 1
ATOM 8264 C C . ILE B 2 283 ? 9.882 -17.485 4.447 1.00 21.19 291 ILE A C 1
ATOM 8265 O O . ILE B 2 283 ? 9.625 -18.283 5.363 1.00 22.02 291 ILE A O 1
ATOM 8281 N N . ASP B 2 284 ? 10.575 -16.367 4.667 1.00 20.76 292 ASP A N 1
ATOM 8282 C CA . ASP B 2 284 ? 11.125 -16.097 5.998 1.00 21.04 292 ASP A CA 1
ATOM 8283 C C . ASP B 2 284 ? 10.036 -15.926 7.037 1.00 21.47 292 ASP A C 1
ATOM 8284 O O . ASP B 2 284 ? 10.289 -16.127 8.228 1.00 23.62 292 ASP A O 1
ATOM 8293 N N . ASN B 2 285 ? 8.847 -15.494 6.629 1.00 20.97 293 ASN A N 1
ATOM 8294 C CA . ASN B 2 285 ? 7.749 -15.251 7.543 1.00 21.11 293 ASN A CA 1
ATOM 8295 C C . ASN B 2 285 ? 6.687 -16.347 7.537 1.00 21.38 293 ASN A C 1
ATOM 8296 O O . ASN B 2 285 ? 5.583 -16.145 8.067 1.00 22.19 293 ASN A O 1
ATOM 8307 N N . GLY B 2 286 ? 6.975 -17.494 6.942 1.00 21.09 294 GLY A N 1
ATOM 8308 C CA . GLY B 2 286 ? 6.014 -18.586 7.032 1.00 19.92 294 GLY A CA 1
ATOM 8309 C C . GLY B 2 286 ? 4.775 -18.416 6.158 1.00 20.25 294 GLY A C 1
ATOM 8310 O O . GLY B 2 286 ? 3.711 -18.979 6.469 1.00 23.86 294 GLY A O 1
ATOM 8314 N N . ASN B 2 287 ? 4.880 -17.654 5.071 1.00 18.56 295 ASN A N 1
ATOM 8315 C CA . ASN B 2 287 ? 3.755 -17.371 4.192 1.00 17.81 295 ASN A CA 1
ATOM 8316 C C . ASN B 2 287 ? 4.003 -18.089 2.876 1.00 18.31 295 ASN A C 1
ATOM 8317 O O . ASN B 2 287 ? 4.147 -17.479 1.814 1.00 17.97 295 ASN A O 1
ATOM 8328 N N . GLU B 2 288 ? 4.089 -19.421 2.950 1.00 18.66 296 GLU A N 1
ATOM 8329 C CA . GLU B 2 288 ? 4.418 -20.193 1.747 1.00 19.84 296 GLU A CA 1
ATOM 8330 C C . GLU B 2 288 ? 3.351 -20.074 0.666 1.00 18.76 296 GLU A C 1
ATOM 8331 O O . GLU B 2 288 ? 3.666 -20.198 -0.531 1.00 19.10 296 GLU A O 1
ATOM 8343 N N . ASP B 2 289 ? 2.107 -19.799 1.041 1.00 18.94 297 ASP A N 1
ATOM 8344 C CA . ASP B 2 289 ? 1.075 -19.581 0.035 1.00 19.96 297 ASP A CA 1
ATOM 8345 C C . ASP B 2 289 ? 1.381 -18.369 -0.832 1.00 17.57 297 ASP A C 1
ATOM 8346 O O . ASP B 2 289 ? 1.170 -18.391 -2.050 1.00 17.20 297 ASP A O 1
ATOM 8355 N N . ILE B 2 290 ? 1.886 -17.298 -0.222 1.00 16.64 298 ILE A N 1
ATOM 8356 C CA . ILE B 2 290 ? 2.328 -16.131 -0.979 1.00 15.95 298 ILE A CA 1
ATOM 8357 C C . ILE B 2 290 ? 3.564 -16.451 -1.797 1.00 14.66 298 ILE A C 1
ATOM 8358 O O . ILE B 2 290 ? 3.673 -16.026 -2.954 1.00 15.07 298 ILE A O 1
ATOM 8374 N N . ALA B 2 291 ? 4.527 -17.191 -1.217 1.00 14.27 299 ALA A N 1
ATOM 8375 C CA . ALA B 2 291 ? 5.716 -17.570 -1.991 1.00 14.15 299 ALA A CA 1
ATOM 8376 C C . ALA B 2 291 ? 5.312 -18.307 -3.270 1.00 15.17 299 ALA A C 1
ATOM 8377 O O . ALA B 2 291 ? 5.874 -18.067 -4.341 1.00 15.53 299 ALA A O 1
ATOM 8384 N N . GLU B 2 292 ? 4.346 -19.219 -3.149 1.00 14.76 300 GLU A N 1
ATOM 8385 C CA . GLU B 2 292 ? 3.870 -20.008 -4.291 1.00 14.72 300 GLU A CA 1
ATOM 8386 C C . GLU B 2 292 ? 3.337 -19.092 -5.398 1.00 14.38 300 GLU A C 1
ATOM 8387 O O . GLU B 2 292 ? 3.651 -19.284 -6.585 1.00 15.13 300 GLU A O 1
ATOM 8399 N N . VAL B 2 293 ? 2.545 -18.076 -5.009 1.00 15.12 301 VAL A N 1
ATOM 8400 C CA . VAL B 2 293 ? 2.006 -17.122 -5.968 1.00 15.69 301 VAL A CA 1
ATOM 8401 C C . VAL B 2 293 ? 3.140 -16.323 -6.599 1.00 15.34 301 VAL A C 1
ATOM 8402 O O . VAL B 2 293 ? 3.210 -16.159 -7.814 1.00 15.94 301 VAL A O 1
ATOM 8415 N N . LEU B 2 294 ? 4.070 -15.862 -5.780 1.00 15.29 302 LEU A N 1
ATOM 8416 C CA . LEU B 2 294 ? 5.121 -14.993 -6.282 1.00 14.63 302 LEU A CA 1
ATOM 8417 C C . LEU B 2 294 ? 5.978 -15.674 -7.327 1.00 15.07 302 LEU A C 1
ATOM 8418 O O . LEU B 2 294 ? 6.291 -15.068 -8.355 1.00 16.69 302 LEU A O 1
ATOM 8434 N N . GLN B 2 295 ? 6.344 -16.960 -7.111 1.00 15.15 303 GLN A N 1
ATOM 8435 C CA . GLN B 2 295 ? 7.236 -17.600 -8.062 1.00 16.04 303 GLN A CA 1
ATOM 8436 C C . GLN B 2 295 ? 6.528 -17.987 -9.364 1.00 16.75 303 GLN A C 1
ATOM 8437 O O . GLN B 2 295 ? 7.204 -18.322 -10.350 1.00 18.81 303 GLN A O 1
ATOM 8451 N N . LYS B 2 296 ? 5.200 -17.930 -9.397 1.00 17.13 304 LYS A N 1
ATOM 8452 C CA . LYS B 2 296 ? 4.398 -18.141 -10.599 1.00 19.02 304 LYS A CA 1
ATOM 8453 C C . LYS B 2 296 ? 3.902 -16.839 -11.185 1.00 20.06 304 LYS A C 1
ATOM 8454 O O . LYS B 2 296 ? 3.146 -16.857 -12.153 1.00 20.41 304 LYS A O 1
ATOM 8473 N N . ALA B 2 297 ? 4.302 -15.705 -10.611 1.00 21.19 305 ALA A N 1
ATOM 8474 C CA . ALA B 2 297 ? 3.671 -14.462 -11.040 1.00 22.84 305 ALA A CA 1
ATOM 8475 C C . ALA B 2 297 ? 3.905 -14.201 -12.524 1.00 24.82 305 ALA A C 1
ATOM 8476 O O . ALA B 2 297 ? 4.956 -14.535 -13.082 1.00 23.89 305 ALA A O 1
ATOM 8483 N N . ALA B 2 298 ? 2.873 -13.657 -13.181 1.00 26.55 306 ALA A N 1
ATOM 8484 C CA . ALA B 2 298 ? 2.921 -13.367 -14.597 1.00 29.34 306 ALA A CA 1
ATOM 8485 C C . ALA B 2 298 ? 3.987 -12.321 -14.938 1.00 32.61 306 ALA A C 1
ATOM 8486 O O . ALA B 2 298 ? 4.765 -12.517 -15.900 1.00 35.08 306 ALA A O 1
#

Solvent-accessible surface area: 21559 Å² total

InterPro domains:
  IPR000786 Green fluorescent protein, GFP [PR01229] (3-27)
  IPR000786 Green fluorescent protein, GFP [PR01229] (28-48)
  IPR000786 Green fluorescent protein, GFP [PR01229] (49-69)
  IPR000786 Green fluorescent protein, GFP [PR01229] (70-85)
  IPR000786 Green fluorescent protein, GFP [PR01229] (86-108)
  IPR000786 Green fluorescent protein, GFP [PR01229] (109-129)
  IPR000786 Green fluorescent protein, GFP [PR01229] (130-149)
  IPR000786 Green fluorescent protein, GFP [PR01229] (150-171)
  IPR000786 Green fluorescent protein, GFP [PR01229] (173-192)
  IPR000786 Green fluorescent protein, GFP [PR01229] (193-211)
  IPR000786 Green fluorescent protein, GFP [PR01229] (214-237)
  IPR009017 Green fluorescent protein [G3DSA:2.40.155.10] (1-145)
  IPR009017 Green fluorescent protein [G3DSA:2.40.155.10] (146-238)
  IPR009017 Green fluorescent protein [SSF54511] (2-228)
  IPR011584 Green fluorescent protein-related [PF01353] (14-227)

Sequence (523 aa):
MVSKGEELFTGVVPILVELLDGDVNGHKFSVSGEGEGDATYGKLTLKFIICTTGKKLPVPWPTLVTTLVQCFSRYPDHMKQQHDFFKSAMPEEGYVQERTIFFKDDGNYKTRAEVKFEGDTLVNRIEELKGIDFKEDGNILGHKLEEYNNYNSSHNVYIMADKQKNGIKKVNFKIRRHNIEEDGSVQLADHYQQQNTTPIGDGPVLLPDNHYLSTQSSALSKDPNEKRDHMVLLLEFVTTAAGITLDLGKKLLEAARAGQDDEVRILMANGADVNAADDVGVTPLHLAAQRGHLEIVEVLLKYGADVNAADLWGQTPLHLAATAGHLEEIVEEVLLKNGADVNARDNIGHTPLHLAAWWAGHLEIVEVVLLKYGADDVNAQDKKFGKTPFDLAIDDNGNEDIAEVLQKAAGGGSGGGDVNAYDEEVGWTPLLHKAAWGHLEKVEDLLKNGADVNAADIIDGYTPLHLAAFSGHLEEIVEVLLKYGADVNADDQAGFFTPLHLAAIFGHLEIVEVVLLKNGADVNAQDKFGKTPFDLAIDNGNEDIAEVLQKAA

CATH classification: 2.40.155.10

Secondary structure (P-SEA, 3-state):
caaaaaaaaaaacaaaaaaaaaaacccccccccccccaaaaaaaacaaaaaaaaaaacccccccccccccaaaaaaaacaaaaaaaaaaacccccccccccccaaaaaaaaccaaaaaaaaaacccccccccccccaaaaaaaccaaaaaaaaaaacccccccccccccccccccccccccccaaaaaaaaaaacccccccccccccaaaaaaaaccaaaaaaaaaacccccccccccccaaaaaaaacaaaaaaaaaaacccccccccccccaaaaaaaacaaaaaaaaaacc/cccccccccccbbbbbbbbbbbcccccbbbbbbbccccccccccccccccccccccccccccccccccccccccccccccccccccccbbbbbbbbbccccbbbbbbbbbccccccccccbbbbbccccccccccccccccbbbbbbbbbbbccccccbbbbbbbbbbccccbbbbbbbbbbbbbcccccccccccbbbbbbbbbbbcccccccbbbbbbbbbbccccc

Organism: Aequorea victoria (NCBI:txid6100)

Nearest PDB structures (foldseek):
  5aqb-assembly1_B  TM=1.003E+00  e=1.376E-48  Aequorea victoria
  3ai4-assembly1_A  TM=1.002E+00  e=7.839E-48  Aequorea victoria
  3sry-assembly1_A  TM=9.966E-01  e=5.657E-48  Aequorea victoria
  6hut-assembly1_A  TM=1.002E+00  e=2.738E-47  Aequorea victoria
  6hr1-assembly1_A  TM=9.923E-01  e=1.350E-47  Oryctolagus cuniculus

B-factor: mean 27.39, std 15.82, range [9.13, 120.08]

GO terms:
  GO:0006091 generation of precursor metabolites and energy (P, TAS)
  GO:0008218 bioluminescence (P, TAS)